Protein 6EYU (pdb70)

Sequence (693 aa):
MVYEAITAGGFGSQPFILAYIITAMISGLLFLYLPRKLDVPQKFGIIHFFIVVWSGLMYTNFLNQSFLSDYAWYMDWMVSTPLILLALGLTAFHGADTKRYDLLGALLGAEFTLVITGLLAQAQGSITPYYVGVLLLLGVVYLLAKPFREIAEESSDGLARAYKILAGYIGIFFLSYPTVWYISGIDALPGSLNILDPTQTSIALVVLPFFCKQVYGFLDMYLIHKAELEHHMVYEAITAGGFGSQPFILAYIITAMISGLLFLYLPRKLDVPQKFGIIHFFIVVWSGLMYTNFLNQSFLSDYAWYMDWMVSTPLILLALGLTAFHGADTKRYDLLGALLGAEFTLVITGLLAQAQGSITPYYVGVLLLLGVVYLLAKPFREIAEESSDGLARAYKILAGYIGIFFLSYPTVWYISGIDALPGSLNILDPTQTSIALVVLPFFCKQVYGFLDMYLIHKAELEHHMVYEAITAGGFGSQPFILAYIITAMISGLLFLYLPRKLDVPQKFGIIHFFIVVWSGLMYTNFLNQSFLSDYAWYMDWMVSTPLILLALGLTAFHGADTKRYDLLGALLGAEFTLVITGLLAQAQGSITPYYVGVLLLLGVVYLLAKPFREIAEESSDGLARAYKILAGYIGIFFLSYPTVWYISGIDALPGSLNILDPTQTSIALVVLPFFCKQVYGFLDMYLIHKAEL

Radius of gyration: 24.95 Å; Cα contacts (8 Å, |Δi|>4): 1061; chains: 3; bounding box: 57×55×58 Å

Secondary structure (DSSP, 8-state):
-HHHHHHSTT-TTHHHHHHHHHHHHHHHHHHHHHHHHHT--HHHHHHHHHHHHHHHHHHHHHHS--TTGGGHHHHHHHHHHHHHHHHHHHHHHTT-S---HHHHHHHHHHHHHHHHHHHHHHHHT-SHHHHHHHHHHHHHHHHHHTHHHHHHTTS-HHHHHHHHHHHHHHHHHHHHHHHHHHHB--TTS--S---B-HHHHHHHHHHHHIIIIIHHHHHHHHHHHHHHHHT-/-HHHHHTSTT-TTHHHHHHHHHHHHHHHHHHHHHHHHHT--HHHHHHHHHHHHHHHHHHTTTTS--TTGGGHHHHHHHHHHHHHHHHHHHHHHHT-S---HHHHHHHHHHHHHHHHHHHHHHHTT-SHHHHHHHHHHHHHHHHHHTHHHHHHTTS-HHHHHHHHHHHHHHHHHHHHHHHHHHHB--SSS-SS---B-HHHHHHHHHHHHHIIIIIHHHHHHHHHHHHHHHT-/-HHHHHHSTT-TTHHHHHHHHHHHHHHHHHHHHHHHHHTS-HHHHHHHHHHHHHHHHHHHHHHS--TTGGGHHHHHHHHHHHHHHHHHHHHHHTT-S---HHHHHHHHHHHHHHHHHHHHHHHHT-SHHHHHHHHHHHHHHHHHHTHHHHHHHHS-HHHHHHHHHHHHHHHHHHHHHHHHHHHB--SSS--S---B-HHHHHHHHHHHHHIIIIIHHHHHHHHHHHH--

InterPro domains:
  IPR001425 Archaeal/bacterial/fungal rhodopsins [PF01036] (13-226)
  IPR001425 Archaeal/bacterial/fungal rhodopsins [SM01021] (17-227)

Nearest PDB structures (foldseek):
  6eyu-assembly1_C  TM=1.001E+00  e=2.435E-29  Candidatus Nanosalina sp. J07AB43
  4tl3-assembly1_A  TM=8.949E-01  e=7.041E-10  Nostoc sp. PCC 7120 = FACHB-418
  1s8j-assembly1_A  TM=8.665E-01  e=1.559E-06  Halobacterium sp.
  1s8l-assembly1_A  TM=8.571E-01  e=4.839E-06  Halobacterium sp.
  8xhw-assembly1_A  TM=8.742E-01  e=1.436E-05  Haloquadratum walsbyi DSM 16790

Organism: Nanosalina sp. (strain J07AB43) (NCBI:txid889948)

Foldseek 3Di:
DLLCQCCPDPNLQVVLLVVLLVLLQVLLVVLQVVCVVLVNDNVLSVLLSCLSNLLSVLSVCSVPPDPCNNPSLLSNQLRNVLSLVVLLLCLLQVFFDDRDVVLNVLLSVLSNQLSVLQVCQLVVLHCVSPVVSVVSLVVNLVSLVPPSLVRSVRGDPLSSVLSVVLSVQQSVLVVVLSVLLQQDQPVSHNHPHHNHGSNRSSNCSSVSVCCSRSVSSVSNSVSSSVSVVVVD/DLLCQCCPDVNLLVVVLVCLLVLLQVLLVVLCVVCVVQVFDNVLSVLLNCLSNLLSVLSCCSVPPDPCNNLSLLSNQLRNVLSLVLLLLCLLQVFFDDRDVVLNCLLSVLSNQLSVLQVVCLVVVHCVSNVVSVVSLVVNLVSLVPPSLVRSVRGDPLSSVLSVVLSCQQNVLVNVLSVLLLQDLDSSRDHDHHNHRSNRSSNSSSVSSCCSRSVSSCSSSNSSSVSVVVVD/DLLCQCCPDPVPQVVLLVVLLVLLQVLLVCLQVPCVVQVDDNLLSNLLSCLSNLLSVLSVCSVPPDPCNNVSLLSNQLRNVLSLVVLLLCLLQPFFDDRDVVLNCLLSVLSNQLSVLQVVQLVVVHCVSNVVSVVSLVVNLVSLVPPSLVRSVRGAPLSSVLSVVLSVQLSVLVNCLSVLLLQDQPVSRNNPHHHHGSSRSSNCVSVSSCCSRSVSSVSSRNSSSVSVD

B-factor: mean 74.76, std 17.32, range [47.33, 164.18]

Structure (mmCIF, N/CA/C/O backbone):
data_6EYU
#
_entry.id   6EYU
#
_cell.length_a   64.010
_cell.length_b   93.870
_cell.length_c   196.210
_cell.angle_alpha   90.000
_cell.angle_beta   90.000
_cell.angle_gamma   90.000
#
_symmetry.space_group_name_H-M   'P 21 21 21'
#
loop_
_entity.id
_entity.type
_entity.pdbx_description
1 polymer Bacteriorhodopsin
2 non-polymer RETINAL
3 non-polymer EICOSANE
4 non-polymer '[(2~{S})-2,3-bis(oxidanyl)propyl] (~{E})-undec-2-enoate'
5 water water
#
loop_
_atom_site.group_PDB
_atom_site.id
_atom_site.type_symbol
_atom_site.label_atom_id
_atom_site.label_alt_id
_atom_site.label_comp_id
_atom_site.label_asym_id
_atom_site.label_entity_id
_atom_site.label_seq_id
_atom_site.pdbx_PDB_ins_code
_atom_site.Cartn_x
_atom_site.Cartn_y
_atom_site.Cartn_z
_atom_site.occupancy
_atom_site.B_iso_or_equiv
_atom_site.auth_seq_id
_atom_site.auth_comp_id
_atom_site.auth_asym_id
_atom_site.auth_atom_id
_atom_site.pdbx_PDB_model_num
ATOM 1 N N . MET A 1 1 ? -7.007 -18.737 50.138 1.00 80.65 1 MET A N 1
ATOM 2 C CA . MET A 1 1 ? -5.782 -18.811 50.984 1.00 86.08 1 MET A CA 1
ATOM 3 C C . MET A 1 1 ? -4.628 -19.448 50.215 1.00 80.68 1 MET A C 1
ATOM 4 O O . MET A 1 1 ? -3.627 -19.853 50.806 1.00 77.07 1 MET A O 1
ATOM 9 N N . VAL A 1 2 ? -4.746 -19.479 48.891 1.00 74.09 2 VAL A N 1
ATOM 10 C CA . VAL A 1 2 ? -3.801 -20.215 48.059 1.00 71.74 2 VAL A CA 1
ATOM 11 C C . VAL A 1 2 ? -2.395 -19.638 48.192 1.00 69.98 2 VAL A C 1
ATOM 12 O O . VAL A 1 2 ? -1.437 -20.370 48.445 1.00 70.00 2 VAL A O 1
ATOM 16 N N . TYR A 1 3 ? -2.275 -18.325 48.024 1.00 72.89 3 TYR A N 1
ATOM 17 C CA . TYR A 1 3 ? -0.988 -17.653 48.169 1.00 71.01 3 TYR A CA 1
ATOM 18 C C . TYR A 1 3 ? -0.363 -17.982 49.520 1.00 72.88 3 TYR A C 1
ATOM 19 O O . TYR A 1 3 ? 0.807 -18.355 49.599 1.00 77.01 3 TYR A O 1
ATOM 28 N N . GLU A 1 4 ? -1.154 -17.849 50.580 1.00 75.39 4 GLU A N 1
ATOM 29 C CA . GLU A 1 4 ? -0.641 -17.974 51.939 1.00 79.84 4 GLU A CA 1
ATOM 30 C C . GLU A 1 4 ? -0.097 -19.378 52.181 1.00 84.13 4 GLU A C 1
ATOM 31 O O . GLU A 1 4 ? 0.917 -19.552 52.856 1.00 89.51 4 GLU A O 1
ATOM 34 N N . ALA A 1 5 ? -0.830 -20.379 51.706 1.00 86.48 5 ALA A N 1
ATOM 35 C CA . ALA A 1 5 ? -0.433 -21.771 51.883 1.00 78.54 5 ALA A CA 1
ATOM 36 C C . ALA A 1 5 ? 0.866 -22.052 51.136 1.00 76.19 5 ALA A C 1
ATOM 37 O O . ALA A 1 5 ? 1.745 -22.750 51.641 1.00 81.30 5 ALA A O 1
ATOM 39 N N . ILE A 1 6 ? 0.950 -21.560 49.905 1.00 74.85 6 ILE A N 1
ATOM 40 C CA . ILE A 1 6 ? 2.090 -21.845 49.043 1.00 74.40 6 ILE A CA 1
ATOM 41 C C . ILE A 1 6 ? 3.357 -21.196 49.590 1.00 71.29 6 ILE A C 1
ATOM 42 O O . ILE A 1 6 ? 4.430 -21.798 49.574 1.00 67.24 6 ILE A O 1
ATOM 47 N N . THR A 1 7 ? 3.235 -19.945 50.023 1.00 74.76 7 THR A N 1
ATOM 48 C CA . THR A 1 7 ? 4.398 -19.144 50.380 1.00 79.71 7 THR A CA 1
ATOM 49 C C . THR A 1 7 ? 4.710 -19.281 51.865 1.00 86.62 7 THR A C 1
ATOM 50 O O . THR A 1 7 ? 5.725 -18.774 52.345 1.00 87.01 7 THR A O 1
ATOM 54 N N . ALA A 1 8 ? 3.799 -19.908 52.601 1.00 95.59 8 ALA A N 1
ATOM 55 C CA . ALA A 1 8 ? 3.956 -20.061 54.042 1.00 97.88 8 ALA A CA 1
ATOM 56 C C . ALA A 1 8 ? 5.106 -21.011 54.355 1.00 98.68 8 ALA A C 1
ATOM 57 O O . ALA A 1 8 ? 5.391 -21.932 53.589 1.00 86.53 8 ALA A O 1
ATOM 59 N N . GLY A 1 9 ? 5.777 -20.768 55.476 1.00 102.57 9 GLY A N 1
ATOM 60 C CA . GLY A 1 9 ? 7.000 -21.488 55.810 1.00 100.73 9 GLY A CA 1
ATOM 61 C C . GLY A 1 9 ? 8.107 -21.235 54.805 1.00 100.00 9 GLY A C 1
ATOM 62 O O . GLY A 1 9 ? 8.453 -20.087 54.523 1.00 100.87 9 GLY A O 1
ATOM 63 N N . GLY A 1 10 ? 8.686 -22.313 54.288 1.00 97.88 10 GLY A N 1
ATOM 64 C CA . GLY A 1 10 ? 9.921 -22.226 53.517 1.00 90.31 10 GLY A CA 1
ATOM 65 C C . GLY A 1 10 ? 9.699 -21.637 52.137 1.00 85.39 10 GLY A C 1
ATOM 66 O O . GLY A 1 10 ? 10.644 -21.201 51.480 1.00 96.50 10 GLY A O 1
ATOM 67 N N . PHE A 1 11 ? 8.456 -21.688 51.669 1.00 81.65 11 PHE A N 1
ATOM 68 C CA . PHE A 1 11 ? 8.140 -21.327 50.292 1.00 71.38 11 PHE A CA 1
ATOM 69 C C . PHE A 1 11 ? 9.028 -22.097 49.320 1.00 71.75 11 PHE A C 1
ATOM 70 O O . PHE A 1 11 ? 9.790 -21.504 48.556 1.00 76.97 11 PHE A O 1
ATOM 78 N N . GLY A 1 12 ? 8.911 -23.421 49.345 1.00 69.12 12 GLY A N 1
ATOM 79 C CA . GLY A 1 12 ? 9.891 -24.288 48.702 1.00 65.38 12 GLY A CA 1
ATOM 80 C C . GLY A 1 12 ? 9.785 -24.273 47.189 1.00 64.99 12 GLY A C 1
ATOM 81 O O . GLY A 1 12 ? 10.630 -24.839 46.496 1.00 70.26 12 GLY A O 1
ATOM 82 N N . SER A 1 13 ? 8.723 -23.661 46.674 1.00 66.49 13 SER A N 1
ATOM 83 C CA . SER A 1 13 ? 8.465 -23.668 45.239 1.00 66.76 13 SER A CA 1
ATOM 84 C C . SER A 1 13 ? 9.048 -22.428 44.568 1.00 64.68 13 SER A C 1
ATOM 85 O O . SER A 1 13 ? 9.085 -22.337 43.341 1.00 60.87 13 SER A O 1
ATOM 88 N N . GLN A 1 14 ? 9.562 -21.505 45.375 1.00 63.51 14 GLN A N 1
ATOM 89 C CA . GLN A 1 14 ? 9.891 -20.168 44.894 1.00 72.38 14 GLN A CA 1
ATOM 90 C C . GLN A 1 14 ? 10.974 -20.224 43.820 1.00 75.43 14 GLN A C 1
ATOM 91 O O . GLN A 1 14 ? 10.942 -19.452 42.861 1.00 72.82 14 GLN A O 1
ATOM 97 N N . PRO A 1 15 ? 11.950 -21.128 43.990 1.00 72.49 15 PRO A N 1
ATOM 98 C CA . PRO A 1 15 ? 12.984 -21.283 42.972 1.00 69.94 15 PRO A CA 1
ATOM 99 C C . PRO A 1 15 ? 12.414 -21.733 41.631 1.00 71.98 15 PRO A C 1
ATOM 100 O O . PRO A 1 15 ? 12.787 -21.197 40.588 1.00 73.66 15 PRO A O 1
ATOM 104 N N . PHE A 1 16 ? 11.519 -22.715 41.665 1.00 71.58 16 PHE A N 1
ATOM 105 C CA . PHE A 1 16 ? 10.866 -23.198 40.455 1.00 69.10 16 PHE A CA 1
ATOM 106 C C . PHE A 1 16 ? 10.063 -22.081 39.800 1.00 65.17 16 PHE A C 1
ATOM 107 O O . PHE A 1 16 ? 10.156 -21.862 38.592 1.00 63.01 16 PHE A O 1
ATOM 115 N N . ILE A 1 17 ? 9.313 -21.345 40.613 1.00 60.86 17 ILE A N 1
ATOM 116 C CA . ILE A 1 17 ? 8.533 -20.217 40.121 1.00 64.69 17 ILE A CA 1
ATOM 117 C C . ILE A 1 17 ? 9.440 -19.157 39.504 1.00 60.58 17 ILE A C 1
ATOM 118 O O . ILE A 1 17 ? 9.143 -18.622 38.436 1.00 55.08 17 ILE A O 1
ATOM 123 N N . LEU A 1 18 ? 10.607 -18.955 40.110 1.00 60.28 18 LEU A N 1
ATOM 124 C CA . LEU A 1 18 ? 11.612 -18.064 39.543 1.00 66.40 18 LEU A CA 1
ATOM 125 C C . LEU A 1 18 ? 12.162 -18.629 38.238 1.00 67.79 18 LEU A C 1
ATOM 126 O O . LEU A 1 18 ? 12.182 -17.943 37.216 1.00 67.02 18 LEU A O 1
ATOM 131 N N . ALA A 1 19 ? 12.676 -19.852 38.299 1.00 65.83 19 ALA A N 1
ATOM 132 C CA . ALA A 1 19 ? 13.264 -20.492 37.129 1.00 60.18 19 ALA A CA 1
ATOM 133 C C . ALA A 1 19 ? 12.264 -20.523 35.979 1.00 58.95 19 ALA A C 1
ATOM 134 O O . ALA A 1 19 ? 12.645 -20.442 34.811 1.00 60.16 19 ALA A O 1
ATOM 136 N N . TYR A 1 20 ? 10.982 -20.630 36.316 1.00 56.82 20 TYR A N 1
ATOM 137 C CA . TYR A 1 20 ? 9.929 -20.670 35.309 1.00 60.89 20 TYR A CA 1
ATOM 138 C C . TYR A 1 20 ? 9.776 -19.310 34.635 1.00 61.03 20 TYR A C 1
ATOM 139 O O . TYR A 1 20 ? 9.697 -19.222 33.410 1.00 64.56 20 TYR A O 1
ATOM 148 N N . ILE A 1 21 ? 9.729 -18.252 35.439 1.00 60.39 21 ILE A N 1
ATOM 149 C CA . ILE A 1 21 ? 9.506 -16.910 34.913 1.00 65.74 21 ILE A CA 1
ATOM 150 C C . ILE A 1 21 ? 10.676 -16.471 34.038 1.00 68.59 21 ILE A C 1
ATOM 151 O O . ILE A 1 21 ? 10.479 -15.869 32.982 1.00 70.95 21 ILE A O 1
ATOM 156 N N . ILE A 1 22 ? 11.890 -16.801 34.464 1.00 66.80 22 ILE A N 1
ATOM 157 C CA . ILE A 1 22 ? 13.090 -16.378 33.751 1.00 68.84 22 ILE A CA 1
ATOM 158 C C . ILE A 1 22 ? 13.193 -17.081 32.401 1.00 66.83 22 ILE A C 1
ATOM 159 O O . ILE A 1 22 ? 13.503 -16.454 31.388 1.00 65.62 22 ILE A O 1
ATOM 164 N N . THR A 1 23 ? 12.882 -18.373 32.384 1.00 62.23 23 THR A N 1
ATOM 165 C CA . THR A 1 23 ? 12.928 -19.155 31.153 1.00 63.28 23 THR A CA 1
ATOM 166 C C . THR A 1 23 ? 11.795 -18.753 30.215 1.00 63.08 23 THR A C 1
ATOM 167 O O . THR A 1 23 ? 11.921 -18.856 28.995 1.00 61.90 23 THR A O 1
ATOM 171 N N . ALA A 1 24 ? 10.683 -18.309 30.792 1.00 63.53 24 ALA A N 1
ATOM 172 C CA . ALA A 1 24 ? 9.534 -17.875 30.006 1.00 66.12 24 ALA A CA 1
ATOM 173 C C . ALA A 1 24 ? 9.868 -16.606 29.228 1.00 65.33 24 ALA A C 1
ATOM 174 O O . ALA A 1 24 ? 9.662 -16.538 28.016 1.00 69.74 24 ALA A O 1
ATOM 176 N N . MET A 1 25 ? 10.410 -15.614 29.926 1.00 61.85 25 MET A N 1
ATOM 177 C CA . MET A 1 25 ? 10.824 -14.370 29.290 1.00 68.87 25 MET A CA 1
ATOM 178 C C . MET A 1 25 ? 11.843 -14.649 28.190 1.00 70.73 25 MET A C 1
ATOM 179 O O . MET A 1 25 ? 11.743 -14.110 27.088 1.00 77.20 25 MET A O 1
ATOM 184 N N . ILE A 1 26 ? 12.779 -15.550 28.471 1.00 66.88 26 ILE A N 1
ATOM 185 C CA . ILE A 1 26 ? 13.859 -15.846 27.537 1.00 67.41 26 ILE A CA 1
ATOM 186 C C . ILE A 1 26 ? 13.338 -16.627 26.334 1.00 64.46 26 ILE A C 1
ATOM 187 O O . ILE A 1 26 ? 13.547 -16.227 25.189 1.00 63.92 26 ILE A O 1
ATOM 192 N N . SER A 1 27 ? 12.557 -17.668 26.603 1.00 64.21 27 SER A N 1
ATOM 193 C CA . SER A 1 27 ? 11.862 -18.397 25.548 1.00 63.86 27 SER A CA 1
ATOM 194 C C . SER A 1 27 ? 11.069 -17.439 24.663 1.00 63.38 27 SER A C 1
ATOM 195 O O . SER A 1 27 ? 11.033 -17.592 23.443 1.00 57.51 27 SER A O 1
ATOM 198 N N . GLY A 1 28 ? 10.436 -16.452 25.288 1.00 65.83 28 GLY A N 1
ATOM 199 C CA . GLY A 1 28 ? 9.600 -15.498 24.567 1.00 64.85 28 GLY A CA 1
ATOM 200 C C . GLY A 1 28 ? 10.382 -14.722 23.525 1.00 65.90 28 GLY A C 1
ATOM 201 O O . GLY A 1 28 ? 9.949 -14.594 22.380 1.00 66.76 28 GLY A O 1
ATOM 202 N N . LEU A 1 29 ? 11.495 -14.130 23.947 1.00 65.36 29 LEU A N 1
ATOM 203 C CA . LEU A 1 29 ? 12.389 -13.436 23.028 1.00 66.72 29 LEU A CA 1
ATOM 204 C C . LEU A 1 29 ? 12.769 -14.351 21.867 1.00 67.70 29 LEU A C 1
ATOM 205 O O . LEU A 1 29 ? 12.748 -13.939 20.707 1.00 70.60 29 LEU A O 1
ATOM 210 N N . LEU A 1 30 ? 13.074 -15.605 22.185 1.00 62.28 30 LEU A N 1
ATOM 211 C CA . LEU A 1 30 ? 13.521 -16.562 21.179 1.00 61.87 30 LEU A CA 1
ATOM 212 C C . LEU A 1 30 ? 12.400 -16.874 20.191 1.00 59.27 30 LEU A C 1
ATOM 213 O O . LEU A 1 30 ? 12.629 -16.945 18.984 1.00 59.57 30 LEU A O 1
ATOM 218 N N . PHE A 1 31 ? 11.186 -17.045 20.705 1.00 57.26 31 PHE A N 1
ATOM 219 C CA . PHE A 1 31 ? 10.042 -17.381 19.863 1.00 58.10 31 PHE A CA 1
ATOM 220 C C . PHE A 1 31 ? 9.851 -16.331 18.772 1.00 58.48 31 PHE A C 1
ATOM 221 O O . PHE A 1 31 ? 9.500 -16.658 17.639 1.00 58.02 31 PHE A O 1
ATOM 229 N N . LEU A 1 32 ? 10.067 -15.068 19.126 1.00 61.01 32 LEU A N 1
ATOM 230 C CA . LEU A 1 32 ? 9.891 -13.968 18.184 1.00 59.63 32 LEU A CA 1
ATOM 231 C C . LEU A 1 32 ? 10.929 -14.043 17.070 1.00 60.58 32 LEU A C 1
ATOM 232 O O . LEU A 1 32 ? 10.665 -13.650 15.934 1.00 57.21 32 LEU A O 1
ATOM 237 N N . TYR A 1 33 ? 12.116 -14.536 17.408 1.00 66.48 33 TYR A N 1
ATOM 238 C CA . TYR A 1 33 ? 13.231 -14.568 16.470 1.00 72.37 33 TYR A CA 1
ATOM 239 C C . TYR A 1 33 ? 13.155 -15.812 15.590 1.00 72.52 33 TYR A C 1
ATOM 240 O O . TYR A 1 33 ? 13.557 -15.785 14.427 1.00 76.35 33 TYR A O 1
ATOM 249 N N . LEU A 1 34 ? 12.555 -16.872 16.123 1.00 71.62 34 LEU A N 1
ATOM 250 C CA . LEU A 1 34 ? 12.681 -18.197 15.527 1.00 72.19 34 LEU A CA 1
ATOM 251 C C . LEU A 1 34 ? 12.017 -18.251 14.155 1.00 68.44 34 LEU A C 1
ATOM 252 O O . LEU A 1 34 ? 12.485 -18.962 13.265 1.00 76.62 34 LEU A O 1
ATOM 257 N N . PRO A 1 35 ? 10.894 -17.536 13.993 1.00 61.14 35 PRO A N 1
ATOM 258 C CA . PRO A 1 35 ? 10.142 -17.687 12.755 1.00 62.19 35 PRO A CA 1
ATOM 259 C C . PRO A 1 35 ? 10.926 -17.259 11.518 1.00 66.94 35 PRO A C 1
ATOM 260 O O . PRO A 1 35 ? 10.811 -17.889 10.467 1.00 71.89 35 PRO A O 1
ATOM 264 N N . ARG A 1 36 ? 11.752 -16.227 11.657 1.00 74.50 36 ARG A N 1
ATOM 265 C CA . ARG A 1 36 ? 12.530 -15.719 10.532 1.00 77.12 36 ARG A CA 1
ATOM 266 C C . ARG A 1 36 ? 13.662 -16.680 10.184 1.00 73.88 36 ARG A C 1
ATOM 267 O O . ARG A 1 36 ? 14.089 -16.757 9.032 1.00 71.34 36 ARG A O 1
ATOM 269 N N . LYS A 1 37 ? 14.048 -17.504 11.153 1.00 72.53 37 LYS A N 1
ATOM 270 C CA . LYS A 1 37 ? 15.182 -18.405 10.986 1.00 73.54 37 LYS A CA 1
ATOM 271 C C . LYS A 1 37 ? 14.738 -19.744 10.403 1.00 75.83 37 LYS A C 1
ATOM 272 O O . LYS A 1 37 ? 15.562 -20.529 9.933 1.00 76.44 37 LYS A O 1
ATOM 274 N N . LEU A 1 38 ? 13.442 -20.028 10.495 1.00 79.48 38 LEU A N 1
ATOM 275 C CA . LEU A 1 38 ? 12.937 -21.376 10.255 1.00 78.36 38 LEU A CA 1
ATOM 276 C C . LEU A 1 38 ? 11.998 -21.403 9.052 1.00 80.53 38 LEU A C 1
ATOM 277 O O . LEU A 1 38 ? 11.435 -22.445 8.718 1.00 81.36 38 LEU A O 1
ATOM 282 N N . ASP A 1 39 ? 11.757 -20.233 8.468 1.00 84.30 39 ASP A N 1
ATOM 283 C CA . ASP A 1 39 ? 10.686 -20.072 7.491 1.00 92.57 39 ASP A CA 1
ATOM 284 C C . ASP A 1 39 ? 9.387 -20.667 8.027 1.00 95.98 39 ASP A C 1
ATOM 285 O O . ASP A 1 39 ? 8.812 -21.574 7.425 1.00 109.48 39 ASP A O 1
ATOM 290 N N . VAL A 1 40 ? 9.090 -20.322 9.275 1.00 89.93 40 VAL A N 1
ATOM 291 C CA . VAL A 1 40 ? 7.794 -20.600 9.880 1.00 79.05 40 VAL A CA 1
ATOM 292 C C . VAL A 1 40 ? 7.031 -19.290 10.040 1.00 75.94 40 VAL A C 1
ATOM 293 O O . VAL A 1 40 ? 7.624 -18.263 10.369 1.00 80.09 40 VAL A O 1
ATOM 297 N N . PRO A 1 41 ? 5.710 -19.317 9.805 1.00 74.24 41 PRO A N 1
ATOM 298 C CA . PRO A 1 41 ? 4.994 -18.049 9.768 1.00 66.07 41 PRO A CA 1
ATOM 299 C C . PRO A 1 41 ? 5.116 -17.267 11.071 1.00 64.87 41 PRO A C 1
ATOM 300 O O . PRO A 1 41 ? 4.888 -17.816 12.149 1.00 64.72 41 PRO A O 1
ATOM 304 N N . GLN A 1 42 ? 5.356 -15.965 10.953 1.00 62.12 42 GLN A N 1
ATOM 305 C CA . GLN A 1 42 ? 5.675 -15.131 12.105 1.00 62.19 42 GLN A CA 1
ATOM 306 C C . GLN A 1 42 ? 4.618 -15.287 13.193 1.00 58.45 42 GLN A C 1
ATOM 307 O O . GLN A 1 42 ? 4.909 -15.138 14.379 1.00 55.24 42 GLN A O 1
ATOM 313 N N . LYS A 1 43 ? 3.396 -15.612 12.783 1.00 61.13 43 LYS A N 1
ATOM 314 C CA . LYS A 1 43 ? 2.267 -15.648 13.706 1.00 61.51 43 LYS A CA 1
ATOM 315 C C . LYS A 1 43 ? 2.508 -16.668 14.813 1.00 59.69 43 LYS A C 1
ATOM 316 O O . LYS A 1 43 ? 2.161 -16.434 15.970 1.00 67.22 43 LYS A O 1
ATOM 322 N N . PHE A 1 44 ? 3.176 -17.764 14.466 1.00 57.03 44 PHE A N 1
ATOM 323 C CA . PHE A 1 44 ? 3.458 -18.821 15.429 1.00 56.53 44 PHE A CA 1
ATOM 324 C C . PHE A 1 44 ? 4.405 -18.321 16.516 1.00 53.77 44 PHE A C 1
ATOM 325 O O . PHE A 1 44 ? 4.160 -18.527 17.705 1.00 54.14 44 PHE A O 1
ATOM 333 N N . GLY A 1 45 ? 5.393 -17.531 16.109 1.00 55.37 45 GLY A N 1
ATOM 334 C CA . GLY A 1 45 ? 6.250 -16.825 17.054 1.00 53.31 45 GLY A CA 1
ATOM 335 C C . GLY A 1 45 ? 5.468 -15.891 17.957 1.00 54.09 45 GLY A C 1
ATOM 336 O O . GLY A 1 45 ? 5.672 -15.874 19.171 1.00 50.77 45 GLY A O 1
ATOM 337 N N . ILE A 1 46 ? 4.622 -15.059 17.356 1.00 55.85 46 ILE A N 1
ATOM 338 C CA . ILE A 1 46 ? 3.792 -14.136 18.123 1.00 56.33 46 ILE A CA 1
ATOM 339 C C . ILE A 1 46 ? 3.053 -14.888 19.223 1.00 55.76 46 ILE A C 1
ATOM 340 O O . ILE A 1 46 ? 3.135 -14.531 20.398 1.00 56.01 46 ILE A O 1
ATOM 345 N N . ILE A 1 47 ? 2.348 -15.944 18.832 1.00 60.64 47 ILE A N 1
ATOM 346 C CA . ILE A 1 47 ? 1.407 -16.611 19.721 1.00 58.66 47 ILE A CA 1
ATOM 347 C C . ILE A 1 47 ? 2.142 -17.279 20.878 1.00 55.96 47 ILE A C 1
ATOM 348 O O . ILE A 1 47 ? 1.731 -17.166 22.033 1.00 58.53 47 ILE A O 1
ATOM 353 N N . HIS A 1 48 ? 3.283 -17.889 20.575 1.00 53.62 48 HIS A N 1
ATOM 354 C CA . HIS A 1 48 ? 4.078 -18.566 21.592 1.00 58.89 48 HIS A CA 1
ATOM 355 C C . HIS A 1 48 ? 4.780 -17.556 22.495 1.00 65.53 48 HIS A C 1
ATOM 356 O O . HIS A 1 48 ? 4.913 -17.775 23.699 1.00 72.83 48 HIS A O 1
ATOM 363 N N . PHE A 1 49 ? 5.172 -16.423 21.920 1.00 66.30 49 PHE A N 1
ATOM 364 C CA . PHE A 1 49 ? 5.678 -15.306 22.710 1.00 68.49 49 PHE A CA 1
ATOM 365 C C . PHE A 1 49 ? 4.699 -14.956 23.824 1.00 62.11 49 PHE A C 1
ATOM 366 O O . PHE A 1 49 ? 5.073 -14.893 24.996 1.00 63.41 49 PHE A O 1
ATOM 374 N N . PHE A 1 50 ? 3.433 -14.778 23.459 1.00 60.22 50 PHE A N 1
ATOM 375 C CA . PHE A 1 50 ? 2.432 -14.288 24.398 1.00 58.16 50 PHE A CA 1
ATOM 376 C C . PHE A 1 50 ? 2.091 -15.354 25.433 1.00 57.01 50 PHE A C 1
ATOM 377 O O . PHE A 1 50 ? 1.796 -15.039 26.586 1.00 57.23 50 PHE A O 1
ATOM 385 N N . ILE A 1 51 ? 2.143 -16.616 25.021 1.00 54.57 51 ILE A N 1
ATOM 386 C CA . ILE A 1 51 ? 1.855 -17.723 25.926 1.00 52.32 51 ILE A CA 1
ATOM 387 C C . ILE A 1 51 ? 2.774 -17.674 27.143 1.00 54.32 51 ILE A C 1
ATOM 388 O O . ILE A 1 51 ? 2.307 -17.689 28.282 1.00 54.28 51 ILE A O 1
ATOM 393 N N . VAL A 1 52 ? 4.078 -17.593 26.898 1.00 56.59 52 VAL A N 1
ATOM 394 C CA . VAL A 1 52 ? 5.060 -17.707 27.971 1.00 57.61 52 VAL A CA 1
ATOM 395 C C . VAL A 1 52 ? 5.174 -16.402 28.751 1.00 56.20 52 VAL A C 1
ATOM 396 O O . VAL A 1 52 ? 5.370 -16.411 29.966 1.00 63.62 52 VAL A O 1
ATOM 400 N N . VAL A 1 53 ? 5.080 -15.281 28.044 1.00 54.52 53 VAL A N 1
ATOM 401 C CA . VAL A 1 53 ? 5.216 -13.972 28.671 1.00 56.80 53 VAL A CA 1
ATOM 402 C C . VAL A 1 53 ? 4.033 -13.691 29.591 1.00 58.81 53 VAL A C 1
ATOM 403 O O . VAL A 1 53 ? 4.212 -13.289 30.741 1.00 55.37 53 VAL A O 1
ATOM 407 N N . TRP A 1 54 ? 2.827 -13.935 29.090 1.00 57.83 54 TRP A N 1
ATOM 408 C CA . TRP A 1 54 ? 1.623 -13.786 29.897 1.00 54.79 54 TRP A CA 1
ATOM 409 C C . TRP A 1 54 ? 1.664 -14.723 31.099 1.00 55.70 54 TRP A C 1
ATOM 410 O O . TRP A 1 54 ? 1.385 -14.313 32.226 1.00 54.31 54 TRP A O 1
ATOM 421 N N . SER A 1 55 ? 2.019 -15.979 30.854 1.00 56.13 55 SER A N 1
ATOM 422 C CA . SER A 1 55 ? 2.143 -16.962 31.925 1.00 54.01 55 SER A CA 1
ATOM 423 C C . SER A 1 55 ? 3.178 -16.509 32.949 1.00 56.74 55 SER A C 1
ATOM 424 O O . SER A 1 55 ? 2.903 -16.472 34.148 1.00 59.68 55 SER A O 1
ATOM 427 N N . GLY A 1 56 ? 4.351 -16.117 32.462 1.00 55.88 56 GLY A N 1
ATOM 428 C CA . GLY A 1 56 ? 5.393 -15.568 33.321 1.00 55.96 56 GLY A CA 1
ATOM 429 C C . GLY A 1 56 ? 4.875 -14.447 34.201 1.00 54.48 56 GLY A C 1
ATOM 430 O O . GLY A 1 56 ? 5.075 -14.457 35.415 1.00 58.46 56 GLY A O 1
ATOM 431 N N . LEU A 1 57 ? 4.225 -13.467 33.582 1.00 51.59 57 LEU A N 1
ATOM 432 C CA . LEU A 1 57 ? 3.709 -12.316 34.311 1.00 58.02 57 LEU A CA 1
ATOM 433 C C . LEU A 1 57 ? 2.799 -12.761 35.450 1.00 59.19 57 LEU A C 1
ATOM 434 O O . LEU A 1 57 ? 3.003 -12.381 36.603 1.00 65.45 57 LEU A O 1
ATOM 439 N N . MET A 1 58 ? 1.832 -13.616 35.133 1.00 57.38 58 MET A N 1
ATOM 440 C CA . MET A 1 58 ? 0.809 -13.997 36.098 1.00 62.50 58 MET A CA 1
ATOM 441 C C . MET A 1 58 ? 1.441 -14.685 37.304 1.00 60.42 58 MET A C 1
ATOM 442 O O . MET A 1 58 ? 0.932 -14.584 38.421 1.00 59.30 58 MET A O 1
ATOM 447 N N . TYR A 1 59 ? 2.606 -15.291 37.096 1.00 63.22 59 TYR A N 1
ATOM 448 C CA . TYR A 1 59 ? 3.245 -16.089 38.138 1.00 62.01 59 TYR A CA 1
ATOM 449 C C . TYR A 1 59 ? 4.039 -15.213 39.104 1.00 60.50 59 TYR A C 1
ATOM 450 O O . TYR A 1 59 ? 4.421 -15.661 40.185 1.00 54.50 59 TYR A O 1
ATOM 459 N N . THR A 1 60 ? 4.262 -13.959 38.724 1.00 63.84 60 THR A N 1
ATOM 460 C CA . THR A 1 60 ? 4.886 -12.994 39.624 1.00 63.27 60 THR A CA 1
ATOM 461 C C . THR A 1 60 ? 3.988 -12.723 40.826 1.00 63.60 60 THR A C 1
ATOM 462 O O . THR A 1 60 ? 4.410 -12.098 41.799 1.00 62.35 60 THR A O 1
ATOM 466 N N . ASN A 1 61 ? 2.759 -13.228 40.770 1.00 63.35 61 ASN A N 1
ATOM 467 C CA . ASN A 1 61 ? 1.803 -13.025 41.852 1.00 61.75 61 ASN A CA 1
ATOM 468 C C . ASN A 1 61 ? 1.984 -14.068 42.951 1.00 59.65 61 ASN A C 1
ATOM 469 O O . ASN A 1 61 ? 1.383 -13.962 44.020 1.00 62.99 61 ASN A O 1
ATOM 474 N N . PHE A 1 62 ? 2.876 -15.026 42.718 1.00 58.22 62 PHE A N 1
ATOM 475 C CA . PHE A 1 62 ? 3.313 -15.928 43.778 1.00 61.08 62 PHE A CA 1
ATOM 476 C C . PHE A 1 62 ? 4.565 -15.397 44.471 1.00 62.09 62 PHE A C 1
ATOM 477 O O . PHE A 1 62 ? 4.824 -15.721 45.630 1.00 65.47 62 PHE A O 1
ATOM 485 N N . LEU A 1 63 ? 5.304 -14.535 43.780 1.00 63.37 63 LEU A N 1
ATOM 486 C CA . LEU A 1 63 ? 6.503 -13.928 44.350 1.00 67.86 63 LEU A CA 1
ATOM 487 C C . LEU A 1 63 ? 6.149 -12.693 45.171 1.00 72.34 63 LEU A C 1
ATOM 488 O O . LEU A 1 63 ? 6.974 -12.187 45.933 1.00 70.85 63 LEU A O 1
ATOM 493 N N . ASN A 1 64 ? 4.978 -12.128 44.897 1.00 74.56 64 ASN A N 1
ATOM 494 C CA . ASN A 1 64 ? 4.542 -10.904 45.560 1.00 74.08 64 ASN A CA 1
ATOM 495 C C . ASN A 1 64 ? 3.030 -10.911 45.729 1.00 75.45 64 ASN A C 1
ATOM 496 O O . ASN A 1 64 ? 2.288 -10.789 44.754 1.00 76.02 64 ASN A O 1
ATOM 501 N N . GLN A 1 65 ? 2.573 -11.054 46.969 1.00 78.93 65 GLN A N 1
ATOM 502 C CA . GLN A 1 65 ? 1.147 -11.180 47.232 1.00 78.07 65 GLN A CA 1
ATOM 503 C C . GLN A 1 65 ? 0.382 -10.034 46.584 1.00 71.16 65 GLN A C 1
ATOM 504 O O . GLN A 1 65 ? 0.733 -8.866 46.750 1.00 62.48 65 GLN A O 1
ATOM 510 N N . SER A 1 66 ? -0.754 -10.371 45.985 1.00 69.08 66 SER A N 1
ATOM 511 C CA . SER A 1 66 ? -1.673 -9.375 45.457 1.00 67.78 66 SER A CA 1
ATOM 512 C C . SER A 1 66 ? -3.091 -9.928 45.531 1.00 69.58 66 SER A C 1
ATOM 513 O O . SER A 1 66 ? -3.300 -11.056 45.977 1.00 74.45 66 SER A O 1
ATOM 516 N N . PHE A 1 67 ? -4.068 -9.119 45.136 1.00 68.84 67 PHE A N 1
ATOM 517 C CA . PHE A 1 67 ? -5.458 -9.554 45.153 1.00 69.88 67 PHE A CA 1
ATOM 518 C C . PHE A 1 67 ? -5.688 -10.642 44.107 1.00 69.10 67 PHE A C 1
ATOM 519 O O . PHE A 1 67 ? -6.524 -11.527 44.298 1.00 69.04 67 PHE A O 1
ATOM 527 N N . LEU A 1 68 ? -4.790 -10.698 43.129 1.00 66.73 68 LEU A N 1
ATOM 528 C CA . LEU A 1 68 ? -4.882 -11.683 42.055 1.00 66.44 68 LEU A CA 1
ATOM 529 C C . LEU A 1 68 ? -4.273 -13.022 42.466 1.00 69.29 68 LEU A C 1
ATOM 530 O O . LEU A 1 68 ? -4.436 -14.024 41.768 1.00 72.52 68 LEU A O 1
ATOM 535 N N . SER A 1 69 ? -3.449 -12.998 43.508 1.00 66.09 69 SER A N 1
ATOM 536 C CA . SER A 1 69 ? -2.522 -14.093 43.779 1.00 63.94 69 SER A CA 1
ATOM 537 C C . SER A 1 69 ? -3.266 -15.417 43.930 1.00 66.73 69 SER A C 1
ATOM 538 O O . SER A 1 69 ? -2.804 -16.454 43.454 1.00 64.35 69 SER A O 1
ATOM 541 N N . ASP A 1 70 ? -4.341 -15.398 44.711 1.00 65.46 70 ASP A N 1
ATOM 542 C CA . ASP A 1 70 ? -5.059 -16.620 45.054 1.00 63.83 70 ASP A CA 1
ATOM 543 C C . ASP A 1 70 ? -5.605 -17.293 43.799 1.00 62.73 70 ASP A C 1
ATOM 544 O O . ASP A 1 70 ? -5.937 -18.478 43.814 1.00 60.56 70 ASP A O 1
ATOM 549 N N . TYR A 1 71 ? -5.642 -16.545 42.700 1.00 59.32 71 TYR A N 1
ATOM 550 C CA . TYR A 1 71 ? -6.328 -16.994 41.494 1.00 58.10 71 TYR A CA 1
ATOM 551 C C . TYR A 1 71 ? -5.420 -16.889 40.273 1.00 56.58 71 TYR A C 1
ATOM 552 O O . TYR A 1 71 ? -5.896 -16.771 39.144 1.00 54.53 71 TYR A O 1
ATOM 561 N N . ALA A 1 72 ? -4.112 -16.942 40.503 1.00 56.34 72 ALA A N 1
ATOM 562 C CA . ALA A 1 72 ? -3.143 -16.589 39.472 1.00 56.45 72 ALA A CA 1
ATOM 563 C C . ALA A 1 72 ? -3.114 -17.642 38.369 1.00 57.11 72 ALA A C 1
ATOM 564 O O . ALA A 1 72 ? -3.018 -17.310 37.187 1.00 57.95 72 ALA A O 1
ATOM 566 N N . TRP A 1 73 ? -3.193 -18.910 38.758 1.00 59.36 73 TRP A N 1
ATOM 567 C CA . TRP A 1 73 ? -3.220 -20.002 37.791 1.00 57.88 73 TRP A CA 1
ATOM 568 C C . TRP A 1 73 ? -4.350 -19.800 36.787 1.00 59.60 73 TRP A C 1
ATOM 569 O O . TRP A 1 73 ? -4.178 -20.029 35.590 1.00 58.47 73 TRP A O 1
ATOM 580 N N . TYR A 1 74 ? -5.505 -19.366 37.282 1.00 54.59 74 TYR A N 1
ATOM 581 C CA . TYR A 1 74 ? -6.668 -19.148 36.430 1.00 56.61 74 TYR A CA 1
ATOM 582 C C . TYR A 1 74 ? -6.457 -17.935 35.531 1.00 53.56 74 TYR A C 1
ATOM 583 O O . TYR A 1 74 ? -6.756 -17.976 34.337 1.00 49.59 74 TYR A O 1
ATOM 592 N N . MET A 1 75 ? -5.939 -16.857 36.110 1.00 56.46 75 MET A N 1
ATOM 593 C CA . MET A 1 75 ? -5.610 -15.661 35.343 1.00 59.90 75 MET A CA 1
ATOM 594 C C . MET A 1 75 ? -4.614 -15.999 34.238 1.00 57.85 75 MET A C 1
ATOM 595 O O . MET A 1 75 ? -4.641 -15.402 33.162 1.00 65.68 75 MET A O 1
ATOM 600 N N . ASP A 1 76 ? -3.760 -16.983 34.499 1.00 54.59 76 ASP A N 1
ATOM 601 C CA . ASP A 1 76 ? -2.765 -17.414 33.524 1.00 53.25 76 ASP A CA 1
ATOM 602 C C . ASP A 1 76 ? -3.412 -18.258 32.431 1.00 53.53 76 ASP A C 1
ATOM 603 O O . ASP A 1 76 ? -3.407 -17.882 31.258 1.00 51.13 76 ASP A O 1
ATOM 608 N N . TRP A 1 77 ? -3.893 -19.437 32.811 1.00 55.62 77 TRP A N 1
ATOM 609 C CA . TRP A 1 77 ? -4.433 -20.392 31.849 1.00 55.04 77 TRP A CA 1
ATOM 610 C C . TRP A 1 77 ? -5.614 -19.782 31.109 1.00 56.13 77 TRP A C 1
ATOM 611 O O . TRP A 1 77 ? -5.909 -20.156 29.973 1.00 55.13 77 TRP A O 1
ATOM 622 N N . MET A 1 78 ? -6.166 -18.722 31.687 1.00 60.55 78 MET A N 1
ATOM 623 C CA . MET A 1 78 ? -7.366 -18.094 31.158 1.00 56.91 78 MET A CA 1
ATOM 624 C C . MET A 1 78 ? -7.120 -17.545 29.757 1.00 56.85 78 MET A C 1
ATOM 625 O O . MET A 1 78 ? -8.026 -17.526 28.924 1.00 53.67 78 MET A O 1
ATOM 630 N N . VAL A 1 79 ? -5.882 -17.144 29.482 1.00 55.60 79 VAL A N 1
ATOM 631 C CA . VAL A 1 79 ? -5.528 -16.672 28.147 1.00 53.57 79 VAL A CA 1
ATOM 632 C C . VAL A 1 79 ? -4.360 -17.445 27.537 1.00 49.25 79 VAL A C 1
ATOM 633 O O . VAL A 1 79 ? -4.270 -17.573 26.315 1.00 47.33 79 VAL A O 1
ATOM 637 N N . SER A 1 80 ? -3.516 -18.030 28.382 1.00 52.45 80 SER A N 1
ATOM 638 C CA . SER A 1 80 ? -2.369 -18.792 27.895 1.00 59.70 80 SER A CA 1
ATOM 639 C C . SER A 1 80 ? -2.818 -20.023 27.112 1.00 62.63 80 SER A C 1
ATOM 640 O O . SER A 1 80 ? -2.250 -20.344 26.068 1.00 65.79 80 SER A O 1
ATOM 643 N N . THR A 1 81 ? -3.833 -20.715 27.621 1.00 58.47 81 THR A N 1
ATOM 644 C CA . THR A 1 81 ? -4.137 -22.067 27.163 1.00 61.36 81 THR A CA 1
ATOM 645 C C . THR A 1 81 ? -5.046 -22.055 25.936 1.00 62.82 81 THR A C 1
ATOM 646 O O . THR A 1 81 ? -4.972 -22.956 25.099 1.00 75.45 81 THR A O 1
ATOM 650 N N . PRO A 1 82 ? -5.850 -20.992 25.782 1.00 56.26 82 PRO A N 1
ATOM 651 C CA . PRO A 1 82 ? -6.491 -20.805 24.486 1.00 52.88 82 PRO A CA 1
ATOM 652 C C . PRO A 1 82 ? -5.493 -20.504 23.373 1.00 51.71 82 PRO A C 1
ATOM 653 O O . PRO A 1 82 ? -5.707 -20.902 22.228 1.00 48.32 82 PRO A O 1
ATOM 657 N N . LEU A 1 83 ? -4.377 -19.875 23.727 1.00 57.39 83 LEU A N 1
ATOM 658 C CA . LEU A 1 83 ? -3.350 -19.537 22.749 1.00 59.65 83 LEU A CA 1
ATOM 659 C C . LEU A 1 83 ? -2.571 -20.781 22.339 1.00 56.90 83 LEU A C 1
ATOM 660 O O . LEU A 1 83 ? -2.381 -21.043 21.151 1.00 58.94 83 LEU A O 1
ATOM 665 N N . ILE A 1 84 ? -2.178 -21.576 23.327 1.00 54.83 84 ILE A N 1
ATOM 666 C CA . ILE A 1 84 ? -1.619 -22.897 23.072 1.00 59.28 84 ILE A CA 1
ATOM 667 C C . ILE A 1 84 ? -2.452 -23.645 22.035 1.00 56.08 84 ILE A C 1
ATOM 668 O O . ILE A 1 84 ? -1.908 -24.251 21.111 1.00 56.18 84 ILE A O 1
ATOM 673 N N . LEU A 1 85 ? -3.770 -23.497 22.124 1.00 54.85 85 LEU A N 1
ATOM 674 C CA . LEU A 1 85 ? -4.680 -24.227 21.249 1.00 53.58 85 LEU A CA 1
ATOM 675 C C . LEU A 1 85 ? -4.824 -23.527 19.902 1.00 55.38 85 LEU A C 1
ATOM 676 O O . LEU A 1 85 ? -4.911 -24.179 18.862 1.00 55.31 85 LEU A O 1
ATOM 681 N N . LEU A 1 86 ? -4.849 -22.198 19.924 1.00 55.84 86 LEU A N 1
ATOM 682 C CA . LEU A 1 86 ? -4.749 -21.416 18.697 1.00 53.25 86 LEU A CA 1
ATOM 683 C C . LEU A 1 86 ? -3.587 -21.916 17.847 1.00 53.23 86 LEU A C 1
ATOM 684 O O . LEU A 1 86 ? -3.731 -22.131 16.644 1.00 53.51 86 LEU A O 1
ATOM 689 N N . ALA A 1 87 ? -2.439 -22.109 18.487 1.00 53.60 87 ALA A N 1
ATOM 690 C CA . ALA A 1 87 ? -1.249 -22.598 17.802 1.00 55.45 87 ALA A CA 1
ATOM 691 C C . ALA A 1 87 ? -1.508 -23.973 17.194 1.00 58.16 87 ALA A C 1
ATOM 692 O O . ALA A 1 87 ? -1.195 -24.216 16.029 1.00 59.74 87 ALA A O 1
ATOM 694 N N . LEU A 1 88 ? -1.987 -24.895 18.022 1.00 55.24 88 LEU A N 1
ATOM 695 C CA . LEU A 1 88 ? -2.380 -26.220 17.555 1.00 58.16 88 LEU A CA 1
ATOM 696 C C . LEU A 1 88 ? -3.312 -26.105 16.353 1.00 60.54 88 LEU A C 1
ATOM 697 O O . LEU A 1 88 ? -3.055 -26.685 15.298 1.00 68.10 88 LEU A O 1
ATOM 702 N N . GLY A 1 89 ? -4.383 -25.335 16.515 1.00 55.65 89 GLY A N 1
ATOM 703 C CA . GLY A 1 89 ? -5.369 -25.159 15.455 1.00 57.38 89 GLY A CA 1
ATOM 704 C C . GLY A 1 89 ? -4.743 -24.641 14.176 1.00 57.35 89 GLY A C 1
ATOM 705 O O . GLY A 1 89 ? -5.012 -25.154 13.089 1.00 58.93 89 GLY A O 1
ATOM 706 N N . LEU A 1 90 ? -3.896 -23.626 14.307 1.00 60.09 90 LEU A N 1
ATOM 707 C CA . LEU A 1 90 ? -3.295 -22.975 13.151 1.00 66.69 90 LEU A CA 1
ATOM 708 C C . LEU A 1 90 ? -2.281 -23.892 12.482 1.00 64.61 90 LEU A C 1
ATOM 709 O O . LEU A 1 90 ? -2.199 -23.956 11.255 1.00 65.45 90 LEU A O 1
ATOM 714 N N . THR A 1 91 ? -1.548 -24.643 13.297 1.00 59.29 91 THR A N 1
ATOM 715 C CA . THR A 1 91 ? -0.699 -25.713 12.793 1.00 60.29 91 THR A CA 1
ATOM 716 C C . THR A 1 91 ? -1.486 -26.623 11.857 1.00 57.86 91 THR A C 1
ATOM 717 O O . THR A 1 91 ? -1.064 -26.886 10.731 1.00 57.20 91 THR A O 1
ATOM 721 N N . ALA A 1 92 ? -2.607 -27.140 12.349 1.00 59.78 92 ALA A N 1
ATOM 722 C CA . ALA A 1 92 ? -3.467 -28.002 11.549 1.00 60.52 92 ALA A CA 1
ATOM 723 C C . ALA A 1 92 ? -3.915 -27.283 10.280 1.00 61.42 92 ALA A C 1
ATOM 724 O O . ALA A 1 92 ? -3.972 -27.880 9.205 1.00 66.13 92 ALA A O 1
ATOM 726 N N . PHE A 1 93 ? -4.263 -26.008 10.419 1.00 62.15 93 PHE A N 1
ATOM 727 C CA . PHE A 1 93 ? -4.774 -25.229 9.297 1.00 61.78 93 PHE A CA 1
ATOM 728 C C . PHE A 1 93 ? -3.671 -24.972 8.278 1.00 60.29 93 PHE A C 1
ATOM 729 O O . PHE A 1 93 ? -3.943 -24.633 7.126 1.00 63.60 93 PHE A O 1
ATOM 737 N N . HIS A 1 94 ? -2.426 -25.145 8.707 1.00 61.08 94 HIS A N 1
ATOM 738 C CA . HIS A 1 94 ? -1.294 -24.536 8.023 1.00 61.08 94 HIS A CA 1
ATOM 739 C C . HIS A 1 94 ? -1.185 -25.044 6.589 1.00 65.32 94 HIS A C 1
ATOM 740 O O . HIS A 1 94 ? -0.863 -24.284 5.676 1.00 70.43 94 HIS A O 1
ATOM 747 N N . GLY A 1 95 ? -1.446 -26.333 6.397 1.00 68.51 95 GLY A N 1
ATOM 748 C CA . GLY A 1 95 ? -1.261 -26.959 5.093 1.00 66.52 95 GLY A CA 1
ATOM 749 C C . GLY A 1 95 ? -2.576 -27.216 4.383 1.00 64.97 95 GLY A C 1
ATOM 750 O O . GLY A 1 95 ? -2.595 -27.707 3.254 1.00 65.67 95 GLY A O 1
ATOM 751 N N . ALA A 1 96 ? -3.682 -26.916 5.057 1.00 66.39 96 ALA A N 1
ATOM 752 C CA . ALA A 1 96 ? -4.966 -27.520 4.714 1.00 72.81 96 ALA A CA 1
ATOM 753 C C . ALA A 1 96 ? -5.793 -26.622 3.798 1.00 76.40 96 ALA A C 1
ATOM 754 O O . ALA A 1 96 ? -5.644 -25.399 3.807 1.00 85.14 96 ALA A O 1
ATOM 756 N N . ASP A 1 97 ? -6.755 -27.232 3.113 1.00 81.48 97 ASP A N 1
ATOM 757 C CA . ASP A 1 97 ? -7.610 -26.522 2.167 1.00 83.67 97 ASP A CA 1
ATOM 758 C C . ASP A 1 97 ? -8.705 -25.751 2.897 1.00 79.95 97 ASP A C 1
ATOM 759 O O . ASP A 1 97 ? -8.986 -24.598 2.570 1.00 90.58 97 ASP A O 1
ATOM 764 N N . THR A 1 98 ? -9.413 -26.441 3.786 1.00 79.70 98 THR A N 1
ATOM 765 C CA . THR A 1 98 ? -10.532 -25.842 4.503 1.00 86.83 98 THR A CA 1
ATOM 766 C C . THR A 1 98 ? -10.095 -25.366 5.884 1.00 86.97 98 THR A C 1
ATOM 767 O O . THR A 1 98 ? -9.569 -26.143 6.681 1.00 74.93 98 THR A O 1
ATOM 771 N N . LYS A 1 99 ? -10.220 -24.064 6.117 1.00 92.08 99 LYS A N 1
ATOM 772 C CA . LYS A 1 99 ? -10.049 -23.503 7.451 1.00 88.87 99 LYS A CA 1
ATOM 773 C C . LYS A 1 99 ? -11.403 -23.318 8.127 1.00 85.67 99 LYS A C 1
ATOM 774 O O . LYS A 1 99 ? -12.250 -22.567 7.644 1.00 92.64 99 LYS A O 1
ATOM 780 N N . ARG A 1 100 ? -11.618 -24.041 9.221 1.00 83.80 100 ARG A N 1
ATOM 781 C CA . ARG A 1 100 ? -12.887 -23.982 9.937 1.00 81.09 100 ARG A CA 1
ATOM 782 C C . ARG A 1 100 ? -12.745 -23.183 11.226 1.00 77.74 100 ARG A C 1
ATOM 783 O O . ARG A 1 100 ? -12.523 -23.747 12.298 1.00 78.06 100 ARG A O 1
ATOM 791 N N . TYR A 1 101 ? -12.954 -21.874 11.126 1.00 81.60 101 TYR A N 1
ATOM 792 C CA . TYR A 1 101 ? -12.622 -20.960 12.211 1.00 85.85 101 TYR A CA 1
ATOM 793 C C . TYR A 1 101 ? -13.674 -21.025 13.314 1.00 85.04 101 TYR A C 1
ATOM 794 O O . TYR A 1 101 ? -13.490 -20.458 14.391 1.00 79.05 101 TYR A O 1
ATOM 803 N N . ASP A 1 102 ? -14.762 -21.743 13.052 1.00 79.52 102 ASP A N 1
ATOM 804 C CA . ASP A 1 102 ? -15.782 -21.976 14.068 1.00 77.38 102 ASP A CA 1
ATOM 805 C C . ASP A 1 102 ? -15.341 -23.066 15.038 1.00 72.43 102 ASP A C 1
ATOM 806 O O . ASP A 1 102 ? -15.558 -22.958 16.246 1.00 73.89 102 ASP A O 1
ATOM 811 N N . LEU A 1 103 ? -14.620 -24.055 14.521 1.00 66.50 103 LEU A N 1
ATOM 812 C CA . LEU A 1 103 ? -13.968 -25.050 15.366 1.00 66.53 103 LEU A CA 1
ATOM 813 C C . LEU A 1 103 ? -12.848 -24.415 16.183 1.00 62.81 103 LEU A C 1
ATOM 814 O O . LEU A 1 103 ? -12.651 -24.752 17.350 1.00 67.12 103 LEU A O 1
ATOM 819 N N . LEU A 1 104 ? -12.137 -23.472 15.573 1.00 58.96 104 LEU A N 1
ATOM 820 C CA . LEU A 1 104 ? -11.126 -22.696 16.282 1.00 60.42 104 LEU A CA 1
ATOM 821 C C . LEU A 1 104 ? -11.765 -21.906 17.419 1.00 60.13 104 LEU A C 1
ATOM 822 O O . LEU A 1 104 ? -11.237 -21.860 18.530 1.00 59.97 104 LEU A O 1
ATOM 827 N N . GLY A 1 105 ? -12.900 -21.278 17.130 1.00 59.34 105 GLY A N 1
ATOM 828 C CA . GLY A 1 105 ? -13.674 -20.582 18.151 1.00 56.74 105 GLY A CA 1
ATOM 829 C C . GLY A 1 105 ? -14.173 -21.523 19.230 1.00 55.52 105 GLY A C 1
ATOM 830 O O . GLY A 1 105 ? -14.082 -21.220 20.420 1.00 54.91 105 GLY A O 1
ATOM 831 N N . ALA A 1 106 ? -14.718 -22.661 18.812 1.00 57.03 106 ALA A N 1
ATOM 832 C CA . ALA A 1 106 ? -15.187 -23.674 19.750 1.00 56.37 106 ALA A CA 1
ATOM 833 C C . ALA A 1 106 ? -14.034 -24.190 20.604 1.00 54.51 106 ALA A C 1
ATOM 834 O O . ALA A 1 106 ? -14.159 -24.317 21.822 1.00 51.47 106 ALA A O 1
ATOM 836 N N . LEU A 1 107 ? -12.910 -24.483 19.957 1.00 55.74 107 LEU A N 1
ATOM 837 C CA . LEU A 1 107 ? -11.719 -24.945 20.661 1.00 57.48 107 LEU A CA 1
ATOM 838 C C . LEU A 1 107 ? -11.297 -23.937 21.725 1.00 55.16 107 LEU A C 1
ATOM 839 O O . LEU A 1 107 ? -11.083 -24.296 22.882 1.00 56.82 107 LEU A O 1
ATOM 844 N N . LEU A 1 108 ? -11.183 -22.674 21.327 1.00 52.12 108 LEU A N 1
ATOM 845 C CA . LEU A 1 108 ? -10.695 -21.633 22.224 1.00 50.80 108 LEU A CA 1
ATOM 846 C C . LEU A 1 108 ? -11.704 -21.357 23.333 1.00 50.18 108 LEU A C 1
ATOM 847 O O . LEU A 1 108 ? -11.330 -21.133 24.484 1.00 51.81 108 LEU A O 1
ATOM 852 N N . GLY A 1 109 ? -12.985 -21.393 22.982 1.00 52.09 109 GLY A N 1
ATOM 853 C CA . GLY A 1 109 ? -14.045 -21.038 23.917 1.00 50.31 109 GLY A CA 1
ATOM 854 C C . GLY A 1 109 ? -14.236 -22.093 24.988 1.00 50.07 109 GLY A C 1
ATOM 855 O O . GLY A 1 109 ? -14.423 -21.773 26.162 1.00 50.21 109 GLY A O 1
ATOM 856 N N . ALA A 1 110 ? -14.167 -23.357 24.585 1.00 51.63 110 ALA A N 1
ATOM 857 C CA . ALA A 1 110 ? -14.231 -24.466 25.529 1.00 53.82 110 ALA A CA 1
ATOM 858 C C . ALA A 1 110 ? -13.100 -24.368 26.547 1.00 54.40 110 ALA A C 1
ATOM 859 O O . ALA A 1 110 ? -13.315 -24.547 27.746 1.00 57.43 110 ALA A O 1
ATOM 861 N N . GLU A 1 111 ? -11.899 -24.069 26.064 1.00 53.30 111 GLU A N 1
ATOM 862 C CA . GLU A 1 111 ? -10.730 -23.961 26.929 1.00 58.19 111 GLU A CA 1
ATOM 863 C C . GLU A 1 111 ? -10.921 -22.851 27.956 1.00 59.50 111 GLU A C 1
ATOM 864 O O . GLU A 1 111 ? -10.625 -23.027 29.138 1.00 59.65 111 GLU A O 1
ATOM 870 N N . PHE A 1 112 ? -11.310 -21.675 27.475 1.00 62.73 112 PHE A N 1
ATOM 871 C CA . PHE A 1 112 ? -11.453 -20.503 28.329 1.00 60.45 112 PHE A CA 1
ATOM 872 C C . PHE A 1 112 ? -12.541 -20.731 29.374 1.00 61.94 112 PHE A C 1
ATOM 873 O O . PHE A 1 112 ? -12.331 -20.505 30.566 1.00 65.05 112 PHE A O 1
ATOM 881 N N . THR A 1 113 ? -13.679 -21.249 28.923 1.00 58.22 113 THR A N 1
ATOM 882 C CA . THR A 1 113 ? -14.783 -21.599 29.811 1.00 57.07 113 THR A CA 1
ATOM 883 C C . THR A 1 113 ? -14.332 -22.651 30.818 1.00 59.45 113 THR A C 1
ATOM 884 O O . THR A 1 113 ? -14.672 -22.593 31.999 1.00 60.63 113 THR A O 1
ATOM 888 N N . LEU A 1 114 ? -13.463 -23.539 30.350 1.00 59.16 114 LEU A N 1
ATOM 889 C CA . LEU A 1 114 ? -13.037 -24.704 31.110 1.00 61.88 114 LEU A CA 1
ATOM 890 C C . LEU A 1 114 ? -12.071 -24.299 32.221 1.00 59.36 114 LEU A C 1
ATOM 891 O O . LEU A 1 114 ? -12.173 -24.790 33.347 1.00 65.86 114 LEU A O 1
ATOM 896 N N . VAL A 1 115 ? -11.328 -23.224 31.973 1.00 61.32 115 VAL A N 1
ATOM 897 C CA . VAL A 1 115 ? -10.505 -22.614 33.011 1.00 63.66 115 VAL A CA 1
ATOM 898 C C . VAL A 1 115 ? -11.363 -21.849 34.014 1.00 66.89 115 VAL A C 1
ATOM 899 O O . VAL A 1 115 ? -11.078 -21.854 35.212 1.00 69.74 115 VAL A O 1
ATOM 903 N N . ILE A 1 116 ? -12.442 -21.238 33.534 1.00 66.12 116 ILE A N 1
ATOM 904 C CA . ILE A 1 116 ? -13.294 -20.428 34.400 1.00 65.23 116 ILE A CA 1
ATOM 905 C C . ILE A 1 116 ? -14.055 -21.293 35.399 1.00 66.29 116 ILE A C 1
ATOM 906 O O . ILE A 1 116 ? -14.357 -20.851 36.507 1.00 66.50 116 ILE A O 1
ATOM 911 N N . THR A 1 117 ? -14.351 -22.531 35.014 1.00 64.46 117 THR A N 1
ATOM 912 C CA . THR A 1 117 ? -14.947 -23.487 35.941 1.00 62.62 117 THR A CA 1
ATOM 913 C C . THR A 1 117 ? -14.021 -23.726 37.129 1.00 60.22 117 THR A C 1
ATOM 914 O O . THR A 1 117 ? -14.456 -23.710 38.280 1.00 58.06 117 THR A O 1
ATOM 918 N N . GLY A 1 118 ? -12.738 -23.925 36.843 1.00 56.94 118 GLY A N 1
ATOM 919 C CA . GLY A 1 118 ? -11.733 -24.065 37.890 1.00 55.86 118 GLY A CA 1
ATOM 920 C C . GLY A 1 118 ? -11.775 -22.914 38.876 1.00 55.77 118 GLY A C 1
ATOM 921 O O . GLY A 1 118 ? -11.636 -23.110 40.084 1.00 56.96 118 GLY A O 1
ATOM 922 N N . LEU A 1 119 ? -11.956 -21.706 38.354 1.00 60.50 119 LEU A N 1
ATOM 923 C CA . LEU A 1 119 ? -11.969 -20.501 39.174 1.00 58.72 119 LEU A CA 1
ATOM 924 C C . LEU A 1 119 ? -13.265 -20.416 39.974 1.00 57.89 119 LEU A C 1
ATOM 925 O O . LEU A 1 119 ? -13.255 -20.079 41.158 1.00 54.55 119 LEU A O 1
ATOM 930 N N . LEU A 1 120 ? -14.364 -20.818 39.345 1.00 56.92 120 LEU A N 1
ATOM 931 C CA . LEU A 1 120 ? -15.654 -20.884 40.020 1.00 58.59 120 LEU A CA 1
ATOM 932 C C . LEU A 1 120 ? -15.616 -21.910 41.147 1.00 60.58 120 LEU A C 1
ATOM 933 O O . LEU A 1 120 ? -16.070 -21.640 42.260 1.00 58.88 120 LEU A O 1
ATOM 938 N N . ALA A 1 121 ? -15.065 -23.083 40.856 1.00 60.08 121 ALA A N 1
ATOM 939 C CA . ALA A 1 121 ? -14.966 -24.148 41.847 1.00 59.07 121 ALA A CA 1
ATOM 940 C C . ALA A 1 121 ? -14.273 -23.643 43.108 1.00 58.33 121 ALA A C 1
ATOM 941 O O . ALA A 1 121 ? -14.827 -23.725 44.205 1.00 59.56 121 ALA A O 1
ATOM 943 N N . GLN A 1 122 ? -13.089 -23.063 42.940 1.00 59.78 122 GLN A N 1
ATOM 944 C CA . GLN A 1 122 ? -12.338 -22.525 44.069 1.00 64.23 122 GLN A CA 1
ATOM 945 C C . GLN A 1 122 ? -13.142 -21.443 44.781 1.00 62.22 122 GLN A C 1
ATOM 946 O O . GLN A 1 122 ? -13.206 -21.412 46.010 1.00 62.59 122 GLN A O 1
ATOM 952 N N . ALA A 1 123 ? -13.716 -20.531 44.004 1.00 61.06 123 ALA A N 1
ATOM 953 C CA . ALA A 1 123 ? -14.404 -19.373 44.563 1.00 62.03 123 ALA A CA 1
ATOM 954 C C . ALA A 1 123 ? -15.681 -19.801 45.279 1.00 62.76 123 ALA A C 1
ATOM 955 O O . ALA A 1 123 ? -16.090 -19.180 46.259 1.00 66.87 123 ALA A O 1
ATOM 957 N N . GLN A 1 124 ? -16.270 -20.903 44.824 1.00 62.47 124 GLN A N 1
ATOM 958 C CA . GLN A 1 124 ? -17.537 -21.375 45.373 1.00 66.10 124 GLN A CA 1
ATOM 959 C C . GLN A 1 124 ? -17.305 -22.368 46.508 1.00 65.81 124 GLN A C 1
ATOM 960 O O . GLN A 1 124 ? -18.232 -22.707 47.244 1.00 64.13 124 GLN A O 1
ATOM 966 N N . GLY A 1 125 ? -16.095 -22.914 46.575 1.00 62.71 125 GLY A N 1
ATOM 967 C CA . GLY A 1 125 ? -15.826 -24.078 47.411 1.00 61.42 125 GLY A CA 1
ATOM 968 C C . GLY A 1 125 ? -16.686 -25.265 47.025 1.00 60.56 125 GLY A C 1
ATOM 969 O O . GLY A 1 125 ? -17.072 -26.068 47.875 1.00 60.85 125 GLY A O 1
ATOM 970 N N . SER A 1 126 ? -16.975 -25.382 45.734 1.00 59.62 126 SER A N 1
ATOM 971 C CA . SER A 1 126 ? -17.856 -26.432 45.234 1.00 64.70 126 SER A CA 1
ATOM 972 C C . SER A 1 126 ? -17.220 -27.137 44.042 1.00 66.05 126 SER A C 1
ATOM 973 O O . SER A 1 126 ? -16.601 -26.499 43.191 1.00 62.56 126 SER A O 1
ATOM 976 N N . ILE A 1 127 ? -17.414 -28.450 43.961 1.00 67.31 127 ILE A N 1
ATOM 977 C CA . ILE A 1 127 ? -16.745 -29.257 42.948 1.00 63.44 127 ILE A CA 1
ATOM 978 C C . ILE A 1 127 ? -17.572 -29.328 41.668 1.00 64.78 127 ILE A C 1
ATOM 979 O O . ILE A 1 127 ? -17.136 -29.901 40.670 1.00 67.07 127 ILE A O 1
ATOM 984 N N . THR A 1 128 ? -18.781 -28.778 41.712 1.00 65.34 128 THR A N 1
ATOM 985 C CA . THR A 1 128 ? -19.722 -28.930 40.609 1.00 66.91 128 THR A CA 1
ATOM 986 C C . THR A 1 128 ? -19.120 -28.410 39.307 1.00 68.17 128 THR A C 1
ATOM 987 O O . THR A 1 128 ? -19.049 -29.141 38.319 1.00 71.95 128 THR A O 1
ATOM 991 N N . PRO A 1 129 ? -18.662 -27.148 39.307 1.00 68.06 129 PRO A N 1
ATOM 992 C CA . PRO A 1 129 ? -18.147 -26.540 38.082 1.00 65.58 129 PRO A CA 1
ATOM 993 C C . PRO A 1 129 ? -16.943 -27.293 37.527 1.00 62.66 129 PRO A C 1
ATOM 994 O O . PRO A 1 129 ? -16.833 -27.476 36.315 1.00 63.14 129 PRO A O 1
ATOM 998 N N . TYR A 1 130 ? -16.102 -27.808 38.419 1.00 64.25 130 TYR A N 1
ATOM 999 C CA . TYR A 1 130 ? -14.981 -28.650 38.017 1.00 66.00 130 TYR A CA 1
ATOM 1000 C C . TYR A 1 130 ? -15.447 -29.736 37.052 1.00 69.56 130 TYR A C 1
ATOM 1001 O O . TYR A 1 130 ? -14.761 -30.048 36.079 1.00 67.02 130 TYR A O 1
ATOM 1010 N N . TYR A 1 131 ? -16.656 -30.241 37.276 1.00 69.40 131 TYR A N 1
ATOM 1011 C CA . TYR A 1 131 ? -17.157 -31.384 36.521 1.00 61.31 131 TYR A CA 1
ATOM 1012 C C . TYR A 1 131 ? -17.549 -30.968 35.108 1.00 57.81 131 TYR A C 1
ATOM 1013 O O . TYR A 1 131 ? -17.257 -31.673 34.141 1.00 55.58 131 TYR A O 1
ATOM 1022 N N . VAL A 1 132 ? -18.140 -29.784 34.987 1.00 58.12 132 VAL A N 1
ATOM 1023 C CA . VAL A 1 132 ? -18.375 -29.176 33.684 1.00 61.40 132 VAL A CA 1
ATOM 1024 C C . VAL A 1 132 ? -17.063 -29.008 32.924 1.00 55.27 132 VAL A C 1
ATOM 1025 O O . VAL A 1 132 ? -16.957 -29.388 31.758 1.00 53.01 132 VAL A O 1
ATOM 1029 N N . GLY A 1 133 ? -16.049 -28.492 33.611 1.00 55.24 133 GLY A N 1
ATOM 1030 C CA . GLY A 1 133 ? -14.722 -28.346 33.024 1.00 59.47 133 GLY A CA 1
ATOM 1031 C C . GLY A 1 133 ? -14.235 -29.635 32.392 1.00 61.01 133 GLY A C 1
ATOM 1032 O O . GLY A 1 133 ? -13.839 -29.654 31.227 1.00 68.70 133 GLY A O 1
ATOM 1033 N N . VAL A 1 134 ? -14.273 -30.718 33.161 1.00 60.01 134 VAL A N 1
ATOM 1034 C CA . VAL A 1 134 ? -13.764 -32.003 32.697 1.00 58.08 134 VAL A CA 1
ATOM 1035 C C . VAL A 1 134 ? -14.484 -32.440 31.426 1.00 57.67 134 VAL A C 1
ATOM 1036 O O . VAL A 1 134 ? -13.850 -32.829 30.445 1.00 53.74 134 VAL A O 1
ATOM 1040 N N . LEU A 1 135 ? -15.812 -32.383 31.452 1.00 64.40 135 LEU A N 1
ATOM 1041 C CA . LEU A 1 135 ? -16.610 -32.574 30.247 1.00 64.44 135 LEU A CA 1
ATOM 1042 C C . LEU A 1 135 ? -16.077 -31.706 29.113 1.00 60.73 135 LEU A C 1
ATOM 1043 O O . LEU A 1 135 ? -15.690 -32.212 28.059 1.00 59.02 135 LEU A O 1
ATOM 1048 N N . LEU A 1 136 ? -15.988 -30.404 29.365 1.00 55.72 136 LEU A N 1
ATOM 1049 C CA . LEU A 1 136 ? -15.542 -29.457 28.353 1.00 56.75 136 LEU A CA 1
ATOM 1050 C C . LEU A 1 136 ? -14.188 -29.868 27.789 1.00 60.97 136 LEU A C 1
ATOM 1051 O O . LEU A 1 136 ? -13.970 -29.822 26.578 1.00 62.62 136 LEU A O 1
ATOM 1056 N N . LEU A 1 137 ? -13.299 -30.322 28.667 1.00 58.43 137 LEU A N 1
ATOM 1057 C CA . LEU A 1 137 ? -11.945 -30.678 28.263 1.00 59.12 137 LEU A CA 1
ATOM 1058 C C . LEU A 1 137 ? -11.956 -31.918 27.374 1.00 64.23 137 LEU A C 1
ATOM 1059 O O . LEU A 1 137 ? -11.179 -32.017 26.425 1.00 66.89 137 LEU A O 1
ATOM 1064 N N . LEU A 1 138 ? -12.897 -32.820 27.634 1.00 61.24 138 LEU A N 1
ATOM 1065 C CA . LEU A 1 138 ? -13.097 -33.981 26.774 1.00 59.75 138 LEU A CA 1
ATOM 1066 C C . LEU A 1 138 ? -13.733 -33.569 25.450 1.00 58.11 138 LEU A C 1
ATOM 1067 O O . LEU A 1 138 ? -13.450 -34.159 24.407 1.00 56.40 138 LEU A O 1
ATOM 1072 N N . GLY A 1 139 ? -14.494 -32.480 25.479 1.00 57.25 139 GLY A N 1
ATOM 1073 C CA . GLY A 1 139 ? -14.849 -31.762 24.260 1.00 59.27 139 GLY A CA 1
ATOM 1074 C C . GLY A 1 139 ? -13.623 -31.319 23.485 1.00 61.18 139 GLY A C 1
ATOM 1075 O O . GLY A 1 139 ? -13.537 -31.517 22.274 1.00 59.90 139 GLY A O 1
ATOM 1076 N N . VAL A 1 140 ? -12.666 -30.726 24.192 1.00 56.98 140 VAL A N 1
ATOM 1077 C CA . VAL A 1 140 ? -11.453 -30.216 23.565 1.00 58.46 140 VAL A CA 1
ATOM 1078 C C . VAL A 1 140 ? -10.643 -31.353 22.952 1.00 57.74 140 VAL A C 1
ATOM 1079 O O . VAL A 1 140 ? -10.337 -31.336 21.760 1.00 56.72 140 VAL A O 1
ATOM 1083 N N . VAL A 1 141 ? -10.320 -32.353 23.766 1.00 58.38 141 VAL A N 1
ATOM 1084 C CA . VAL A 1 141 ? -9.602 -33.524 23.280 1.00 62.42 141 VAL A CA 1
ATOM 1085 C C . VAL A 1 141 ? -10.307 -34.103 22.060 1.00 61.87 141 VAL A C 1
ATOM 1086 O O . VAL A 1 141 ? -9.663 -34.518 21.097 1.00 59.97 141 VAL A O 1
ATOM 1090 N N . TYR A 1 142 ? -11.630 -34.192 22.138 1.00 62.08 142 TYR A N 1
ATOM 1091 C CA . TYR A 1 142 ? -12.427 -34.685 21.024 1.00 64.74 142 TYR A CA 1
ATOM 1092 C C . TYR A 1 142 ? -12.150 -33.870 19.766 1.00 61.87 142 TYR A C 1
ATOM 1093 O O . TYR A 1 142 ? -11.772 -34.419 18.731 1.00 68.31 142 TYR A O 1
ATOM 1102 N N . LEU A 1 143 ? -12.368 -32.562 19.854 1.00 56.19 143 LEU A N 1
ATOM 1103 C CA . LEU A 1 143 ? -12.086 -31.663 18.739 1.00 55.20 143 LEU A CA 1
ATOM 1104 C C . LEU A 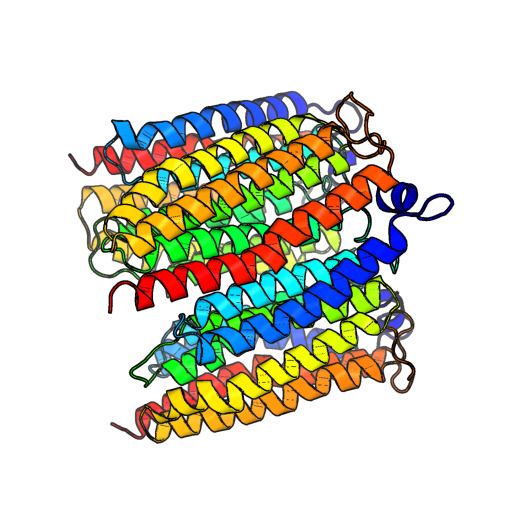1 143 ? -10.714 -31.968 18.148 1.00 52.96 143 LEU A C 1
ATOM 1105 O O . LEU A 1 143 ? -10.588 -32.231 16.952 1.00 50.92 143 LEU A O 1
ATOM 1110 N N . LEU A 1 144 ? -9.680 -31.824 18.970 1.00 52.07 144 LEU A N 1
ATOM 1111 C CA . LEU A 1 144 ? -8.314 -32.093 18.539 1.00 58.12 144 LEU A CA 1
ATOM 1112 C C . LEU A 1 144 ? -8.234 -33.435 17.823 1.00 60.35 144 LEU A C 1
ATOM 1113 O O . LEU A 1 144 ? -7.512 -33.577 16.836 1.00 66.45 144 LEU A O 1
ATOM 1118 N N . ALA A 1 145 ? -8.828 -34.454 18.434 1.00 60.08 145 ALA A N 1
ATOM 1119 C CA . ALA A 1 145 ? -8.580 -35.832 18.030 1.00 64.14 145 ALA A CA 1
ATOM 1120 C C . ALA A 1 145 ? -9.209 -36.124 16.671 1.00 67.14 145 ALA A C 1
ATOM 1121 O O . ALA A 1 145 ? -8.721 -36.971 15.923 1.00 67.25 145 ALA A O 1
ATOM 1123 N N . LYS A 1 146 ? -10.294 -35.424 16.355 1.00 62.98 146 LYS A N 1
ATOM 1124 C CA . LYS A 1 146 ? -11.080 -35.740 15.167 1.00 63.48 146 LYS A CA 1
ATOM 1125 C C . LYS A 1 146 ? -11.031 -34.606 14.147 1.00 63.56 146 LYS A C 1
ATOM 1126 O O . LYS A 1 146 ? -10.208 -34.630 13.230 1.00 67.89 146 LYS A O 1
ATOM 1131 N N . PRO A 1 147 ? -11.993 -33.674 14.227 1.00 61.11 147 PRO A N 1
ATOM 1132 C CA . PRO A 1 147 ? -12.186 -32.696 13.159 1.00 60.83 147 PRO A CA 1
ATOM 1133 C C . PRO A 1 147 ? -10.909 -31.934 12.817 1.00 59.18 147 PRO A C 1
ATOM 1134 O O . PRO A 1 147 ? -10.599 -31.750 11.641 1.00 58.93 147 PRO A O 1
ATOM 1138 N N . PHE A 1 148 ? -10.133 -31.573 13.834 1.00 56.65 148 PHE A N 1
ATOM 1139 C CA . PHE A 1 148 ? -8.858 -30.901 13.610 1.00 64.66 148 PHE A CA 1
ATOM 1140 C C . PHE A 1 148 ? -7.853 -31.854 12.977 1.00 65.35 148 PHE A C 1
ATOM 1141 O O . PHE A 1 148 ? -7.104 -31.472 12.078 1.00 62.05 148 PHE A O 1
ATOM 1149 N N . ARG A 1 149 ? -7.944 -33.127 13.348 1.00 73.13 149 ARG A N 1
ATOM 1150 C CA . ARG A 1 149 ? -7.080 -34.152 12.779 1.00 73.18 149 ARG A CA 1
ATOM 1151 C C . ARG A 1 149 ? -7.396 -34.361 11.303 1.00 67.33 149 ARG A C 1
ATOM 1152 O O . ARG A 1 149 ? -6.492 -34.478 10.475 1.00 65.33 149 ARG A O 1
ATOM 1160 N N . GLU A 1 150 ? -8.684 -34.405 10.978 1.00 65.54 150 GLU A N 1
ATOM 1161 C CA . GLU A 1 150 ? -9.119 -34.537 9.594 1.00 69.76 150 GLU A CA 1
ATOM 1162 C C . GLU A 1 150 ? -8.574 -33.392 8.749 1.00 66.14 150 GLU A C 1
ATOM 1163 O O . GLU A 1 150 ? -8.173 -33.590 7.602 1.00 64.20 150 GLU A O 1
ATOM 1169 N N . ILE A 1 151 ? -8.576 -32.190 9.317 1.00 65.32 151 ILE A N 1
ATOM 1170 C CA . ILE A 1 151 ? -8.148 -31.002 8.590 1.00 62.70 151 ILE A CA 1
ATOM 1171 C C . ILE A 1 151 ? -6.635 -31.009 8.393 1.00 62.05 151 ILE A C 1
ATOM 1172 O O . ILE A 1 151 ? -6.137 -30.602 7.343 1.00 62.88 151 ILE A O 1
ATOM 1177 N N . ALA A 1 152 ? -5.918 -31.561 9.367 1.00 61.76 152 ALA A N 1
ATOM 1178 C CA . ALA A 1 152 ? -4.475 -31.734 9.249 1.00 61.27 152 ALA A CA 1
ATOM 1179 C C . ALA A 1 152 ? -4.142 -32.738 8.150 1.00 64.21 152 ALA A C 1
ATOM 1180 O O . ALA A 1 152 ? -3.223 -32.523 7.360 1.00 63.18 152 ALA A O 1
ATOM 1182 N N . GLU A 1 153 ? -4.942 -33.795 8.057 1.00 69.00 153 GLU A N 1
ATOM 1183 C CA . GLU A 1 153 ? -4.707 -34.849 7.077 1.00 74.53 153 GLU A CA 1
ATOM 1184 C C . GLU A 1 153 ? -5.046 -34.362 5.672 1.00 76.76 153 GLU A C 1
ATOM 1185 O O . GLU A 1 153 ? -4.683 -34.996 4.681 1.00 84.09 153 GLU A O 1
ATOM 1191 N N . GLU A 1 154 ? -5.642 -33.177 5.593 1.00 76.10 154 GLU A N 1
ATOM 1192 C CA . GLU A 1 154 ? -5.869 -32.515 4.314 1.00 74.35 154 GLU A CA 1
ATOM 1193 C C . GLU A 1 154 ? -4.548 -32.075 3.695 1.00 69.27 154 GLU A C 1
ATOM 1194 O O . GLU A 1 154 ? -4.470 -31.824 2.492 1.00 65.19 154 GLU A O 1
ATOM 1200 N N . SER A 1 155 ? -3.541 -31.880 4.539 1.00 68.18 155 SER A N 1
ATOM 1201 C CA . SER A 1 155 ? -2.290 -31.268 4.108 1.00 70.46 155 SER A CA 1
ATOM 1202 C C . SER A 1 155 ? -1.282 -32.331 3.689 1.00 71.84 155 SER A C 1
ATOM 1203 O O . SER A 1 155 ? -1.612 -33.514 3.598 1.00 78.07 155 SER A O 1
ATOM 1206 N N . SER A 1 156 ? -0.026 -31.917 3.568 1.00 68.04 156 SER A N 1
ATOM 1207 C CA . SER A 1 156 ? 1.066 -32.839 3.288 1.00 65.98 156 SER A CA 1
ATOM 1208 C C . SER A 1 156 ? 1.283 -33.789 4.459 1.00 63.89 156 SER A C 1
ATOM 1209 O O . SER A 1 156 ? 0.937 -33.473 5.598 1.00 59.67 156 SER A O 1
ATOM 1212 N N . ASP A 1 157 ? 1.977 -34.890 4.194 1.00 65.16 157 ASP A N 1
ATOM 1213 C CA . ASP A 1 157 ? 2.188 -35.923 5.200 1.00 65.34 157 ASP A CA 1
ATOM 1214 C C . ASP A 1 157 ? 3.042 -35.395 6.348 1.00 64.39 157 ASP A C 1
ATOM 1215 O O . ASP A 1 157 ? 2.785 -35.697 7.513 1.00 67.28 157 ASP A O 1
ATOM 1220 N N . GLY A 1 158 ? 4.028 -34.568 6.017 1.00 64.06 158 GLY A N 1
ATOM 1221 C CA . GLY A 1 158 ? 4.881 -33.951 7.026 1.00 63.29 158 GLY A CA 1
ATOM 1222 C C . GLY A 1 158 ? 4.094 -33.065 7.971 1.00 62.43 158 GLY A C 1
ATOM 1223 O O . GLY A 1 158 ? 4.253 -33.144 9.189 1.00 62.25 158 GLY A O 1
ATOM 1224 N N . LEU A 1 159 ? 3.223 -32.233 7.407 1.00 64.46 159 LEU A N 1
ATOM 1225 C CA . LEU A 1 159 ? 2.403 -31.325 8.200 1.00 65.75 159 LEU A CA 1
ATOM 1226 C C . LEU A 1 159 ? 1.392 -32.106 9.035 1.00 62.74 159 LEU A C 1
ATOM 1227 O O . LEU A 1 159 ? 1.134 -31.767 10.190 1.00 58.14 159 LEU A O 1
ATOM 1232 N N . ALA A 1 160 ? 0.775 -33.111 8.422 1.00 63.88 160 ALA A N 1
ATOM 1233 C CA . ALA A 1 160 ? -0.218 -33.932 9.106 1.00 65.16 160 ALA A CA 1
ATOM 1234 C C . ALA A 1 160 ? 0.412 -34.660 10.289 1.00 62.67 160 ALA A C 1
ATOM 1235 O O . ALA A 1 160 ? -0.179 -34.739 11.367 1.00 61.12 160 ALA A O 1
ATOM 1237 N N . ARG A 1 161 ? 1.619 -35.178 10.086 1.00 65.06 161 ARG A N 1
ATOM 1238 C CA . ARG A 1 161 ? 2.349 -35.856 11.150 1.00 68.09 161 ARG A CA 1
ATOM 1239 C C . ARG A 1 161 ? 2.704 -34.878 12.265 1.00 65.45 161 ARG A C 1
ATOM 1240 O O . ARG A 1 161 ? 2.532 -35.179 13.446 1.00 62.43 161 ARG A O 1
ATOM 1248 N N . ALA A 1 162 ? 3.171 -33.695 11.880 1.00 66.41 162 ALA A N 1
ATOM 1249 C CA . ALA A 1 162 ? 3.478 -32.643 12.842 1.00 63.60 162 ALA A CA 1
ATOM 1250 C C . ALA A 1 162 ? 2.300 -32.418 13.783 1.00 65.51 162 ALA A C 1
ATOM 1251 O O . ALA A 1 162 ? 2.453 -32.454 15.004 1.00 68.32 162 ALA A O 1
ATOM 1253 N N . TYR A 1 163 ? 1.123 -32.191 13.208 1.00 63.04 163 TYR A N 1
ATOM 1254 C CA . TYR A 1 163 ? -0.063 -31.876 13.996 1.00 63.40 163 TYR A CA 1
ATOM 1255 C C . TYR A 1 163 ? -0.365 -32.999 14.983 1.00 61.02 163 TYR A C 1
ATOM 1256 O O . TYR A 1 163 ? -0.573 -32.754 16.172 1.00 58.30 163 TYR A O 1
ATOM 1265 N N . LYS A 1 164 ? -0.369 -34.233 14.488 1.00 62.13 164 LYS A N 1
ATOM 1266 C CA . LYS A 1 164 ? -0.808 -35.374 15.283 1.00 62.69 164 LYS A CA 1
ATOM 1267 C C . LYS A 1 164 ? 0.127 -35.602 16.467 1.00 58.42 164 LYS A C 1
ATOM 1268 O O . LYS A 1 164 ? -0.320 -35.928 17.567 1.00 56.08 164 LYS A O 1
ATOM 1274 N N . ILE A 1 165 ? 1.421 -35.394 16.247 1.00 55.34 165 ILE A N 1
ATOM 1275 C CA . ILE A 1 165 ? 2.396 -35.438 17.330 1.00 56.14 165 ILE A CA 1
ATOM 1276 C C . ILE A 1 165 ? 2.069 -34.391 18.388 1.00 54.77 165 ILE A C 1
ATOM 1277 O O . ILE A 1 165 ? 1.881 -34.717 19.560 1.00 54.26 165 ILE A O 1
ATOM 1282 N N . LEU A 1 166 ? 1.957 -33.138 17.959 1.00 56.85 166 LEU A N 1
ATOM 1283 C CA . LEU A 1 166 ? 1.665 -32.039 18.872 1.00 61.56 166 LEU A CA 1
ATOM 1284 C C . LEU A 1 166 ? 0.342 -32.276 19.591 1.00 59.02 166 LEU A C 1
ATOM 1285 O O . LEU A 1 166 ? 0.248 -32.114 20.808 1.00 61.61 166 LEU A O 1
ATOM 1290 N N . ALA A 1 167 ? -0.685 -32.639 18.829 1.00 55.81 167 ALA A N 1
ATOM 1291 C CA . ALA A 1 167 ? -2.014 -32.852 19.387 1.00 55.38 167 ALA A CA 1
ATOM 1292 C C . ALA A 1 167 ? -1.967 -33.898 20.496 1.00 57.12 167 ALA A C 1
ATOM 1293 O O . ALA A 1 167 ? -2.566 -33.719 21.556 1.00 62.07 167 ALA A O 1
ATOM 1295 N N . GLY A 1 168 ? -1.188 -34.952 20.276 1.00 55.28 168 GLY A N 1
ATOM 1296 C CA . GLY A 1 168 ? -0.941 -35.951 21.309 1.00 56.29 168 GLY A CA 1
ATOM 1297 C C . GLY A 1 168 ? -0.237 -35.359 22.515 1.00 56.72 168 GLY A C 1
ATOM 1298 O O . GLY A 1 168 ? -0.719 -35.466 23.642 1.00 57.05 168 GLY A O 1
ATOM 1299 N N . TYR A 1 169 ? 0.962 -34.835 22.287 1.00 59.91 169 TYR A N 1
ATOM 1300 C CA . TYR A 1 169 ? 1.704 -34.120 23.318 1.00 63.74 169 TYR A CA 1
ATOM 1301 C C . TYR A 1 169 ? 0.774 -33.295 24.205 1.00 66.64 169 TYR A C 1
ATOM 1302 O O . TYR A 1 169 ? 0.767 -33.455 25.426 1.00 69.48 169 TYR A O 1
ATOM 1311 N N . ILE A 1 170 ? 0.025 -32.381 23.595 1.00 70.70 170 ILE A N 1
ATOM 1312 C CA . ILE A 1 170 ? -0.694 -31.357 24.348 1.00 69.83 170 ILE A CA 1
ATOM 1313 C C . ILE A 1 170 ? -1.957 -31.931 24.984 1.00 65.62 170 ILE A C 1
ATOM 1314 O O . ILE A 1 170 ? -2.288 -31.607 26.125 1.00 72.15 170 ILE A O 1
ATOM 1319 N N . GLY A 1 171 ? -2.594 -32.866 24.287 1.00 58.71 171 GLY A N 1
ATOM 1320 C CA . GLY A 1 171 ? -3.730 -33.594 24.841 1.00 61.22 171 GLY A CA 1
ATOM 1321 C C . GLY A 1 171 ? -3.393 -34.258 26.162 1.00 64.95 171 GLY A C 1
ATOM 1322 O O . GLY A 1 171 ? -4.034 -33.997 27.180 1.00 65.35 171 GLY A O 1
ATOM 1323 N N . ILE A 1 172 ? -2.400 -35.140 26.137 1.00 67.32 172 ILE A N 1
ATOM 1324 C CA . ILE A 1 172 ? -1.984 -35.861 27.334 1.00 68.48 172 ILE A CA 1
ATOM 1325 C C . ILE A 1 172 ? -1.702 -34.896 28.482 1.00 65.66 172 ILE A C 1
ATOM 1326 O O . ILE A 1 172 ? -2.146 -35.113 29.609 1.00 73.08 172 ILE A O 1
ATOM 1331 N N . PHE A 1 173 ? -0.962 -33.832 28.190 1.00 64.07 173 PHE A N 1
ATOM 1332 C CA . PHE A 1 173 ? -0.504 -32.913 29.227 1.00 64.05 173 PHE A CA 1
ATOM 1333 C C . PHE A 1 173 ? -1.676 -32.136 29.819 1.00 63.89 173 PHE A C 1
ATOM 1334 O O . PHE A 1 173 ? -1.692 -31.836 31.012 1.00 67.45 173 PHE A O 1
ATOM 1342 N N . PHE A 1 174 ? -2.672 -31.846 28.988 1.00 62.27 174 PHE A N 1
ATOM 1343 C CA . PHE A 1 174 ? -3.820 -31.056 29.422 1.00 62.33 174 PHE A CA 1
ATOM 1344 C C . PHE A 1 174 ? -4.645 -31.823 30.450 1.00 63.60 174 PHE A C 1
ATOM 1345 O O . PHE A 1 174 ? -5.257 -31.226 31.336 1.00 68.91 174 PHE A O 1
ATOM 1353 N N . LEU A 1 175 ? -4.572 -33.149 30.390 1.00 62.36 175 LEU A N 1
ATOM 1354 C CA . LEU A 1 175 ? -5.371 -33.997 31.267 1.00 66.65 175 LEU A CA 1
ATOM 1355 C C . LEU A 1 175 ? -4.754 -34.077 32.659 1.00 65.65 175 LEU A C 1
ATOM 1356 O O . LEU A 1 175 ? -5.440 -34.383 33.634 1.00 65.21 175 LEU A O 1
ATOM 1361 N N . SER A 1 176 ? -3.457 -33.804 32.746 1.00 62.82 176 SER A N 1
ATOM 1362 C CA . SER A 1 176 ? -2.738 -33.923 34.009 1.00 68.13 176 SER A CA 1
ATOM 1363 C C . SER A 1 176 ? -3.195 -32.852 34.994 1.00 66.69 176 SER A C 1
ATOM 1364 O O . SER A 1 176 ? -3.138 -33.051 36.208 1.00 69.83 176 SER A O 1
ATOM 1367 N N . TYR A 1 177 ? -3.735 -31.757 34.466 1.00 65.75 177 TYR A N 1
ATOM 1368 C CA . TYR A 1 177 ? -3.946 -30.552 35.261 1.00 63.06 177 TYR A CA 1
ATOM 1369 C C . TYR A 1 177 ? -5.153 -30.702 36.182 1.00 59.08 177 TYR A C 1
ATOM 1370 O O . TYR A 1 177 ? -5.060 -30.429 37.379 1.00 57.85 177 TYR A O 1
ATOM 1379 N N . PRO A 1 178 ? -6.293 -31.141 35.627 1.00 58.02 178 PRO A N 1
ATOM 1380 C CA . PRO A 1 178 ? -7.455 -31.434 36.463 1.00 58.51 178 PRO A CA 1
ATOM 1381 C C . PRO A 1 178 ? -7.181 -32.548 37.467 1.00 58.46 178 PRO A C 1
ATOM 1382 O O . PRO A 1 178 ? -7.830 -32.613 38.511 1.00 57.38 178 PRO A O 1
ATOM 1386 N N . THR A 1 179 ? -6.140 -33.334 37.210 1.00 60.62 179 THR A N 1
ATOM 1387 C CA . THR A 1 179 ? -5.735 -34.389 38.131 1.00 64.05 179 THR A CA 1
ATOM 1388 C C . THR A 1 179 ? -4.974 -33.813 39.320 1.00 64.13 179 THR A C 1
ATOM 1389 O O . THR A 1 179 ? -5.343 -34.042 40.472 1.00 66.53 179 THR A O 1
ATOM 1393 N N . VAL A 1 180 ? -3.926 -33.044 39.038 1.00 60.69 180 VAL A N 1
ATOM 1394 C CA . VAL A 1 180 ? -3.145 -32.407 40.094 1.00 64.56 180 VAL A CA 1
ATOM 1395 C C . VAL A 1 180 ? -4.012 -31.443 40.898 1.00 62.06 180 VAL A C 1
ATOM 1396 O O . VAL A 1 180 ? -3.946 -31.413 42.127 1.00 63.92 180 VAL A O 1
ATOM 1400 N N . TRP A 1 181 ? -4.878 -30.713 40.204 1.00 60.98 181 TRP A N 1
ATOM 1401 C CA . TRP A 1 181 ? -5.793 -29.781 40.855 1.00 60.38 181 TRP A CA 1
ATOM 1402 C C . TRP A 1 181 ? -6.662 -30.512 41.872 1.00 59.74 181 TRP A C 1
ATOM 1403 O O . TRP A 1 181 ? -6.822 -30.057 43.005 1.00 58.17 181 TRP A O 1
ATOM 1414 N N . TYR A 1 182 ? -7.117 -31.705 41.502 1.00 63.39 182 TYR A N 1
ATOM 1415 C CA . TYR A 1 182 ? -8.095 -32.432 42.301 1.00 68.10 182 TYR A CA 1
ATOM 1416 C C . TYR A 1 182 ? -7.442 -33.032 43.541 1.00 64.80 182 TYR A C 1
ATOM 1417 O O . TYR A 1 182 ? -8.013 -33.000 44.631 1.00 68.90 182 TYR A O 1
ATOM 1426 N N . ILE A 1 183 ? -6.239 -33.573 43.372 1.00 59.85 183 ILE A N 1
ATOM 1427 C CA . ILE A 1 183 ? -5.576 -34.303 44.447 1.00 62.63 183 ILE A CA 1
ATOM 1428 C C . ILE A 1 183 ? -4.791 -33.359 45.352 1.00 62.74 183 ILE A C 1
ATOM 1429 O O . ILE A 1 183 ? -4.373 -33.741 46.445 1.00 66.39 183 ILE A O 1
ATOM 1434 N N . SER A 1 184 ? -4.666 -32.104 44.932 1.00 61.16 184 SER A N 1
ATOM 1435 C CA . SER A 1 184 ? -3.973 -31.100 45.731 1.00 59.77 184 SER A CA 1
ATOM 1436 C C . SER A 1 184 ? -4.727 -30.833 47.029 1.00 61.48 184 SER A C 1
ATOM 1437 O O . SER A 1 184 ? -5.957 -30.820 47.053 1.00 63.83 184 SER A O 1
ATOM 1440 N N . GLY A 1 185 ? -3.979 -30.646 48.111 1.00 66.04 185 GLY A N 1
ATOM 1441 C CA . GLY A 1 185 ? -4.571 -30.484 49.433 1.00 69.61 185 GLY A CA 1
ATOM 1442 C C . GLY A 1 185 ? -4.559 -29.038 49.889 1.00 73.17 185 GLY A C 1
ATOM 1443 O O . GLY A 1 185 ? -4.592 -28.755 51.086 1.00 75.40 185 GLY A O 1
ATOM 1444 N N . ILE A 1 186 ? -4.516 -28.120 48.929 1.00 68.24 186 ILE A N 1
ATOM 1445 C CA . ILE A 1 186 ? -4.790 -26.715 49.203 1.00 72.13 186 ILE A CA 1
ATOM 1446 C C . ILE A 1 186 ? -6.261 -26.513 49.547 1.00 73.47 186 ILE A C 1
ATOM 1447 O O . ILE A 1 186 ? -7.145 -26.874 48.770 1.00 72.30 186 ILE A O 1
ATOM 1452 N N . ASP A 1 187 ? -6.517 -26.026 50.757 1.00 77.82 187 ASP A N 1
ATOM 1453 C CA . ASP A 1 187 ? -7.853 -26.078 51.339 1.00 80.50 187 ASP A CA 1
ATOM 1454 C C . ASP A 1 187 ? -8.859 -25.372 50.436 1.00 75.72 187 ASP A C 1
ATOM 1455 O O . ASP A 1 187 ? -10.022 -25.767 50.359 1.00 77.67 187 ASP A O 1
ATOM 1460 N N . ALA A 1 188 ? -8.381 -24.380 49.691 1.00 72.93 188 ALA A N 1
ATOM 1461 C CA . ALA A 1 188 ? -9.261 -23.488 48.946 1.00 71.30 188 ALA A CA 1
ATOM 1462 C C . ALA A 1 188 ? -10.000 -24.244 47.846 1.00 77.44 188 ALA A C 1
ATOM 1463 O O . ALA A 1 188 ? -11.153 -23.936 47.542 1.00 81.00 188 ALA A O 1
ATOM 1465 N N . LEU A 1 189 ? -9.304 -25.166 47.188 1.00 81.38 189 LEU A N 1
ATOM 1466 C CA . LEU A 1 189 ? -9.880 -25.879 46.051 1.00 83.19 189 LEU A CA 1
ATOM 1467 C C . LEU A 1 189 ? -10.414 -27.249 46.460 1.00 77.90 189 LEU A C 1
ATOM 1468 O O . LEU A 1 189 ? -9.769 -27.974 47.217 1.00 77.22 189 LEU A O 1
ATOM 1473 N N . PRO A 1 190 ? -11.631 -27.577 45.998 1.00 78.24 190 PRO A N 1
ATOM 1474 C CA . PRO A 1 190 ? -12.572 -28.389 46.767 1.00 82.84 190 PRO A CA 1
ATOM 1475 C C . PRO A 1 190 ? -12.550 -29.864 46.375 1.00 87.23 190 PRO A C 1
ATOM 1476 O O . PRO A 1 190 ? -13.581 -30.534 46.432 1.00 91.30 190 PRO A O 1
ATOM 1480 N N . GLY A 1 191 ? -11.380 -30.365 45.993 1.00 89.93 191 GLY A N 1
ATOM 1481 C CA . GLY A 1 191 ? -11.172 -31.802 45.863 1.00 94.20 191 GLY A CA 1
ATOM 1482 C C . GLY A 1 191 ? -11.514 -32.542 47.142 1.00 92.77 191 GLY A C 1
ATOM 1483 O O . GLY A 1 191 ? -11.358 -32.006 48.239 1.00 88.68 191 GLY A O 1
ATOM 1484 N N . SER A 1 192 ? -12.000 -33.770 46.999 1.00 91.85 192 SER A N 1
ATOM 1485 C CA . SER A 1 192 ? -12.168 -34.663 48.140 1.00 97.36 192 SER A CA 1
ATOM 1486 C C . SER A 1 192 ? -10.813 -35.131 48.663 1.00 101.21 192 SER A C 1
ATOM 1487 O O . SER A 1 192 ? -10.709 -35.627 49.785 1.00 112.54 192 SER A O 1
ATOM 1490 N N . LEU A 1 193 ? -9.773 -34.942 47.857 1.00 91.29 193 LEU A N 1
ATOM 1491 C CA . LEU A 1 193 ? -8.472 -35.541 48.135 1.00 80.96 193 LEU A CA 1
ATOM 1492 C C . LEU A 1 193 ? -7.474 -34.486 48.607 1.00 77.33 193 LEU A C 1
ATOM 1493 O O . LEU A 1 193 ? -7.572 -33.315 48.241 1.00 82.28 193 LEU A O 1
ATOM 1498 N N . ASN A 1 194 ? -6.491 -34.920 49.391 1.00 75.32 194 ASN A N 1
ATOM 1499 C CA . ASN A 1 194 ? -5.514 -34.008 49.978 1.00 75.00 194 ASN A CA 1
ATOM 1500 C C . ASN A 1 194 ? -4.112 -34.608 49.917 1.00 70.96 194 ASN A C 1
ATOM 1501 O O . ASN A 1 194 ? -3.439 -34.739 50.939 1.00 71.15 194 ASN A O 1
ATOM 1506 N N . ILE A 1 195 ? -3.686 -34.995 48.718 1.00 67.64 195 ILE A N 1
ATOM 1507 C CA . ILE A 1 195 ? -2.508 -35.841 48.563 1.00 66.49 195 ILE A CA 1
ATOM 1508 C C . ILE A 1 195 ? -1.237 -35.002 48.473 1.00 65.30 195 ILE A C 1
ATOM 1509 O O . ILE A 1 195 ? -0.227 -35.322 49.099 1.00 65.96 195 ILE A O 1
ATOM 1514 N N . LEU A 1 196 ? -1.273 -33.963 47.644 1.00 63.62 196 LEU A N 1
ATOM 1515 C CA . LEU A 1 196 ? -0.181 -32.996 47.585 1.00 63.28 196 LEU A CA 1
ATOM 1516 C C . LEU A 1 196 ? -0.366 -31.913 48.643 1.00 66.12 196 LEU A C 1
ATOM 1517 O O . LEU A 1 196 ? -1.473 -31.416 48.849 1.00 73.56 196 LEU A O 1
ATOM 1522 N N . ASP A 1 197 ? 0.739 -31.495 49.252 1.00 66.64 197 ASP A N 1
ATOM 1523 C CA . ASP A 1 197 ? 0.794 -30.213 49.945 1.00 69.72 197 ASP A CA 1
ATOM 1524 C C . ASP A 1 197 ? 1.009 -29.074 48.953 1.00 66.29 197 ASP A C 1
ATOM 1525 O O . ASP A 1 197 ? 1.300 -29.313 47.781 1.00 67.53 197 ASP A O 1
ATOM 1530 N N . PRO A 1 198 ? 0.855 -27.827 49.422 1.00 62.94 198 PRO A N 1
ATOM 1531 C CA . PRO A 1 198 ? 0.825 -26.679 48.524 1.00 66.94 198 PRO A CA 1
ATOM 1532 C C . PRO A 1 198 ? 2.090 -26.545 47.682 1.00 69.74 198 PRO A C 1
ATOM 1533 O O . PRO A 1 198 ? 2.016 -26.163 46.514 1.00 70.07 198 PRO A O 1
ATOM 1537 N N . THR A 1 199 ? 3.238 -26.871 48.267 1.00 67.45 199 THR A N 1
ATOM 1538 C CA . THR A 1 199 ? 4.514 -26.727 47.574 1.00 66.18 199 THR A CA 1
ATOM 1539 C C . THR A 1 199 ? 4.615 -27.723 46.424 1.00 67.37 199 THR A C 1
ATOM 1540 O O . THR A 1 199 ? 5.033 -27.372 45.321 1.00 63.25 199 THR A O 1
ATOM 1544 N N . GLN A 1 200 ? 4.253 -28.972 46.697 1.00 67.25 200 GLN A N 1
ATOM 1545 C CA . GLN A 1 200 ? 4.218 -30.003 45.667 1.00 66.04 200 GLN A CA 1
ATOM 1546 C C . GLN A 1 200 ? 3.260 -29.609 44.548 1.00 63.30 200 GLN A C 1
ATOM 1547 O O . GLN A 1 200 ? 3.599 -29.696 43.368 1.00 61.61 200 GLN A O 1
ATOM 1553 N N . THR A 1 201 ? 2.061 -29.179 44.928 1.00 64.22 201 THR A N 1
ATOM 1554 C CA . THR A 1 201 ? 1.102 -28.643 43.971 1.00 61.97 201 THR A CA 1
ATOM 1555 C C . THR A 1 201 ? 1.746 -27.549 43.127 1.00 58.98 201 THR A C 1
ATOM 1556 O O . THR A 1 201 ? 1.704 -27.596 41.897 1.00 58.18 201 THR A O 1
ATOM 1560 N N . SER A 1 202 ? 2.422 -26.619 43.793 1.00 57.94 202 SER A N 1
ATOM 1561 C CA . SER A 1 202 ? 3.037 -25.487 43.113 1.00 62.04 202 SER A CA 1
ATOM 1562 C C . SER A 1 202 ? 4.123 -25.957 42.151 1.00 57.46 202 SER A C 1
ATOM 1563 O O . SER A 1 202 ? 4.127 -25.579 40.979 1.00 58.11 202 SER A O 1
ATOM 1566 N N . ILE A 1 203 ? 5.008 -26.826 42.630 1.00 56.82 203 ILE A N 1
ATOM 1567 C CA . ILE A 1 203 ? 6.047 -27.393 41.777 1.00 65.01 203 ILE A CA 1
ATOM 1568 C C . ILE A 1 203 ? 5.426 -28.006 40.526 1.00 66.83 203 ILE A C 1
ATOM 1569 O O . ILE A 1 203 ? 5.815 -27.679 39.405 1.00 67.11 203 ILE A O 1
ATOM 1574 N N . ALA A 1 204 ? 4.423 -28.856 40.725 1.00 63.41 204 ALA A N 1
ATOM 1575 C CA . ALA A 1 204 ? 3.778 -29.553 39.618 1.00 61.31 204 ALA A CA 1
ATOM 1576 C C . ALA A 1 204 ? 3.228 -28.553 38.606 1.00 60.02 204 ALA A C 1
ATOM 1577 O O . ALA A 1 204 ? 3.311 -28.769 37.397 1.00 61.98 204 ALA A O 1
ATOM 1579 N N . LEU A 1 205 ? 2.639 -27.475 39.111 1.00 58.41 205 LEU A N 1
ATOM 1580 C CA . LEU A 1 205 ? 2.048 -26.451 38.257 1.00 58.67 205 LEU A CA 1
ATOM 1581 C C . LEU A 1 205 ? 3.097 -25.426 37.836 1.00 66.33 205 LEU A C 1
ATOM 1582 O O . LEU A 1 205 ? 2.761 -24.355 37.331 1.00 73.63 205 LEU A O 1
ATOM 1587 N N . VAL A 1 206 ? 4.363 -25.738 38.092 1.00 62.70 206 VAL A N 1
ATOM 1588 C CA . VAL A 1 206 ? 5.465 -25.071 37.408 1.00 62.69 206 VAL A CA 1
ATOM 1589 C C . VAL A 1 206 ? 6.037 -25.965 36.314 1.00 60.72 206 VAL A C 1
ATOM 1590 O O . VAL A 1 206 ? 6.240 -25.523 35.183 1.00 59.24 206 VAL A O 1
ATOM 1594 N N . VAL A 1 207 ? 6.269 -27.231 36.648 1.00 62.52 207 VAL A N 1
ATOM 1595 C CA . VAL A 1 207 ? 6.985 -28.133 35.755 1.00 62.85 207 VAL A CA 1
ATOM 1596 C C . VAL A 1 207 ? 6.107 -28.551 34.579 1.00 60.54 207 VAL A C 1
ATOM 1597 O O . VAL A 1 207 ? 6.592 -28.703 33.458 1.00 60.39 207 VAL A O 1
ATOM 1601 N N . LEU A 1 208 ? 4.812 -28.710 34.832 1.00 61.77 208 LEU A N 1
ATOM 1602 C CA . LEU A 1 208 ? 3.884 -29.142 33.793 1.00 63.06 208 LEU A CA 1
ATOM 1603 C C . LEU A 1 208 ? 3.658 -28.031 32.772 1.00 59.20 208 LEU A C 1
ATOM 1604 O O . LEU A 1 208 ? 3.584 -28.292 31.571 1.00 57.08 208 LEU A O 1
ATOM 1609 N N . PRO A 1 209 ? 3.554 -26.781 33.249 1.00 62.55 209 PRO A N 1
ATOM 1610 C CA . PRO A 1 209 ? 3.441 -25.665 32.316 1.00 60.77 209 PRO A CA 1
ATOM 1611 C C . PRO A 1 209 ? 4.724 -25.399 31.534 1.00 60.48 209 PRO A C 1
ATOM 1612 O O . PRO A 1 209 ? 4.665 -24.937 30.395 1.00 57.01 209 PRO A O 1
ATOM 1616 N N . PHE A 1 210 ? 5.870 -25.703 32.134 1.00 65.50 210 PHE A N 1
ATOM 1617 C CA . PHE A 1 210 ? 7.141 -25.616 31.424 1.00 63.25 210 PHE A CA 1
ATOM 1618 C C . PHE A 1 210 ? 7.084 -26.431 30.137 1.00 62.95 210 PHE A C 1
ATOM 1619 O O . PHE A 1 210 ? 7.532 -25.975 29.084 1.00 58.74 210 PHE A O 1
ATOM 1627 N N . PHE A 1 211 ? 6.446 -27.595 30.207 1.00 67.47 211 PHE A N 1
ATOM 1628 C CA . PHE A 1 211 ? 6.406 -28.508 29.072 1.00 63.33 211 PHE A CA 1
ATOM 1629 C C . PHE A 1 211 ? 5.313 -28.113 28.082 1.00 61.95 211 PHE A C 1
ATOM 1630 O O . PHE A 1 211 ? 5.398 -28.434 26.895 1.00 65.86 211 PHE A O 1
ATOM 1638 N N . CYS A 1 212 ? 4.343 -27.331 28.547 1.00 61.52 212 CYS A N 1
ATOM 1639 C CA . CYS A 1 212 ? 3.178 -26.995 27.730 1.00 65.18 212 CYS A CA 1
ATOM 1640 C C . CYS A 1 212 ? 3.323 -25.620 27.079 1.00 68.67 212 CYS A C 1
ATOM 1641 O O . CYS A 1 212 ? 2.522 -25.241 26.225 1.00 64.77 212 CYS A O 1
ATOM 1644 N N . LYS A 1 213 ? 4.316 -24.859 27.526 1.00 67.75 213 LYS A N 1
ATOM 1645 C CA . LYS A 1 213 ? 4.550 -23.510 27.020 1.00 63.64 213 LYS A CA 1
ATOM 1646 C C . LYS A 1 213 ? 5.975 -23.387 26.466 1.00 60.02 213 LYS A C 1
ATOM 1647 O O . LYS A 1 213 ? 6.173 -23.321 25.253 1.00 53.89 213 LYS A O 1
ATOM 1653 N N . GLN A 1 214 ? 6.960 -23.364 27.359 1.00 61.41 214 GLN A N 1
ATOM 1654 C CA . GLN A 1 214 ? 8.348 -23.152 26.959 1.00 65.69 214 GLN A CA 1
ATOM 1655 C C . GLN A 1 214 ? 8.782 -24.203 25.942 1.00 63.07 214 GLN A C 1
ATOM 1656 O O . GLN A 1 214 ? 9.178 -23.873 24.824 1.00 63.20 214 GLN A O 1
ATOM 1662 N N . VAL A 1 215 ? 8.648 -25.471 26.317 1.00 64.81 215 VAL A N 1
ATOM 1663 C CA . VAL A 1 215 ? 9.046 -26.575 25.450 1.00 66.73 215 VAL A CA 1
ATOM 1664 C C . VAL A 1 215 ? 8.172 -26.623 24.201 1.00 65.64 215 VAL A C 1
ATOM 1665 O O . VAL A 1 215 ? 8.658 -26.884 23.101 1.00 67.13 215 VAL A O 1
ATOM 1669 N N . TYR A 1 216 ? 6.883 -26.349 24.377 1.00 58.30 216 TYR A N 1
ATOM 1670 C CA . TYR A 1 216 ? 5.896 -26.591 23.331 1.00 56.42 216 TYR A CA 1
ATOM 1671 C C . TYR A 1 216 ? 6.090 -25.617 22.174 1.00 54.42 216 TYR A C 1
ATOM 1672 O O . TYR A 1 216 ? 5.965 -25.991 21.008 1.00 59.94 216 TYR A O 1
ATOM 1681 N N . GLY A 1 217 ? 6.452 -24.381 22.503 1.00 53.97 217 GLY A N 1
ATOM 1682 C CA . GLY A 1 217 ? 6.673 -23.353 21.494 1.00 57.28 217 GLY A CA 1
ATOM 1683 C C . GLY A 1 217 ? 7.767 -23.738 20.517 1.00 57.88 217 GLY A C 1
ATOM 1684 O O . GLY A 1 217 ? 7.614 -23.578 19.306 1.00 63.62 217 GLY A O 1
ATOM 1685 N N . PHE A 1 218 ? 8.882 -24.230 21.047 1.00 57.65 218 PHE A N 1
ATOM 1686 C CA . PHE A 1 218 ? 9.959 -24.753 20.214 1.00 62.47 218 PHE A CA 1
ATOM 1687 C C . PHE A 1 218 ? 9.479 -25.964 19.422 1.00 61.53 218 PHE A C 1
ATOM 1688 O O . PHE A 1 218 ? 9.518 -25.969 18.191 1.00 60.67 218 PHE A O 1
ATOM 1696 N N . LEU A 1 219 ? 8.895 -26.924 20.131 1.00 60.00 219 LEU A N 1
ATOM 1697 C CA . LEU A 1 219 ? 8.441 -28.169 19.523 1.00 61.94 219 LEU A CA 1
ATOM 1698 C C . LEU A 1 219 ? 7.552 -27.882 18.316 1.00 61.23 219 LEU A C 1
ATOM 1699 O O . LEU A 1 219 ? 7.700 -28.501 17.263 1.00 63.39 219 LEU A O 1
ATOM 1704 N N . ASP A 1 220 ? 6.669 -26.900 18.461 1.00 58.30 220 ASP A N 1
ATOM 1705 C CA . ASP A 1 220 ? 5.668 -26.609 17.441 1.00 60.48 220 ASP A CA 1
ATOM 1706 C C . ASP A 1 220 ? 6.329 -26.047 16.188 1.00 58.72 220 ASP A C 1
ATOM 1707 O O . ASP A 1 220 ? 6.019 -26.461 15.071 1.00 58.37 220 ASP A O 1
ATOM 1712 N N . MET A 1 221 ? 7.270 -25.129 16.384 1.00 66.19 221 MET A N 1
ATOM 1713 C CA . MET A 1 221 ? 7.825 -24.356 15.280 1.00 71.39 221 MET A CA 1
ATOM 1714 C C . MET A 1 221 ? 8.864 -25.176 14.524 1.00 67.61 221 MET A C 1
ATOM 1715 O O . MET A 1 221 ? 8.966 -25.084 13.299 1.00 68.48 221 MET A O 1
ATOM 1720 N N . TYR A 1 222 ? 9.524 -26.084 15.235 1.00 70.74 222 TYR A N 1
ATOM 1721 C CA . TYR A 1 222 ? 10.513 -26.963 14.621 1.00 83.14 222 TYR A CA 1
ATOM 1722 C C . TYR A 1 222 ? 9.840 -28.094 13.846 1.00 76.26 222 TYR A C 1
ATOM 1723 O O . TYR A 1 222 ? 10.303 -28.481 12.773 1.00 77.18 222 TYR A O 1
ATOM 1732 N N . LEU A 1 223 ? 8.708 -28.572 14.356 1.00 69.77 223 LEU A N 1
ATOM 1733 C CA . LEU A 1 223 ? 7.966 -29.644 13.699 1.00 65.77 223 LEU A CA 1
ATOM 1734 C C . LEU A 1 223 ? 7.405 -29.170 12.361 1.00 64.87 223 LEU A C 1
ATOM 1735 O O . LEU A 1 223 ? 7.476 -29.885 11.361 1.00 68.42 223 LEU A O 1
ATOM 1740 N N . ILE A 1 224 ? 6.767 -28.004 12.373 1.00 65.85 224 ILE A N 1
ATOM 1741 C CA . ILE A 1 224 ? 6.337 -27.348 11.143 1.00 63.93 224 ILE A CA 1
ATOM 1742 C C . ILE A 1 224 ? 7.518 -27.165 10.196 1.00 59.99 224 ILE A C 1
ATOM 1743 O O . ILE A 1 224 ? 7.481 -27.602 9.046 1.00 57.07 224 ILE A O 1
ATOM 1748 N N . HIS A 1 225 ? 8.542 -26.469 10.676 1.00 58.44 225 HIS A N 1
ATOM 1749 C CA . HIS A 1 225 ? 9.771 -26.278 9.919 1.00 59.94 225 HIS A CA 1
ATOM 1750 C C . HIS A 1 225 ? 10.209 -27.579 9.252 1.00 59.20 225 HIS A C 1
ATOM 1751 O O . HIS A 1 225 ? 10.299 -27.659 8.027 1.00 57.33 225 HIS A O 1
ATOM 1758 N N . LYS A 1 226 ? 10.571 -28.562 10.071 1.00 60.12 226 LYS A N 1
ATOM 1759 C CA . LYS A 1 226 ? 10.970 -29.872 9.569 1.00 62.34 226 LYS A CA 1
ATOM 1760 C C . LYS A 1 226 ? 10.003 -30.352 8.493 1.00 64.59 226 LYS A C 1
ATOM 1761 O O . LYS A 1 226 ? 10.421 -30.839 7.443 1.00 65.00 226 LYS A O 1
ATOM 1764 N N . ALA A 1 227 ? 8.712 -30.297 8.801 1.00 68.60 227 ALA A N 1
ATOM 1765 C CA . ALA A 1 227 ? 7.685 -30.790 7.892 1.00 65.62 227 ALA A CA 1
ATOM 1766 C C . ALA A 1 227 ? 7.768 -30.069 6.551 1.00 69.05 227 ALA A C 1
ATOM 1767 O O . ALA A 1 227 ? 7.625 -30.685 5.495 1.00 71.47 227 ALA A O 1
ATOM 1769 N N . GLU A 1 228 ? 7.983 -28.759 6.600 1.00 71.06 228 GLU A N 1
ATOM 1770 C CA . GLU A 1 228 ? 8.037 -27.947 5.390 1.00 73.08 228 GLU A CA 1
ATOM 1771 C C . GLU A 1 228 ? 9.322 -28.220 4.617 1.00 73.93 228 GLU A C 1
ATOM 1772 O O . GLU A 1 228 ? 9.350 -28.133 3.390 1.00 76.78 228 GLU A O 1
ATOM 1778 N N . LEU A 1 229 ? 10.372 -28.596 5.340 1.00 74.53 229 LEU A N 1
ATOM 1779 C CA . LEU A 1 229 ? 11.626 -28.998 4.717 1.00 77.14 229 LEU A CA 1
ATOM 1780 C C . LEU A 1 229 ? 11.446 -30.295 3.936 1.00 80.12 229 LEU A C 1
ATOM 1781 O O . LEU A 1 229 ? 12.041 -30.480 2.875 1.00 82.38 229 LEU A O 1
ATOM 1786 N N . GLU A 1 230 ? 10.635 -31.197 4.478 1.00 84.24 230 GLU A N 1
ATOM 1787 C CA . GLU A 1 230 ? 10.553 -32.558 3.962 1.00 85.47 230 GLU A CA 1
ATOM 1788 C C . GLU A 1 230 ? 9.836 -32.591 2.617 1.00 85.81 230 GLU A C 1
ATOM 1789 O O . GLU A 1 230 ? 9.953 -33.560 1.866 1.00 87.62 230 GLU A O 1
ATOM 1795 N N . HIS A 1 231 ? 9.057 -31.552 2.339 1.00 84.81 231 HIS A N 1
ATOM 1796 C CA . HIS A 1 231 ? 8.311 -31.471 1.090 1.00 88.10 231 HIS A CA 1
ATOM 1797 C C . HIS A 1 231 ? 8.797 -30.294 0.252 1.00 96.36 231 HIS A C 1
ATOM 1798 O O . HIS A 1 231 ? 8.062 -29.332 0.026 1.00 97.52 231 HIS A O 1
ATOM 1805 N N . HIS A 1 232 ? 10.042 -30.378 -0.204 1.00 111.76 232 HIS A N 1
ATOM 1806 C CA . HIS A 1 232 ? 10.681 -29.273 -0.907 1.00 104.68 232 HIS A CA 1
ATOM 1807 C C . HIS A 1 232 ? 10.365 -27.946 -0.226 1.00 102.99 232 HIS A C 1
ATOM 1808 O O . HIS A 1 232 ? 9.792 -27.044 -0.838 1.00 110.17 232 HIS A O 1
ATOM 1810 N N . MET B 1 1 ? -24.918 -6.086 47.463 1.00 82.14 1 MET B N 1
ATOM 1811 C CA . MET B 1 1 ? -25.576 -7.107 48.327 1.00 86.39 1 MET B CA 1
ATOM 1812 C C . MET B 1 1 ? -26.732 -7.762 47.582 1.00 84.80 1 MET B C 1
ATOM 1813 O O . MET B 1 1 ? -27.748 -8.117 48.179 1.00 99.77 1 MET B O 1
ATOM 1815 N N . VAL B 1 2 ? -26.592 -7.871 46.265 1.00 79.30 2 VAL B N 1
ATOM 1816 C CA . VAL B 1 2 ? -27.615 -8.494 45.437 1.00 75.68 2 VAL B CA 1
ATOM 1817 C C . VAL B 1 2 ? -27.822 -9.949 45.841 1.00 76.96 2 VAL B C 1
ATOM 1818 O O . VAL B 1 2 ? -28.955 -10.394 46.028 1.00 75.75 2 VAL B O 1
ATOM 1822 N N . TYR B 1 3 ? -26.725 -10.687 45.976 1.00 71.83 3 TYR B N 1
ATOM 1823 C CA . TYR B 1 3 ? -26.797 -12.084 46.392 1.00 80.01 3 TYR B CA 1
ATOM 1824 C C . TYR B 1 3 ? -27.482 -12.199 47.748 1.00 81.09 3 TYR B C 1
ATOM 1825 O O . TYR B 1 3 ? -28.300 -13.093 47.967 1.00 71.66 3 TYR B O 1
ATOM 1834 N N . GLU B 1 4 ? -27.103 -11.323 48.672 1.00 85.52 4 GLU B N 1
ATOM 1835 C CA . GLU B 1 4 ? -27.642 -11.358 50.026 1.00 86.22 4 GLU B CA 1
ATOM 1836 C C . GLU B 1 4 ? -29.154 -11.167 50.005 1.00 82.19 4 GLU B C 1
ATOM 1837 O O . GLU B 1 4 ? -29.886 -11.853 50.718 1.00 76.84 4 GLU B O 1
ATOM 1840 N N . ALA B 1 5 ? -29.616 -10.222 49.192 1.00 83.30 5 ALA B N 1
ATOM 1841 C CA . ALA B 1 5 ? -31.043 -9.948 49.071 1.00 84.62 5 ALA B CA 1
ATOM 1842 C C . ALA B 1 5 ? -31.760 -11.142 48.451 1.00 86.67 5 ALA B C 1
ATOM 1843 O O . ALA B 1 5 ? -32.776 -11.606 48.969 1.00 95.75 5 ALA B O 1
ATOM 1845 N N . ILE B 1 6 ? -31.171 -11.691 47.394 1.00 84.56 6 ILE B N 1
ATOM 1846 C CA . ILE B 1 6 ? -31.839 -12.702 46.586 1.00 81.24 6 ILE B CA 1
ATOM 1847 C C . ILE B 1 6 ? -32.068 -13.984 47.381 1.00 78.21 6 ILE B C 1
ATOM 1848 O O . ILE B 1 6 ? -33.069 -14.674 47.184 1.00 76.81 6 ILE B O 1
ATOM 1853 N N . THR B 1 7 ? -31.142 -14.299 48.281 1.00 79.49 7 THR B N 1
ATOM 1854 C CA . THR B 1 7 ? -31.228 -15.529 49.061 1.00 75.60 7 THR B CA 1
ATOM 1855 C C . THR B 1 7 ? -31.773 -15.257 50.459 1.00 80.33 7 THR B C 1
ATOM 1856 O O . THR B 1 7 ? -31.747 -16.133 51.324 1.00 73.44 7 THR B O 1
ATOM 1860 N N . ALA B 1 8 ? -32.355 -14.077 50.645 1.00 93.51 8 ALA B N 1
ATOM 1861 C CA . ALA B 1 8 ? -32.942 -13.709 51.928 1.00 95.16 8 ALA B CA 1
ATOM 1862 C C . ALA B 1 8 ? -34.212 -14.511 52.188 1.00 91.25 8 ALA B C 1
ATOM 1863 O O . ALA B 1 8 ? -34.924 -14.887 51.257 1.00 86.49 8 ALA B O 1
ATOM 1865 N N . GLY B 1 9 ? -34.492 -14.766 53.462 1.00 91.04 9 GLY B N 1
ATOM 1866 C CA . GLY B 1 9 ? -35.694 -15.492 53.854 1.00 95.04 9 GLY B CA 1
ATOM 1867 C C . GLY B 1 9 ? -35.759 -16.869 53.223 1.00 106.71 9 GLY B C 1
ATOM 1868 O O . GLY B 1 9 ? -34.861 -17.690 53.407 1.00 96.79 9 GLY B O 1
ATOM 1869 N N . GLY B 1 10 ? -36.805 -17.103 52.437 1.00 111.23 10 GLY B N 1
ATOM 1870 C CA . GLY B 1 10 ? -37.042 -18.416 51.850 1.00 108.21 10 GLY B CA 1
ATOM 1871 C C . GLY B 1 10 ? -36.023 -18.752 50.780 1.00 103.51 10 GLY B C 1
ATOM 1872 O O . GLY B 1 10 ? -35.761 -19.924 50.505 1.00 111.43 10 GLY B O 1
ATOM 1873 N N . PHE B 1 11 ? -35.401 -17.721 50.218 1.00 96.59 11 PHE B N 1
ATOM 1874 C CA . PHE B 1 11 ? -34.751 -17.836 48.918 1.00 90.35 11 PHE B CA 1
ATOM 1875 C C . PHE B 1 11 ? -35.715 -18.430 47.896 1.00 85.07 11 PHE B C 1
ATOM 1876 O O . PHE B 1 11 ? -35.644 -19.619 47.581 1.00 87.16 11 PHE B O 1
ATOM 1884 N N . GLY B 1 12 ? -36.703 -17.635 47.499 1.00 90.17 12 GLY B N 1
ATOM 1885 C CA . GLY B 1 12 ? -37.824 -18.138 46.713 1.00 82.94 12 GLY B CA 1
ATOM 1886 C C . GLY B 1 12 ? -37.407 -18.502 45.303 1.00 79.45 12 GLY B C 1
ATOM 1887 O O . GLY B 1 12 ? -37.993 -19.389 44.682 1.00 76.12 12 GLY B O 1
ATOM 1888 N N . SER B 1 13 ? -36.343 -17.866 44.825 1.00 79.29 13 SER B N 1
ATOM 1889 C CA . SER B 1 13 ? -35.928 -18.003 43.434 1.00 83.03 13 SER B CA 1
ATOM 1890 C C . SER B 1 13 ? -35.060 -19.243 43.254 1.00 80.29 13 SER B C 1
ATOM 1891 O O . SER B 1 13 ? -34.720 -19.616 42.131 1.00 77.96 13 SER B O 1
ATOM 1894 N N . GLN B 1 14 ? -34.803 -19.941 44.356 1.00 82.93 14 GLN B N 1
ATOM 1895 C CA . GLN B 1 14 ? -33.787 -20.986 44.380 1.00 85.27 14 GLN B CA 1
ATOM 1896 C C . GLN B 1 14 ? -34.017 -22.004 43.266 1.00 85.69 14 GLN B C 1
ATOM 1897 O O . GLN B 1 14 ? -33.124 -22.251 42.456 1.00 85.64 14 GLN B O 1
ATOM 1903 N N . PRO B 1 15 ? -35.230 -22.575 43.200 1.00 85.22 15 PRO B N 1
ATOM 1904 C CA . PRO B 1 15 ? -35.416 -23.741 42.340 1.00 86.09 15 PRO B CA 1
ATOM 1905 C C . PRO B 1 15 ? -35.590 -23.355 40.875 1.00 85.95 15 PRO B C 1
ATOM 1906 O O . PRO B 1 15 ? -35.180 -24.099 39.985 1.00 88.18 15 PRO B O 1
ATOM 1910 N N . PHE B 1 16 ? -36.136 -22.167 40.636 1.00 81.46 16 PHE B N 1
ATOM 1911 C CA . PHE B 1 16 ? -36.153 -21.589 39.297 1.00 80.06 16 PHE B CA 1
ATOM 1912 C C . PHE B 1 16 ? -34.735 -21.484 38.747 1.00 76.85 16 PHE B C 1
ATOM 1913 O O . PHE B 1 16 ? -34.464 -21.889 37.617 1.00 74.20 16 PHE B O 1
ATOM 1921 N N . ILE B 1 17 ? -33.823 -20.997 39.581 1.00 75.26 17 ILE B N 1
ATOM 1922 C CA . ILE B 1 17 ? -32.430 -20.840 39.188 1.00 75.83 17 ILE B CA 1
ATOM 1923 C C . ILE B 1 17 ? -31.801 -22.196 38.882 1.00 75.03 17 ILE B C 1
ATOM 1924 O O . ILE B 1 17 ? -31.134 -22.361 37.859 1.00 76.41 17 ILE B O 1
ATOM 1929 N N . LEU B 1 18 ? -32.162 -23.200 39.675 1.00 73.76 18 LEU B N 1
ATOM 1930 C CA . LEU B 1 18 ? -31.669 -24.556 39.465 1.00 77.87 18 LEU B CA 1
ATOM 1931 C C . LEU B 1 18 ? -32.222 -25.141 38.169 1.00 73.35 18 LEU B C 1
ATOM 1932 O O . LEU B 1 18 ? -31.509 -25.823 37.433 1.00 69.76 18 LEU B O 1
ATOM 1937 N N . ALA B 1 19 ? -33.496 -24.879 37.901 1.00 71.54 19 ALA B N 1
ATOM 1938 C CA . ALA B 1 19 ? -34.143 -25.381 36.694 1.00 70.96 19 ALA B CA 1
ATOM 1939 C C . ALA B 1 19 ? -33.593 -24.675 35.459 1.00 69.19 19 ALA B C 1
ATOM 1940 O O . ALA B 1 19 ? -33.535 -25.255 34.375 1.00 68.50 19 ALA B O 1
ATOM 1942 N N . TYR B 1 20 ? -33.230 -23.408 35.623 1.00 70.17 20 TYR B N 1
ATOM 1943 C CA . TYR B 1 20 ? -32.592 -22.650 34.554 1.00 70.46 20 TYR B CA 1
ATOM 1944 C C . TYR B 1 20 ? -31.258 -23.284 34.174 1.00 73.51 20 TYR B C 1
ATOM 1945 O O . TYR B 1 20 ? -30.913 -23.369 32.995 1.00 79.37 20 TYR B O 1
ATOM 1954 N N . ILE B 1 21 ? -30.531 -23.762 35.178 1.00 76.84 21 ILE B N 1
ATOM 1955 C CA . ILE B 1 21 ? -29.168 -24.239 34.981 1.00 71.93 21 ILE B CA 1
ATOM 1956 C C . ILE B 1 21 ? -29.169 -25.631 34.358 1.00 74.56 21 ILE B C 1
ATOM 1957 O O . ILE B 1 21 ? -28.660 -25.826 33.255 1.00 77.13 21 ILE B O 1
ATOM 1962 N N . ILE B 1 22 ? -29.768 -26.590 35.058 1.00 75.82 22 ILE B N 1
ATOM 1963 C CA . ILE B 1 22 ? -30.058 -27.893 34.470 1.00 76.30 22 ILE B CA 1
ATOM 1964 C C . ILE B 1 22 ? -30.500 -27.723 33.021 1.00 77.53 22 ILE B C 1
ATOM 1965 O O . ILE B 1 22 ? -29.860 -28.235 32.102 1.00 72.05 22 ILE B O 1
ATOM 1970 N N . THR B 1 23 ? -31.513 -26.887 32.822 1.00 80.17 23 THR B N 1
ATOM 1971 C CA . THR B 1 23 ? -32.146 -26.739 31.518 1.00 74.61 23 THR B CA 1
ATOM 1972 C C . THR B 1 23 ? -31.154 -26.193 30.497 1.00 69.61 23 THR B C 1
ATOM 1973 O O . THR B 1 23 ? -31.086 -26.672 29.365 1.00 71.80 23 THR B O 1
ATOM 1977 N N . ALA B 1 24 ? -30.380 -25.194 30.908 1.00 65.70 24 ALA B N 1
ATOM 1978 C CA . ALA B 1 24 ? -29.300 -24.670 30.082 1.00 66.19 24 ALA B CA 1
ATOM 1979 C C . ALA B 1 24 ? -28.398 -25.797 29.590 1.00 72.54 24 ALA B C 1
ATOM 1980 O O . ALA B 1 24 ? -28.086 -25.880 28.402 1.00 76.25 24 ALA B O 1
ATOM 1982 N N . MET B 1 25 ? -27.960 -26.648 30.512 1.00 75.16 25 MET B N 1
ATOM 1983 C CA . MET B 1 25 ? -26.955 -27.659 30.202 1.00 77.81 25 MET B CA 1
ATOM 1984 C C . MET B 1 25 ? -27.485 -28.637 29.158 1.00 73.11 25 MET B C 1
ATOM 1985 O O . MET B 1 25 ? -26.757 -29.043 28.251 1.00 73.15 25 MET B O 1
ATOM 1990 N N . ILE B 1 26 ? -28.770 -28.965 29.253 1.00 71.61 26 ILE B N 1
ATOM 1991 C CA . ILE B 1 26 ? -29.390 -29.893 28.313 1.00 72.97 26 ILE B CA 1
ATOM 1992 C C . ILE B 1 26 ? -29.605 -29.233 26.954 1.00 71.97 26 ILE B C 1
ATOM 1993 O O . ILE B 1 26 ? -29.298 -29.819 25.917 1.00 74.61 26 ILE B O 1
ATOM 1998 N N . SER B 1 27 ? -30.090 -27.995 26.967 1.00 63.85 27 SER B N 1
ATOM 1999 C CA . SER B 1 27 ? -30.133 -27.182 25.756 1.00 62.67 27 SER B CA 1
ATOM 2000 C C . SER B 1 27 ? -28.783 -27.219 25.049 1.00 62.37 27 SER B C 1
ATOM 2001 O O . SER B 1 27 ? -28.709 -27.439 23.840 1.00 68.67 27 SER B O 1
ATOM 2004 N N . GLY B 1 28 ? -27.725 -26.930 25.799 1.00 60.81 28 GLY B N 1
ATOM 2005 C CA . GLY B 1 28 ? -26.372 -26.947 25.257 1.00 61.18 28 GLY B CA 1
ATOM 2006 C C . GLY B 1 28 ? -26.101 -28.194 24.439 1.00 59.33 28 GLY B C 1
ATOM 2007 O O . GLY B 1 28 ? -25.686 -28.112 23.284 1.00 61.39 28 GLY B O 1
ATOM 2008 N N . LEU B 1 29 ? -26.329 -29.355 25.045 1.00 57.68 29 LEU B N 1
ATOM 2009 C CA . LEU B 1 29 ? -26.006 -30.626 24.408 1.00 58.18 29 LEU B CA 1
ATOM 2010 C C . LEU B 1 29 ? -26.774 -30.784 23.099 1.00 60.53 29 LEU B C 1
ATOM 2011 O O . LEU B 1 29 ? -26.215 -31.220 22.092 1.00 58.62 29 LEU B O 1
ATOM 2016 N N . LEU B 1 30 ? -28.043 -30.388 23.106 1.00 60.30 30 LEU B N 1
ATOM 2017 C CA . LEU B 1 30 ? -28.855 -30.405 21.894 1.00 63.39 30 LEU B CA 1
ATOM 2018 C C . LEU B 1 30 ? -28.265 -29.472 20.840 1.00 62.66 30 LEU B C 1
ATOM 2019 O O . LEU B 1 30 ? -28.182 -29.825 19.663 1.00 62.33 30 LEU B O 1
ATOM 2024 N N . PHE B 1 31 ? -27.872 -28.275 21.265 1.00 63.50 31 PHE B N 1
ATOM 2025 C CA . PHE B 1 31 ? -27.400 -27.251 20.338 1.00 67.61 31 PHE B CA 1
ATOM 2026 C C . PHE B 1 31 ? -26.213 -27.763 19.529 1.00 67.74 31 PHE B C 1
ATOM 2027 O O . PHE B 1 31 ? -26.072 -27.444 18.349 1.00 71.16 31 PHE B O 1
ATOM 2035 N N . LEU B 1 32 ? -25.327 -28.504 20.187 1.00 68.15 32 LEU B N 1
ATOM 2036 C CA . LEU B 1 32 ? -24.208 -29.140 19.503 1.00 66.58 32 LEU B CA 1
ATOM 2037 C C . LEU B 1 32 ? -24.709 -30.197 18.523 1.00 67.49 32 LEU B C 1
ATOM 2038 O O . LEU B 1 32 ? -24.245 -30.265 17.384 1.00 69.36 32 LEU B O 1
ATOM 2043 N N . TYR B 1 33 ? -25.764 -30.905 18.914 1.00 66.73 33 TYR B N 1
ATOM 2044 C CA . TYR B 1 33 ? -26.287 -32.008 18.112 1.00 74.17 33 TYR B CA 1
ATOM 2045 C C . TYR B 1 33 ? -27.036 -31.491 16.885 1.00 76.55 33 TYR B C 1
ATOM 2046 O O . TYR B 1 33 ? -26.834 -31.984 15.774 1.00 75.91 33 TYR B O 1
ATOM 2055 N N . LEU B 1 34 ? -27.841 -30.451 17.076 1.00 77.46 34 LEU B N 1
ATOM 2056 C CA . LEU B 1 34 ? -28.925 -30.142 16.146 1.00 75.95 34 LEU B CA 1
ATOM 2057 C C . LEU B 1 34 ? -28.406 -29.931 14.725 1.00 72.62 34 LEU B C 1
ATOM 2058 O O . LEU B 1 34 ? -28.982 -30.450 13.768 1.00 77.84 34 LEU B O 1
ATOM 2063 N N . PRO B 1 35 ? -27.356 -29.108 14.577 1.00 73.91 35 PRO B N 1
ATOM 2064 C CA . PRO B 1 35 ? -26.915 -28.672 13.259 1.00 73.77 35 PRO B CA 1
ATOM 2065 C C . PRO B 1 35 ? -26.740 -29.820 12.268 1.00 70.83 35 PRO B C 1
ATOM 2066 O O . PRO B 1 35 ? -27.041 -29.662 11.085 1.00 71.11 35 PRO B O 1
ATOM 2070 N N . ARG B 1 36 ? -26.152 -30.921 12.724 1.00 70.98 36 ARG B N 1
ATOM 2071 C CA . ARG B 1 36 ? -25.907 -32.067 11.856 1.00 72.53 36 ARG B CA 1
ATOM 2072 C C . ARG B 1 36 ? -27.226 -32.649 11.362 1.00 67.79 36 ARG B C 1
ATOM 2073 O O . ARG B 1 36 ? -27.374 -32.959 10.179 1.00 68.97 36 ARG B O 1
ATOM 2075 N N . LYS B 1 37 ? -28.219 -32.670 12.245 1.00 64.62 37 LYS B N 1
ATOM 2076 C CA . LYS B 1 37 ? -29.542 -33.176 11.897 1.00 69.55 37 LYS B CA 1
ATOM 2077 C C . LYS B 1 37 ? -30.283 -32.193 10.994 1.00 70.99 37 LYS B C 1
ATOM 2078 O O . LYS B 1 37 ? -31.207 -32.575 10.277 1.00 70.36 37 LYS B O 1
ATOM 2080 N N . LEU B 1 38 ? -29.914 -30.918 11.075 1.00 80.23 38 LEU B N 1
ATOM 2081 C CA . LEU B 1 38 ? -30.835 -29.834 10.747 1.00 79.53 38 LEU B CA 1
ATOM 2082 C C . LEU B 1 38 ? -30.433 -29.127 9.455 1.00 77.95 38 LEU B C 1
ATOM 2083 O O . LEU B 1 38 ? -31.135 -28.232 8.985 1.00 72.63 38 LEU B O 1
ATOM 2088 N N . ASP B 1 39 ? -29.298 -29.525 8.888 1.00 88.98 39 ASP B N 1
ATOM 2089 C CA . ASP B 1 39 ? -28.695 -28.783 7.785 1.00 103.43 39 ASP B CA 1
ATOM 2090 C C . ASP B 1 39 ? -28.639 -27.294 8.116 1.00 101.01 39 ASP B C 1
ATOM 2091 O O . ASP B 1 39 ? -29.283 -26.478 7.455 1.00 93.08 39 ASP B O 1
ATOM 2096 N N . VAL B 1 40 ? -28.076 -26.996 9.282 1.00 87.17 40 VAL B N 1
ATOM 2097 C CA . VAL B 1 40 ? -27.730 -25.631 9.658 1.00 72.87 40 VAL B CA 1
ATOM 2098 C C . VAL B 1 40 ? -26.248 -25.577 10.014 1.00 72.54 40 VAL B C 1
ATOM 2099 O O . VAL B 1 40 ? -25.702 -26.545 10.543 1.00 80.76 40 VAL B O 1
ATOM 2103 N N . PRO B 1 41 ? -25.580 -24.459 9.692 1.00 72.50 41 PRO B N 1
ATOM 2104 C CA . PRO B 1 41 ? -24.133 -24.436 9.870 1.00 67.71 41 PRO B CA 1
ATOM 2105 C C . PRO B 1 41 ? -23.723 -24.680 11.318 1.00 68.45 41 PRO B C 1
ATOM 2106 O O . PRO B 1 41 ? -24.369 -24.179 12.239 1.00 67.87 41 PRO B O 1
ATOM 2110 N N . GLN B 1 42 ? -22.674 -25.472 11.509 1.00 70.52 42 GLN B N 1
ATOM 2111 C CA . GLN B 1 42 ? -22.271 -25.905 12.841 1.00 70.63 42 GLN B CA 1
ATOM 2112 C C . GLN B 1 42 ? -21.981 -24.705 13.737 1.00 63.48 42 GLN B C 1
ATOM 2113 O O . GLN B 1 42 ? -22.177 -24.764 14.950 1.00 60.95 42 GLN B O 1
ATOM 2119 N N . LYS B 1 43 ? -21.543 -23.608 13.128 1.00 58.66 43 LYS B N 1
ATOM 2120 C CA . LYS B 1 43 ? -21.138 -22.427 13.883 1.00 63.99 43 LYS B CA 1
ATOM 2121 C C . LYS B 1 43 ? -22.268 -21.955 14.793 1.00 62.45 43 LYS B C 1
ATOM 2122 O O . LYS B 1 43 ? -22.024 -21.472 15.899 1.00 65.35 43 LYS B O 1
ATOM 2128 N N . PHE B 1 44 ? -23.504 -22.185 14.361 1.00 59.32 44 PHE B N 1
ATOM 2129 C CA . PHE B 1 44 ? -24.669 -21.692 15.085 1.00 59.06 44 PHE B CA 1
ATOM 2130 C C . PHE B 1 44 ? -24.935 -22.534 16.329 1.00 58.49 44 PHE B C 1
ATOM 2131 O O . PHE B 1 44 ? -25.248 -22.003 17.394 1.00 54.69 44 PHE B O 1
ATOM 2139 N N . GLY B 1 45 ? -24.795 -23.849 16.191 1.00 61.07 45 GLY B N 1
ATOM 2140 C CA . GLY B 1 45 ? -24.849 -24.748 17.338 1.00 62.40 45 GLY B CA 1
ATOM 2141 C C . GLY B 1 45 ? -23.798 -24.405 18.375 1.00 62.00 45 GLY B C 1
ATOM 2142 O O . GLY B 1 45 ? -24.068 -24.427 19.577 1.00 65.58 45 GLY B O 1
ATOM 2143 N N . ILE B 1 46 ? -22.632 -23.978 17.903 1.00 62.18 46 ILE B N 1
ATOM 2144 C CA . ILE B 1 46 ? -21.490 -23.742 18.777 1.00 59.99 46 ILE B CA 1
ATOM 2145 C C . ILE B 1 46 ? -21.694 -22.473 19.597 1.00 60.43 46 ILE B C 1
ATOM 2146 O O . ILE B 1 46 ? -21.408 -22.445 20.794 1.00 65.09 46 ILE B O 1
ATOM 2151 N N . ILE B 1 47 ? -22.266 -21.452 18.967 1.00 60.48 47 ILE B N 1
ATOM 2152 C CA . ILE B 1 47 ? -22.497 -20.176 19.634 1.00 59.99 47 ILE B CA 1
ATOM 2153 C C . ILE B 1 47 ? -23.582 -20.311 20.697 1.00 60.17 47 ILE B C 1
ATOM 2154 O O . ILE B 1 47 ? -23.410 -19.861 21.830 1.00 65.38 47 ILE B O 1
ATOM 2159 N N . HIS B 1 48 ? -24.673 -20.984 20.345 1.00 59.14 48 HIS B N 1
ATOM 2160 C CA . HIS B 1 48 ? -25.770 -21.197 21.281 1.00 60.05 48 HIS B CA 1
ATOM 2161 C C . HIS B 1 48 ? -25.341 -22.114 22.423 1.00 57.38 48 HIS B C 1
ATOM 2162 O O . HIS B 1 48 ? -25.735 -21.909 23.572 1.00 55.11 48 HIS B O 1
ATOM 2169 N N . PHE B 1 49 ? -24.453 -23.057 22.123 1.00 53.47 49 PHE B N 1
ATOM 2170 C CA . PHE B 1 49 ? -23.900 -23.932 23.151 1.00 58.04 49 PHE B CA 1
ATOM 2171 C C . PHE B 1 49 ? -23.232 -23.113 24.250 1.00 55.97 49 PHE B C 1
ATOM 2172 O O . PHE B 1 49 ? -23.558 -23.258 25.428 1.00 60.76 49 PHE B O 1
ATOM 2180 N N . PHE B 1 50 ? -22.327 -22.223 23.856 1.00 56.23 50 PHE B N 1
ATOM 2181 C CA . PHE B 1 50 ? -21.552 -21.447 24.817 1.00 55.27 50 PHE B CA 1
ATOM 2182 C C . PHE B 1 50 ? -22.438 -20.443 25.546 1.00 53.09 50 PHE B C 1
ATOM 2183 O O . PHE B 1 50 ? -22.272 -20.212 26.744 1.00 55.77 50 PHE B O 1
ATOM 2191 N N . ILE B 1 51 ? -23.337 -19.802 24.806 1.00 54.33 51 ILE B N 1
ATOM 2192 C CA . ILE B 1 51 ? -24.295 -18.878 25.403 1.00 52.44 51 ILE B CA 1
ATOM 2193 C C . ILE B 1 51 ? -25.000 -19.540 26.580 1.00 49.89 51 ILE B C 1
ATOM 2194 O O . ILE B 1 51 ? -25.048 -18.989 27.680 1.00 49.08 51 ILE B O 1
ATOM 2199 N N . VAL B 1 52 ? -25.524 -20.738 26.345 1.00 52.51 52 VAL B N 1
ATOM 2200 C CA . VAL B 1 52 ? -26.432 -21.378 27.286 1.00 57.96 52 VAL B CA 1
ATOM 2201 C C . VAL B 1 52 ? -25.641 -22.042 28.407 1.00 56.93 52 VAL B C 1
ATOM 2202 O O . VAL B 1 52 ? -26.069 -22.046 29.562 1.00 55.40 52 VAL B O 1
ATOM 2206 N N . VAL B 1 53 ? -24.409 -22.428 28.092 1.00 59.76 53 VAL B N 1
ATOM 2207 C CA . VAL B 1 53 ? -23.541 -23.088 29.059 1.00 60.31 53 VAL B CA 1
ATOM 2208 C C . VAL B 1 53 ? -22.796 -22.063 29.908 1.00 60.72 53 VAL B C 1
ATOM 2209 O O . VAL B 1 53 ? -22.592 -22.268 31.104 1.00 63.04 53 VAL B O 1
ATOM 2213 N N . TRP B 1 54 ? -22.394 -20.960 29.285 1.00 59.53 54 TRP B N 1
ATOM 2214 C CA . TRP B 1 54 ? -21.810 -19.846 30.022 1.00 56.53 54 TRP B CA 1
ATOM 2215 C C . TRP B 1 54 ? -22.794 -19.317 31.059 1.00 55.14 54 TRP B C 1
ATOM 2216 O O . TRP B 1 54 ? -22.491 -19.279 32.252 1.00 52.58 54 TRP B O 1
ATOM 2227 N N . SER B 1 55 ? -23.979 -18.928 30.601 1.00 57.19 55 SER B N 1
ATOM 2228 C CA . SER B 1 55 ? -25.018 -18.431 31.495 1.00 59.16 55 SER B CA 1
ATOM 2229 C C . SER B 1 55 ? -25.204 -19.378 32.676 1.00 59.84 55 SER B C 1
ATOM 2230 O O . SER B 1 55 ? -25.145 -18.962 33.833 1.00 62.09 55 SER B O 1
ATOM 2233 N N . GLY B 1 56 ? -25.403 -20.657 32.375 1.00 60.94 56 GLY B N 1
ATOM 2234 C CA . GLY B 1 56 ? -25.686 -21.651 33.403 1.00 58.81 56 GLY B CA 1
ATOM 2235 C C . GLY B 1 56 ? -24.600 -21.703 34.459 1.00 58.61 56 GLY B C 1
ATOM 2236 O O . GLY B 1 56 ? -24.885 -21.844 35.648 1.00 66.41 56 GLY B O 1
ATOM 2237 N N . LEU B 1 57 ? -23.350 -21.592 34.023 1.00 58.25 57 LEU B N 1
ATOM 2238 C CA . LEU B 1 57 ? -22.215 -21.699 34.930 1.00 60.20 57 LEU B CA 1
ATOM 2239 C C . LEU B 1 57 ? -22.155 -20.495 35.864 1.00 59.75 57 LEU B C 1
ATOM 2240 O O . LEU B 1 57 ? -21.885 -20.637 37.056 1.00 60.87 57 LEU B O 1
ATOM 2245 N N . MET B 1 58 ? -22.448 -19.316 35.324 1.00 55.69 58 MET B N 1
ATOM 2246 C CA . MET B 1 58 ? -22.404 -18.089 36.111 1.00 59.02 58 MET B CA 1
ATOM 2247 C C . MET B 1 58 ? -23.510 -18.085 37.163 1.00 59.17 58 MET B C 1
ATOM 2248 O O . MET B 1 58 ? -23.368 -17.469 38.219 1.00 59.73 58 MET B O 1
ATOM 2253 N N . TYR B 1 59 ? -24.612 -18.768 36.869 1.00 59.35 59 TYR B N 1
ATOM 2254 C CA . TYR B 1 59 ? -25.781 -18.734 37.742 1.00 65.41 59 TYR B CA 1
ATOM 2255 C C . TYR B 1 59 ? -25.608 -19.673 38.932 1.00 67.65 59 TYR B C 1
ATOM 2256 O O . TYR B 1 59 ? -26.315 -19.553 39.932 1.00 71.17 59 TYR B O 1
ATOM 2265 N N . THR B 1 60 ? -24.592 -20.526 38.866 1.00 63.23 60 THR B N 1
ATOM 2266 C CA . THR B 1 60 ? -24.247 -21.387 39.992 1.00 62.73 60 THR B CA 1
ATOM 2267 C C . THR B 1 60 ? -23.703 -20.568 41.158 1.00 63.84 60 THR B C 1
ATOM 2268 O O . THR B 1 60 ? -23.488 -21.095 42.249 1.00 63.11 60 THR B O 1
ATOM 2272 N N . ASN B 1 61 ? -23.482 -19.278 40.923 1.00 63.64 61 ASN B N 1
ATOM 2273 C CA . ASN B 1 61 ? -22.966 -18.393 41.962 1.00 63.35 61 ASN B CA 1
ATOM 2274 C C . ASN B 1 61 ? -24.096 -17.863 42.840 1.00 65.34 61 ASN B C 1
ATOM 2275 O O . ASN B 1 61 ? -23.851 -17.187 43.839 1.00 64.51 61 ASN B O 1
ATOM 2280 N N . PHE B 1 62 ? -25.329 -18.223 42.497 1.00 72.63 62 PHE B N 1
ATOM 2281 C CA . PHE B 1 62 ? -26.473 -17.941 43.355 1.00 73.50 62 PHE B CA 1
ATOM 2282 C C . PHE B 1 62 ? -26.775 -19.130 44.262 1.00 66.71 62 PHE B C 1
ATOM 2283 O O . PHE B 1 62 ? -27.406 -18.980 45.308 1.00 68.46 62 PHE B O 1
ATOM 2291 N N . LEU B 1 63 ? -26.243 -20.293 43.899 1.00 65.67 63 LEU B N 1
ATOM 2292 C CA . LEU B 1 63 ? -26.466 -21.511 44.668 1.00 72.65 63 LEU B CA 1
ATOM 2293 C C . LEU B 1 63 ? -25.268 -21.808 45.564 1.00 75.50 63 LEU B C 1
ATOM 2294 O O . LEU B 1 63 ? -25.385 -22.534 46.551 1.00 72.25 63 LEU B O 1
ATOM 2299 N N . ASN B 1 64 ? -24.100 -21.327 45.153 1.00 74.07 64 ASN B N 1
ATOM 2300 C CA . ASN B 1 64 ? -22.934 -21.295 46.027 1.00 74.08 64 ASN B CA 1
ATOM 2301 C C . ASN B 1 64 ? -22.331 -19.897 46.054 1.00 72.35 64 ASN B C 1
ATOM 2302 O O . ASN B 1 64 ? -21.886 -19.385 45.027 1.00 73.03 64 ASN B O 1
ATOM 2307 N N . GLN B 1 65 ? -22.282 -19.300 47.239 1.00 71.40 65 GLN B N 1
ATOM 2308 C CA . GLN B 1 65 ? -21.777 -17.942 47.382 1.00 68.95 65 GLN B CA 1
ATOM 2309 C C . GLN B 1 65 ? -20.300 -17.875 47.015 1.00 71.69 65 GLN B C 1
ATOM 2310 O O . GLN B 1 65 ? -19.502 -18.709 47.445 1.00 77.44 65 GLN B O 1
ATOM 2316 N N . SER B 1 66 ? -19.936 -16.836 46.274 1.00 75.07 66 SER B N 1
ATOM 2317 C CA . SER B 1 66 ? -18.539 -16.548 45.980 1.00 74.26 66 SER B CA 1
ATOM 2318 C C . SER B 1 66 ? -18.364 -15.040 45.846 1.00 71.49 66 SER B C 1
ATOM 2319 O O . SER B 1 66 ? -19.334 -14.288 45.935 1.00 64.32 66 SER B O 1
ATOM 2322 N N . PHE B 1 67 ? -17.129 -14.598 45.637 1.00 73.96 67 PHE B N 1
ATOM 2323 C CA . PHE B 1 67 ? -16.855 -13.174 45.494 1.00 74.69 67 PHE B CA 1
ATOM 2324 C C . PHE B 1 67 ? -17.488 -12.633 44.216 1.00 75.85 67 PHE B C 1
ATOM 2325 O O . PHE B 1 67 ? -17.598 -11.419 44.038 1.00 83.34 67 PHE B O 1
ATOM 2333 N N . LEU B 1 68 ? -18.027 -13.533 43.400 1.00 73.41 68 LEU B N 1
ATOM 2334 C CA . LEU B 1 68 ? -18.584 -13.155 42.105 1.00 73.22 68 LEU B CA 1
ATOM 2335 C C . LEU B 1 68 ? -20.084 -12.889 42.208 1.00 69.41 68 LEU B C 1
ATOM 2336 O O . LEU B 1 68 ? -20.679 -12.291 41.312 1.00 69.31 68 LEU B O 1
ATOM 2341 N N . SER B 1 69 ? -20.699 -13.379 43.280 1.00 67.95 69 SER B N 1
ATOM 2342 C CA . SER B 1 69 ? -22.133 -13.650 43.283 1.00 67.14 69 SER B CA 1
ATOM 2343 C C . SER B 1 69 ? -22.936 -12.378 43.025 1.00 62.80 69 SER B C 1
ATOM 2344 O O . SER B 1 69 ? -23.948 -12.406 42.325 1.00 65.20 69 SER B O 1
ATOM 2347 N N . ASP B 1 70 ? -22.526 -11.283 43.657 1.00 61.35 70 ASP B N 1
ATOM 2348 C CA . ASP B 1 70 ? -23.279 -10.034 43.590 1.00 64.62 70 ASP B CA 1
ATOM 2349 C C . ASP B 1 70 ? -23.334 -9.516 42.157 1.00 62.29 70 ASP B C 1
ATOM 2350 O O . ASP B 1 70 ? -24.242 -8.770 41.790 1.00 71.76 70 ASP B O 1
ATOM 2355 N N . TYR B 1 71 ? -22.339 -9.892 41.361 1.00 57.13 71 TYR B N 1
ATOM 2356 C CA . TYR B 1 71 ? -22.200 -9.364 40.010 1.00 58.28 71 TYR B CA 1
ATOM 2357 C C . TYR B 1 71 ? -22.300 -10.496 38.993 1.00 57.22 71 TYR B C 1
ATOM 2358 O O . TYR B 1 71 ? -21.920 -10.335 37.832 1.00 54.61 71 TYR B O 1
ATOM 2367 N N . ALA B 1 72 ? -22.997 -11.558 39.385 1.00 58.46 72 ALA B N 1
ATOM 2368 C CA . ALA B 1 72 ? -23.122 -12.751 38.555 1.00 59.84 72 ALA B CA 1
ATOM 2369 C C . ALA B 1 72 ? -23.801 -12.422 37.229 1.00 61.75 72 ALA B C 1
ATOM 2370 O O . ALA B 1 72 ? -23.305 -12.788 36.163 1.00 60.75 72 ALA B O 1
ATOM 2372 N N . TRP B 1 73 ? -24.990 -11.833 37.306 1.00 66.34 73 TRP B N 1
ATOM 2373 C CA . TRP B 1 73 ? -25.733 -11.463 36.106 1.00 64.17 73 TRP B CA 1
ATOM 2374 C C . TRP B 1 73 ? -24.786 -10.867 35.072 1.00 65.80 73 TRP B C 1
ATOM 2375 O O . TRP B 1 73 ? -24.840 -11.214 33.892 1.00 68.83 73 TRP B O 1
ATOM 2386 N N . TYR B 1 74 ? -23.971 -9.912 35.509 1.00 59.46 74 TYR B N 1
ATOM 2387 C CA . TYR B 1 74 ? -23.082 -9.192 34.606 1.00 58.29 74 TYR B CA 1
ATOM 2388 C C . TYR B 1 74 ? -21.985 -10.112 34.082 1.00 59.15 74 TYR B C 1
ATOM 2389 O O . TYR B 1 74 ? -21.669 -10.099 32.892 1.00 57.18 74 TYR B O 1
ATOM 2398 N N . MET B 1 75 ? -21.412 -10.916 34.972 1.00 58.90 75 MET B N 1
ATOM 2399 C CA . MET B 1 75 ? -20.428 -11.914 34.572 1.00 63.33 75 MET B CA 1
ATOM 2400 C C . MET B 1 75 ? -21.004 -12.811 33.482 1.00 57.95 75 MET B C 1
ATOM 2401 O O . MET B 1 75 ? -20.308 -13.175 32.533 1.00 61.30 75 MET B O 1
ATOM 2406 N N . ASP B 1 76 ? -22.307 -13.061 33.559 1.00 53.34 76 ASP B N 1
ATOM 2407 C CA . ASP B 1 76 ? -22.999 -13.847 32.545 1.00 56.70 76 ASP B CA 1
ATOM 2408 C C . ASP B 1 76 ? -23.165 -13.039 31.262 1.00 55.46 76 ASP B C 1
ATOM 2409 O O . ASP B 1 76 ? -22.562 -13.354 30.236 1.00 53.23 76 ASP B O 1
ATOM 2414 N N . TRP B 1 77 ? -23.932 -11.958 31.349 1.00 56.96 77 TRP B N 1
ATOM 2415 C CA . TRP B 1 77 ? -24.339 -11.206 30.167 1.00 56.89 77 TRP B CA 1
ATOM 2416 C C . TRP B 1 77 ? -23.121 -10.675 29.422 1.00 56.91 77 TRP B C 1
ATOM 2417 O O . TRP B 1 77 ? -23.151 -10.503 28.203 1.00 56.44 77 TRP B O 1
ATOM 2428 N N . MET B 1 78 ? -22.064 -10.373 30.169 1.00 58.09 78 MET B N 1
ATOM 2429 C CA . MET B 1 78 ? -20.815 -9.907 29.583 1.00 60.71 78 MET B CA 1
ATOM 2430 C C . MET B 1 78 ? -20.547 -10.613 28.258 1.00 65.43 78 MET B C 1
ATOM 2431 O O . MET B 1 78 ? -20.321 -9.964 27.235 1.00 70.80 78 MET B O 1
ATOM 2436 N N . VAL B 1 79 ? -20.477 -11.941 28.299 1.00 61.54 79 VAL B N 1
ATOM 2437 C CA . VAL B 1 79 ? -20.024 -12.715 27.149 1.00 60.58 79 VAL B CA 1
ATOM 2438 C C . VAL B 1 79 ? -21.186 -13.425 26.460 1.00 61.11 79 VAL B C 1
ATOM 2439 O O . VAL B 1 79 ? -21.116 -13.728 25.268 1.00 67.27 79 VAL B O 1
ATOM 2443 N N . SER B 1 80 ? -22.280 -13.621 27.189 1.00 60.89 80 SER B N 1
ATOM 2444 C CA . SER B 1 80 ? -23.432 -14.335 26.645 1.00 56.65 80 SER B CA 1
ATOM 2445 C C . SER B 1 80 ? -24.197 -13.470 25.647 1.00 60.56 80 SER B C 1
ATOM 2446 O O . SER B 1 80 ? -24.607 -13.948 24.590 1.00 61.95 80 SER B O 1
ATOM 2449 N N . THR B 1 81 ? -24.370 -12.193 25.974 1.00 59.85 81 THR B N 1
ATOM 2450 C CA . THR B 1 81 ? -25.282 -11.334 25.224 1.00 58.65 81 THR B CA 1
ATOM 2451 C C . THR B 1 81 ? -24.634 -10.814 23.943 1.00 59.02 81 THR B C 1
ATOM 2452 O O . THR B 1 81 ? -25.330 -10.492 22.980 1.00 58.94 81 THR B O 1
ATOM 2456 N N . PRO B 1 82 ? -23.294 -10.750 23.919 1.00 62.57 82 PRO B N 1
ATOM 2457 C CA . PRO B 1 82 ? -22.635 -10.487 22.642 1.00 62.81 82 PRO B CA 1
ATOM 2458 C C . PRO B 1 82 ? -22.656 -11.703 21.723 1.00 60.60 82 PRO B C 1
ATOM 2459 O O . PRO B 1 82 ? -22.844 -11.563 20.515 1.00 60.19 82 PRO B O 1
ATOM 2463 N N . LEU B 1 83 ? -22.557 -12.890 22.312 1.00 60.52 83 LEU B N 1
ATOM 2464 C CA . LEU B 1 83 ? -22.668 -14.131 21.557 1.00 55.98 83 LEU B CA 1
ATOM 2465 C C . LEU B 1 83 ? -24.061 -14.267 20.952 1.00 56.62 83 LEU B C 1
ATOM 2466 O O . LEU B 1 83 ? -24.208 -14.600 19.776 1.00 56.92 83 LEU B O 1
ATOM 2471 N N . ILE B 1 84 ? -25.077 -13.931 21.741 1.00 54.46 84 ILE B N 1
ATOM 2472 C CA . ILE B 1 84 ? -26.442 -13.842 21.238 1.00 55.47 84 ILE B CA 1
ATOM 2473 C C . ILE B 1 84 ? -26.504 -12.953 19.999 1.00 60.22 84 ILE B C 1
ATOM 2474 O O . ILE B 1 84 ? -27.038 -13.354 18.965 1.00 59.59 84 ILE B O 1
ATOM 2479 N N . LEU B 1 85 ? -25.892 -11.777 20.088 1.00 58.63 85 LEU B N 1
ATOM 2480 C CA . LEU B 1 85 ? -25.931 -10.812 18.994 1.00 59.01 85 LEU B CA 1
ATOM 2481 C C . LEU B 1 85 ? -25.072 -11.282 17.823 1.00 57.34 85 LEU B C 1
ATOM 2482 O O . LEU B 1 85 ? -25.330 -10.928 16.673 1.00 55.85 85 LEU B O 1
ATOM 2487 N N . LEU B 1 86 ? -24.046 -12.074 18.121 1.00 60.42 86 LEU B N 1
ATOM 2488 C CA . LEU B 1 86 ? -23.204 -12.655 17.081 1.00 59.80 86 LEU B CA 1
ATOM 2489 C C . LEU B 1 86 ? -24.005 -13.632 16.226 1.00 55.78 86 LEU B C 1
ATOM 2490 O O . LEU B 1 86 ? -23.912 -13.619 14.999 1.00 55.01 86 LEU B O 1
ATOM 2495 N N . ALA B 1 87 ? -24.809 -14.460 16.883 1.00 56.60 87 ALA B N 1
ATOM 2496 C CA . ALA B 1 87 ? -25.703 -15.377 16.185 1.00 59.13 87 ALA B CA 1
ATOM 2497 C C . ALA B 1 87 ? -26.646 -14.608 15.264 1.00 59.05 87 ALA B C 1
ATOM 2498 O O . ALA B 1 87 ? -26.712 -14.871 14.063 1.00 61.43 87 ALA B O 1
ATOM 2500 N N . LEU B 1 88 ? -27.341 -13.627 15.831 1.00 58.34 88 LEU B N 1
ATOM 2501 C CA . LEU B 1 88 ? -28.281 -12.797 15.084 1.00 57.29 88 LEU B CA 1
ATOM 2502 C C . LEU B 1 88 ? -27.593 -12.142 13.888 1.00 52.55 88 LEU B C 1
ATOM 2503 O O . LEU B 1 88 ? -28.053 -12.266 12.753 1.00 52.87 88 LEU B O 1
ATOM 2508 N N . GLY B 1 89 ? -26.424 -11.559 14.133 1.00 52.87 89 GLY B N 1
ATOM 2509 C CA . GLY B 1 89 ? -25.648 -10.924 13.074 1.00 54.17 89 GLY B CA 1
ATOM 2510 C C . GLY B 1 89 ? -25.229 -11.912 12.002 1.00 55.26 89 GLY B C 1
ATOM 2511 O O . GLY B 1 89 ? -25.301 -11.616 10.810 1.00 54.64 89 GLY B O 1
ATOM 2512 N N . LEU B 1 90 ? -24.791 -13.091 12.430 1.00 56.67 90 LEU B N 1
ATOM 2513 C CA . LEU B 1 90 ? -24.282 -14.098 11.508 1.00 57.46 90 LEU B CA 1
ATOM 2514 C C . LEU B 1 90 ? -25.420 -14.722 10.712 1.00 55.04 90 LEU B C 1
ATOM 2515 O O . LEU B 1 90 ? -25.255 -15.072 9.543 1.00 53.76 90 LEU B O 1
ATOM 2520 N N . THR B 1 91 ? -26.602 -14.754 11.317 1.00 54.67 91 THR B N 1
ATOM 2521 C CA . THR B 1 91 ? -27.817 -15.130 10.608 1.00 55.49 91 THR B CA 1
ATOM 2522 C C . THR B 1 91 ? -28.091 -14.167 9.458 1.00 56.29 91 THR B C 1
ATOM 2523 O O . THR B 1 91 ? -28.504 -14.582 8.375 1.00 52.46 91 THR B O 1
ATOM 2527 N N . ALA B 1 92 ? -27.992 -12.873 9.744 1.00 57.76 92 ALA B N 1
ATOM 2528 C CA . ALA B 1 92 ? -28.185 -11.847 8.727 1.00 56.63 92 ALA B CA 1
ATOM 2529 C C . ALA B 1 92 ? -27.152 -11.999 7.615 1.00 55.85 92 ALA B C 1
ATOM 2530 O O . ALA B 1 92 ? -27.454 -11.787 6.441 1.00 57.59 92 ALA B O 1
ATOM 2532 N N . PHE B 1 93 ? -25.943 -12.402 7.991 1.00 55.21 93 PHE B N 1
ATOM 2533 C CA . PHE B 1 93 ? -24.858 -12.573 7.033 1.00 58.79 93 PHE B CA 1
ATOM 2534 C C . PHE B 1 93 ? -25.079 -13.827 6.193 1.00 61.05 93 PHE B C 1
ATOM 2535 O O . PHE B 1 93 ? -24.583 -13.929 5.071 1.00 61.47 93 PHE B O 1
ATOM 2543 N N . HIS B 1 94 ? -25.792 -14.794 6.760 1.00 62.29 94 HIS B N 1
ATOM 2544 C CA . HIS B 1 94 ? -25.714 -16.174 6.299 1.00 63.50 94 HIS B CA 1
ATOM 2545 C C . HIS B 1 94 ? -25.867 -16.241 4.784 1.00 62.95 94 HIS B C 1
ATOM 2546 O O . HIS B 1 94 ? -24.993 -16.753 4.085 1.00 74.34 94 HIS B O 1
ATOM 2553 N N . GLY B 1 95 ? -26.934 -15.632 4.278 1.00 65.26 95 GLY B N 1
ATOM 2554 C CA . GLY B 1 95 ? -27.312 -15.786 2.878 1.00 67.42 95 GLY B CA 1
ATOM 2555 C C . GLY B 1 95 ? -27.099 -14.511 2.086 1.00 69.34 95 GLY B C 1
ATOM 2556 O O . GLY B 1 95 ? -27.529 -14.405 0.937 1.00 70.90 95 GLY B O 1
ATOM 2557 N N . ALA B 1 96 ? -26.427 -13.542 2.699 1.00 67.61 96 ALA B N 1
ATOM 2558 C CA . ALA B 1 96 ? -26.266 -12.224 2.097 1.00 65.70 96 ALA B CA 1
ATOM 2559 C C . ALA B 1 96 ? -24.980 -12.157 1.281 1.00 71.02 96 ALA B C 1
ATOM 2560 O O . ALA B 1 96 ? -24.158 -13.072 1.322 1.00 70.98 96 ALA B O 1
ATOM 2562 N N . ASP B 1 97 ? -24.832 -11.084 0.512 1.00 76.32 97 ASP B N 1
ATOM 2563 C CA . ASP B 1 97 ? -23.632 -10.870 -0.288 1.00 80.60 97 ASP B CA 1
ATOM 2564 C C . ASP B 1 97 ? -22.602 -10.065 0.496 1.00 82.06 97 ASP B C 1
ATOM 2565 O O . ASP B 1 97 ? -21.465 -10.500 0.674 1.00 82.06 97 ASP B O 1
ATOM 2570 N N . THR B 1 98 ? -22.982 -8.853 0.886 1.00 81.66 98 THR B N 1
ATOM 2571 C CA . THR B 1 98 ? -22.064 -7.943 1.559 1.00 80.19 98 THR B CA 1
ATOM 2572 C C . THR B 1 98 ? -22.025 -8.231 3.055 1.00 79.37 98 THR B C 1
ATOM 2573 O O . THR B 1 98 ? -23.065 -8.290 3.713 1.00 83.60 98 THR B O 1
ATOM 2577 N N . LYS B 1 99 ? -20.829 -8.504 3.565 1.00 80.07 99 LYS B N 1
ATOM 2578 C CA . LYS B 1 99 ? -20.645 -8.786 4.983 1.00 86.81 99 LYS B CA 1
ATOM 2579 C C . LYS B 1 99 ? -19.910 -7.635 5.663 1.00 86.03 99 LYS B C 1
ATOM 2580 O O . LYS B 1 99 ? -18.826 -7.240 5.233 1.00 106.38 99 LYS B O 1
ATOM 2586 N N . ARG B 1 100 ? -20.550 -7.040 6.664 1.00 83.08 100 ARG B N 1
ATOM 2587 C CA . ARG B 1 100 ? -19.971 -5.908 7.378 1.00 76.07 100 ARG B CA 1
ATOM 2588 C C . ARG B 1 100 ? -19.514 -6.326 8.771 1.00 66.62 100 ARG B C 1
ATOM 2589 O O . ARG B 1 100 ? -20.304 -6.343 9.715 1.00 61.30 100 ARG B O 1
ATOM 2597 N N . TYR B 1 101 ? -18.226 -6.628 8.900 1.00 64.69 101 TYR B N 1
ATOM 2598 C CA . TYR B 1 101 ? -17.696 -7.209 10.127 1.00 69.59 101 TYR B CA 1
ATOM 2599 C C . TYR B 1 101 ? -17.325 -6.119 11.128 1.00 69.97 101 TYR B C 1
ATOM 2600 O O . TYR B 1 101 ? -17.268 -6.365 12.333 1.00 73.21 101 TYR B O 1
ATOM 2609 N N . ASP B 1 102 ? -17.109 -4.908 10.626 1.00 70.15 102 ASP B N 1
ATOM 2610 C CA . ASP B 1 102 ? -16.940 -3.743 11.487 1.00 72.45 102 ASP B CA 1
ATOM 2611 C C . ASP B 1 102 ? -18.244 -3.414 12.206 1.00 65.17 102 ASP B C 1
ATOM 2612 O O . ASP B 1 102 ? -18.233 -2.942 13.343 1.00 66.00 102 ASP B O 1
ATOM 2617 N N . LEU B 1 103 ? -19.363 -3.753 11.575 1.00 64.17 103 LEU B N 1
ATOM 2618 C CA . LEU B 1 103 ? -20.672 -3.575 12.193 1.00 64.00 103 LEU B CA 1
ATOM 2619 C C . LEU B 1 103 ? -20.956 -4.689 13.196 1.00 63.55 103 LEU B C 1
ATOM 2620 O O . LEU B 1 103 ? -21.558 -4.452 14.244 1.00 65.16 103 LEU B O 1
ATOM 2625 N N . LEU B 1 104 ? -20.517 -5.902 12.874 1.00 61.21 104 LEU B N 1
ATOM 2626 C CA . LEU B 1 104 ? -20.541 -7.002 13.832 1.00 63.80 104 LEU B CA 1
ATOM 2627 C C . LEU B 1 104 ? -19.802 -6.609 15.108 1.00 63.58 104 LEU B C 1
ATOM 2628 O O . LEU B 1 104 ? -20.319 -6.778 16.212 1.00 71.49 104 LEU B O 1
ATOM 2633 N N . GLY B 1 105 ? -18.620 -6.024 14.944 1.00 61.32 105 GLY B N 1
ATOM 2634 C CA . GLY B 1 105 ? -17.818 -5.586 16.079 1.00 59.78 105 GLY B CA 1
ATOM 2635 C C . GLY B 1 105 ? -18.519 -4.517 16.895 1.00 60.62 105 GLY B C 1
ATOM 2636 O O . GLY B 1 105 ? -18.558 -4.586 18.123 1.00 60.90 105 GLY B O 1
ATOM 2637 N N . ALA B 1 106 ? -19.044 -3.506 16.210 1.00 59.38 106 ALA B N 1
ATOM 2638 C CA . ALA B 1 106 ? -19.814 -2.456 16.866 1.00 67.59 106 ALA B CA 1
ATOM 2639 C C . ALA B 1 106 ? -20.982 -3.058 17.638 1.00 67.44 106 ALA B C 1
ATOM 2640 O O . ALA B 1 106 ? -21.195 -2.741 18.808 1.00 66.04 106 ALA B O 1
ATOM 2642 N N . LEU B 1 107 ? -21.733 -3.932 16.976 1.00 65.64 107 LEU B N 1
ATOM 2643 C CA . LEU B 1 107 ? -22.838 -4.631 17.617 1.00 64.16 107 LEU B CA 1
ATOM 2644 C C . LEU B 1 107 ? -22.376 -5.278 18.917 1.00 62.20 107 LEU B C 1
ATOM 2645 O O . LEU B 1 107 ? -22.884 -4.965 19.993 1.00 67.34 107 LEU B O 1
ATOM 2650 N N . LEU B 1 108 ? -21.360 -6.130 18.817 1.00 56.44 108 LEU B N 1
ATOM 2651 C CA . LEU B 1 108 ? -20.904 -6.914 19.958 1.00 55.82 108 LEU B CA 1
ATOM 2652 C C . LEU B 1 108 ? -20.243 -6.015 20.997 1.00 54.07 108 LEU B C 1
ATOM 2653 O O . LEU B 1 108 ? -20.487 -6.155 22.196 1.00 50.77 108 LEU B O 1
ATOM 2658 N N . GLY B 1 109 ? -19.468 -5.044 20.525 1.00 58.88 109 GLY B N 1
ATOM 2659 C CA . GLY B 1 109 ? -18.773 -4.120 21.413 1.00 57.16 109 GLY B CA 1
ATOM 2660 C C . GLY B 1 109 ? -19.737 -3.322 22.269 1.00 57.17 109 GLY B C 1
ATOM 2661 O O . GLY B 1 109 ? -19.513 -3.138 23.465 1.00 57.02 109 GLY B O 1
ATOM 2662 N N . ALA B 1 110 ? -20.824 -2.864 21.657 1.00 54.20 110 ALA B N 1
ATOM 2663 C CA . ALA B 1 110 ? -21.820 -2.068 22.362 1.00 56.30 110 ALA B CA 1
ATOM 2664 C C . ALA B 1 110 ? -22.444 -2.873 23.496 1.00 61.90 110 ALA B C 1
ATOM 2665 O O . ALA B 1 110 ? -22.614 -2.369 24.606 1.00 69.16 110 ALA B O 1
ATOM 2667 N N . GLU B 1 111 ? -22.767 -4.132 23.218 1.00 55.85 111 GLU B N 1
ATOM 2668 C CA . GLU B 1 111 ? -23.393 -4.994 24.213 1.00 57.21 111 GLU B CA 1
ATOM 2669 C C . GLU B 1 111 ? -22.483 -5.171 25.422 1.00 57.51 111 GLU B C 1
ATOM 2670 O O . GLU B 1 111 ? -22.919 -5.030 26.564 1.00 57.77 111 GLU B O 1
ATOM 2676 N N . PHE B 1 112 ? -21.211 -5.458 25.165 1.00 60.24 112 PHE B N 1
ATOM 2677 C CA . PHE B 1 112 ? -20.247 -5.667 26.238 1.00 60.52 112 PHE B CA 1
ATOM 2678 C C . PHE B 1 112 ? -20.144 -4.426 27.119 1.00 59.76 112 PHE B C 1
ATOM 2679 O O . PHE B 1 112 ? -20.210 -4.518 28.345 1.00 60.34 112 PHE B O 1
ATOM 2687 N N . THR B 1 113 ? -20.013 -3.263 26.487 1.00 55.55 113 THR B N 1
ATOM 2688 C CA . THR B 1 113 ? -19.925 -2.002 27.217 1.00 59.00 113 THR B CA 1
ATOM 2689 C C . THR B 1 113 ? -21.218 -1.734 27.982 1.00 55.43 113 THR B C 1
ATOM 2690 O O . THR B 1 113 ? -21.192 -1.230 29.105 1.00 57.95 113 THR B O 1
ATOM 2694 N N . LEU B 1 114 ? -22.305 -2.291 27.463 1.00 55.15 114 LEU B N 1
ATOM 2695 C CA . LEU B 1 114 ? -23.649 -1.969 27.925 1.00 58.04 114 LEU B CA 1
ATOM 2696 C C . LEU B 1 114 ? -24.000 -2.813 29.147 1.00 62.58 114 LEU B C 1
ATOM 2697 O O . LEU B 1 114 ? -24.583 -2.308 30.111 1.00 69.23 114 LEU B O 1
ATOM 2702 N N . VAL B 1 115 ? -23.379 -3.988 29.218 1.00 60.02 115 VAL B N 1
ATOM 2703 C CA . VAL B 1 115 ? -23.438 -4.819 30.414 1.00 56.73 115 VAL B CA 1
ATOM 2704 C C . VAL B 1 115 ? -22.459 -4.332 31.478 1.00 57.50 115 VAL B C 1
ATOM 2705 O O . VAL B 1 115 ? -22.712 -4.481 32.674 1.00 56.43 115 VAL B O 1
ATOM 2709 N N . ILE B 1 116 ? -21.349 -3.740 31.046 1.00 60.19 116 ILE B N 1
ATOM 2710 C CA . ILE B 1 116 ? -20.351 -3.238 31.986 1.00 58.38 116 ILE B CA 1
ATOM 2711 C C . ILE B 1 116 ? -20.823 -1.953 32.658 1.00 59.68 116 ILE B C 1
ATOM 2712 O O . ILE B 1 116 ? -20.495 -1.698 33.817 1.00 68.46 116 ILE B O 1
ATOM 2717 N N . THR B 1 117 ? -21.645 -1.176 31.958 1.00 56.84 117 THR B N 1
ATOM 2718 C CA . THR B 1 117 ? -22.309 -0.032 32.576 1.00 64.50 117 THR B CA 1
ATOM 2719 C C . THR B 1 117 ? -23.230 -0.498 33.697 1.00 65.24 117 THR B C 1
ATOM 2720 O O . THR B 1 117 ? -23.291 0.121 34.760 1.00 65.44 117 THR B O 1
ATOM 2724 N N . GLY B 1 118 ? -23.982 -1.561 33.434 1.00 63.67 118 GLY B N 1
ATOM 2725 C CA . GLY B 1 118 ? -24.815 -2.179 34.458 1.00 61.54 118 GLY B CA 1
ATOM 2726 C C . GLY B 1 118 ? -24.012 -2.557 35.687 1.00 61.72 118 GLY B C 1
ATOM 2727 O O . GLY B 1 118 ? -24.402 -2.248 36.812 1.00 62.26 118 GLY B O 1
ATOM 2728 N N . LEU B 1 119 ? -22.847 -3.158 35.465 1.00 70.09 119 LEU B N 1
ATOM 2729 C CA . LEU B 1 119 ? -21.978 -3.566 36.561 1.00 72.84 119 LEU B CA 1
ATOM 2730 C C . LEU B 1 119 ? -21.446 -2.349 37.310 1.00 65.85 119 LEU B C 1
ATOM 2731 O O . LEU B 1 119 ? -21.379 -2.346 38.539 1.00 61.32 119 LEU B O 1
ATOM 2736 N N . LEU B 1 120 ? -21.012 -1.341 36.560 1.00 64.21 120 LEU B N 1
ATOM 2737 C CA . LEU B 1 120 ? -20.523 -0.101 37.151 1.00 66.16 120 LEU B CA 1
ATOM 2738 C C . LEU B 1 120 ? -21.586 0.522 38.051 1.00 67.99 120 LEU B C 1
ATOM 2739 O O . LEU B 1 120 ? -21.283 1.002 39.143 1.00 63.40 120 LEU B O 1
ATOM 2744 N N . ALA B 1 121 ? -22.823 0.554 37.566 1.00 65.66 121 ALA B N 1
ATOM 2745 C CA . ALA B 1 121 ? -23.899 1.251 38.261 1.00 64.40 121 ALA B CA 1
ATOM 2746 C C . ALA B 1 121 ? -24.124 0.643 39.640 1.00 61.53 121 ALA B C 1
ATOM 2747 O O . ALA B 1 121 ? -24.220 1.359 40.637 1.00 64.86 121 ALA B O 1
ATOM 2749 N N . GLN B 1 122 ? -24.175 -0.684 39.695 1.00 60.58 122 GLN B N 1
ATOM 2750 C CA . GLN B 1 122 ? -24.362 -1.390 40.955 1.00 64.82 122 GLN B CA 1
ATOM 2751 C C . GLN B 1 122 ? -23.143 -1.217 41.854 1.00 66.32 122 GLN B C 1
ATOM 2752 O O . GLN B 1 122 ? -23.264 -1.177 43.079 1.00 71.52 122 GLN B O 1
ATOM 2758 N N . ALA B 1 123 ? -21.969 -1.104 41.240 1.00 63.90 123 ALA B N 1
ATOM 2759 C CA . ALA B 1 123 ? -20.714 -1.156 41.980 1.00 68.78 123 ALA B CA 1
ATOM 2760 C C . ALA B 1 123 ? -20.419 0.188 42.639 1.00 70.28 123 ALA B C 1
ATOM 2761 O O . ALA B 1 123 ? -19.841 0.241 43.724 1.00 71.27 123 ALA B O 1
ATOM 2763 N N . GLN B 1 124 ? -20.853 1.270 41.999 1.00 70.53 124 GLN B N 1
ATOM 2764 C CA . GLN B 1 124 ? -20.757 2.597 42.599 1.00 70.66 124 GLN B CA 1
ATOM 2765 C C . GLN B 1 124 ? -22.078 3.016 43.237 1.00 69.04 124 GLN B C 1
ATOM 2766 O O . GLN B 1 124 ? -22.240 4.164 43.650 1.00 78.19 124 GLN B O 1
ATOM 2772 N N . GLY B 1 125 ? -23.011 2.075 43.336 1.00 73.93 125 GLY B N 1
ATOM 2773 C CA . GLY B 1 125 ? -24.389 2.402 43.681 1.00 75.05 125 GLY B CA 1
ATOM 2774 C C . GLY B 1 125 ? -24.828 3.713 43.057 1.00 70.51 125 GLY B C 1
ATOM 2775 O O . GLY B 1 125 ? -25.298 4.615 43.750 1.00 67.03 125 GLY B O 1
ATOM 2776 N N . SER B 1 126 ? -24.610 3.840 41.752 1.00 72.14 126 SER B N 1
ATOM 2777 C CA . SER B 1 126 ? -24.862 5.094 41.053 1.00 72.55 126 SER B CA 1
ATOM 2778 C C . SER B 1 126 ? -25.545 4.838 39.715 1.00 73.99 126 SER B C 1
ATOM 2779 O O . SER B 1 126 ? -25.159 3.933 38.974 1.00 73.20 126 SER B O 1
ATOM 2782 N N . ILE B 1 127 ? -26.453 5.736 39.347 1.00 77.41 127 ILE B N 1
ATOM 2783 C CA . ILE B 1 127 ? -27.410 5.466 38.283 1.00 75.98 127 ILE B CA 1
ATOM 2784 C C . ILE B 1 127 ? -26.877 5.971 36.946 1.00 73.87 127 ILE B C 1
ATOM 2785 O O . ILE B 1 127 ? -27.312 5.519 35.886 1.00 76.95 127 ILE B O 1
ATOM 2790 N N . THR B 1 128 ? -25.825 6.783 37.006 1.00 70.03 128 THR B N 1
ATOM 2791 C CA . THR B 1 128 ? -25.365 7.522 35.835 1.00 76.10 128 THR B CA 1
ATOM 2792 C C . THR B 1 128 ? -24.980 6.574 34.702 1.00 70.67 128 THR B C 1
ATOM 2793 O O . THR B 1 128 ? -25.466 6.718 33.580 1.00 75.14 128 THR B O 1
ATOM 2797 N N . PRO B 1 129 ? -24.096 5.605 34.988 1.00 72.19 129 PRO B N 1
ATOM 2798 C CA . PRO B 1 129 ? -23.613 4.721 33.929 1.00 76.07 129 PRO B CA 1
ATOM 2799 C C . PRO B 1 129 ? -24.754 3.983 33.237 1.00 75.12 129 PRO B C 1
ATOM 2800 O O . PRO B 1 129 ? -24.719 3.786 32.023 1.00 80.45 129 PRO B O 1
ATOM 2804 N N . TYR B 1 130 ? -25.820 3.719 33.986 1.00 70.63 130 TYR B N 1
ATOM 2805 C CA . TYR B 1 130 ? -26.986 3.024 33.454 1.00 71.06 130 TYR B CA 1
ATOM 2806 C C . TYR B 1 130 ? -27.539 3.752 32.233 1.00 73.96 130 TYR B C 1
ATOM 2807 O O . TYR B 1 130 ? -27.970 3.122 31.267 1.00 78.34 130 TYR B O 1
ATOM 2816 N N . TYR B 1 131 ? -27.527 5.080 32.285 1.00 69.87 131 TYR B N 1
ATOM 2817 C CA . TYR B 1 131 ? -28.087 5.893 31.212 1.00 71.03 131 TYR B CA 1
ATOM 2818 C C . TYR B 1 131 ? -27.291 5.707 29.924 1.00 68.88 131 TYR B C 1
ATOM 2819 O O . TYR B 1 131 ? -27.861 5.638 28.836 1.00 70.28 131 TYR B O 1
ATOM 2828 N N . VAL B 1 132 ? -25.970 5.637 30.054 1.00 67.17 132 VAL B N 1
ATOM 2829 C CA . VAL B 1 132 ? -25.104 5.360 28.914 1.00 66.64 132 VAL B CA 1
ATOM 2830 C C . VAL B 1 132 ? -25.375 3.964 28.364 1.00 61.71 132 VAL B C 1
ATOM 2831 O O . VAL B 1 132 ? -25.456 3.770 27.151 1.00 60.93 132 VAL B O 1
ATOM 2835 N N . GLY B 1 133 ? -25.547 3.002 29.264 1.00 63.16 133 GLY B N 1
ATOM 2836 C CA . GLY B 1 133 ? -25.949 1.655 28.878 1.00 66.45 133 GLY B CA 1
ATOM 2837 C C . GLY B 1 133 ? -27.230 1.653 28.068 1.00 66.30 133 GLY B C 1
ATOM 2838 O O . GLY B 1 133 ? -27.371 0.890 27.113 1.00 74.98 133 GLY B O 1
ATOM 2839 N N . VAL B 1 134 ? -28.181 2.487 28.475 1.00 64.14 134 VAL B N 1
ATOM 2840 C CA . VAL B 1 134 ? -29.465 2.577 27.790 1.00 66.06 134 VAL B CA 1
ATOM 2841 C C . VAL B 1 134 ? -29.295 3.197 26.407 1.00 72.25 134 VAL B C 1
ATOM 2842 O O . VAL B 1 134 ? -29.864 2.713 25.428 1.00 80.96 134 VAL B O 1
ATOM 2846 N N . LEU B 1 135 ? -28.416 4.189 26.313 1.00 77.11 135 LEU B N 1
ATOM 2847 C CA . LEU B 1 135 ? -28.099 4.809 25.031 1.00 74.94 135 LEU B CA 1
ATOM 2848 C C . LEU B 1 135 ? -27.405 3.812 24.106 1.00 69.48 135 LEU B C 1
ATOM 2849 O O . LEU B 1 135 ? -27.751 3.704 22.930 1.00 67.74 135 LEU B O 1
ATOM 2854 N N . LEU B 1 136 ? -26.522 2.997 24.676 1.00 64.68 136 LEU B N 1
ATOM 2855 C CA . LEU B 1 136 ? -25.842 1.955 23.913 1.00 66.13 136 LEU B CA 1
ATOM 2856 C C . LEU B 1 136 ? -26.829 0.894 23.435 1.00 65.11 136 LEU B C 1
ATOM 2857 O O . LEU B 1 136 ? -26.724 0.401 22.312 1.00 60.03 136 LEU B O 1
ATOM 2862 N N . LEU B 1 137 ? -27.769 0.526 24.300 1.00 61.68 137 LEU B N 1
ATOM 2863 C CA . LEU B 1 137 ? -28.801 -0.438 23.935 1.00 65.19 137 LEU B CA 1
ATOM 2864 C C . LEU B 1 137 ? -29.545 0.024 22.686 1.00 69.87 137 LEU B C 1
ATOM 2865 O O . LEU B 1 137 ? -29.806 -0.767 21.780 1.00 77.58 137 LEU B O 1
ATOM 2870 N N . LEU B 1 138 ? -29.859 1.314 22.633 1.00 64.69 138 LEU B N 1
ATOM 2871 C CA . LEU B 1 138 ? -30.619 1.871 21.520 1.00 65.85 138 LEU B CA 1
ATOM 2872 C C . LEU B 1 138 ? -29.786 1.862 20.243 1.00 62.33 138 LEU B C 1
ATOM 2873 O O . LEU B 1 138 ? -30.315 1.679 19.147 1.00 66.21 138 LEU B O 1
ATOM 2878 N N . GLY B 1 139 ? -28.481 2.066 20.391 1.00 61.24 139 GLY B N 1
ATOM 2879 C CA . GLY B 1 139 ? -27.549 1.895 19.284 1.00 60.61 139 GLY B CA 1
ATOM 2880 C C . GLY B 1 139 ? -27.531 0.468 18.775 1.00 58.80 139 GLY B C 1
ATOM 2881 O O . GLY B 1 139 ? -27.399 0.229 17.574 1.00 57.10 139 GLY B O 1
ATOM 2882 N N . VAL B 1 140 ? -27.708 -0.483 19.687 1.00 61.11 140 VAL B N 1
ATOM 2883 C CA . VAL B 1 140 ? -27.725 -1.894 19.325 1.00 65.90 140 VAL B CA 1
ATOM 2884 C C . VAL B 1 140 ? -28.967 -2.225 18.504 1.00 69.02 140 VAL B C 1
ATOM 2885 O O . VAL B 1 140 ? -28.868 -2.820 17.431 1.00 71.92 140 VAL B O 1
ATOM 2889 N N . VAL B 1 141 ? -30.132 -1.812 18.994 1.00 68.52 141 VAL B N 1
ATOM 2890 C CA . VAL B 1 141 ? -31.386 -2.113 18.311 1.00 75.31 141 VAL B CA 1
ATOM 2891 C C . VAL B 1 141 ? -31.489 -1.350 16.993 1.00 76.10 141 VAL B C 1
ATOM 2892 O O . VAL B 1 141 ? -32.017 -1.871 16.009 1.00 81.33 141 VAL B O 1
ATOM 2896 N N . TYR B 1 142 ? -30.886 -0.166 16.943 1.00 72.35 142 TYR B N 1
ATOM 2897 C CA . TYR B 1 142 ? -30.762 0.570 15.688 1.00 71.87 142 TYR B CA 1
ATOM 2898 C C . TYR B 1 142 ? -29.927 -0.221 14.688 1.00 72.43 142 TYR B C 1
ATOM 2899 O O . TYR B 1 142 ? -30.322 -0.393 13.535 1.00 71.18 142 TYR B O 1
ATOM 2908 N N . LEU B 1 143 ? -28.718 -0.586 15.100 1.00 68.78 143 LEU B N 1
ATOM 2909 C CA . LEU B 1 143 ? -27.859 -1.436 14.286 1.00 69.45 143 LEU B CA 1
ATOM 2910 C C . LEU B 1 143 ? -28.657 -2.610 13.734 1.00 69.23 143 LEU B C 1
ATOM 2911 O O . LEU B 1 143 ? -28.607 -2.900 12.538 1.00 62.85 143 LEU B O 1
ATOM 2916 N N . LEU B 1 144 ? -29.237 -3.386 14.642 1.00 66.32 144 LEU B N 1
ATOM 2917 C CA . LEU B 1 144 ? -30.021 -4.553 14.265 1.00 73.66 144 LEU B CA 1
ATOM 2918 C C . LEU B 1 144 ? -31.122 -4.155 13.291 1.00 74.23 144 LEU B C 1
ATOM 2919 O O . LEU B 1 144 ? -31.390 -4.859 12.318 1.00 72.02 144 LEU B O 1
ATOM 2924 N N . ALA B 1 145 ? -31.781 -3.038 13.581 1.00 74.09 145 ALA B N 1
ATOM 2925 C CA . ALA B 1 145 ? -33.022 -2.691 12.902 1.00 72.50 145 ALA B CA 1
ATOM 2926 C C . ALA B 1 145 ? -32.766 -2.272 11.457 1.00 73.33 145 ALA B C 1
ATOM 2927 O O . ALA B 1 145 ? -33.613 -2.479 10.588 1.00 71.38 145 ALA B O 1
ATOM 2929 N N . LYS B 1 146 ? -31.608 -1.668 11.201 1.00 69.81 146 LYS B N 1
ATOM 2930 C CA . LYS B 1 146 ? -31.340 -1.082 9.890 1.00 69.98 146 LYS B CA 1
ATOM 2931 C C . LYS B 1 146 ? -30.213 -1.804 9.153 1.00 67.15 146 LYS B C 1
ATOM 2932 O O . LYS B 1 146 ? -30.477 -2.611 8.259 1.00 68.96 146 LYS B O 1
ATOM 2936 N N . PRO B 1 147 ? -28.957 -1.409 9.416 1.00 64.33 147 PRO B N 1
ATOM 2937 C CA . PRO B 1 147 ? -27.867 -1.920 8.586 1.00 65.59 147 PRO B CA 1
ATOM 2938 C C . PRO B 1 147 ? -27.929 -3.436 8.432 1.00 59.36 147 PRO B C 1
ATOM 2939 O O . PRO B 1 147 ? -27.730 -3.955 7.333 1.00 54.56 147 PRO B O 1
ATOM 2943 N N . PHE B 1 148 ? -28.103 -4.136 9.547 1.00 59.21 148 PHE B N 1
ATOM 2944 C CA . PHE B 1 148 ? -28.111 -5.593 9.542 1.00 69.10 148 PHE B CA 1
ATOM 2945 C C . PHE B 1 148 ? -29.355 -6.120 8.837 1.00 72.89 148 PHE B C 1
ATOM 2946 O O . PHE B 1 148 ? -29.300 -7.130 8.136 1.00 67.69 148 PHE B O 1
ATOM 2954 N N . ARG B 1 149 ? -30.458 -5.390 8.966 1.00 71.74 149 ARG B N 1
ATOM 2955 C CA . ARG B 1 149 ? -31.671 -5.710 8.225 1.00 71.67 149 ARG B CA 1
ATOM 2956 C C . ARG B 1 149 ? -31.431 -5.574 6.726 1.00 69.63 149 ARG B C 1
ATOM 2957 O O . ARG B 1 149 ? -31.829 -6.435 5.942 1.00 70.41 149 ARG B O 1
ATOM 2965 N N . GLU B 1 150 ? -30.790 -4.477 6.334 1.00 72.73 150 GLU B N 1
ATOM 2966 C CA . GLU B 1 150 ? -30.444 -4.250 4.936 1.00 73.54 150 GLU B CA 1
ATOM 2967 C C . GLU B 1 150 ? -29.676 -5.443 4.381 1.00 76.69 150 GLU B C 1
ATOM 2968 O O . GLU B 1 150 ? -29.945 -5.908 3.273 1.00 77.02 150 GLU B O 1
ATOM 2974 N N . ILE B 1 151 ? -28.632 -5.842 5.099 1.00 74.84 151 ILE B N 1
ATOM 2975 C CA . ILE B 1 151 ? -27.788 -6.953 4.680 1.00 71.75 151 ILE B CA 1
ATOM 2976 C C . ILE B 1 151 ? -28.596 -8.244 4.616 1.00 67.93 151 ILE B C 1
ATOM 2977 O O . ILE B 1 151 ? -28.490 -9.005 3.653 1.00 61.48 151 ILE B O 1
ATOM 2982 N N . ALA B 1 152 ? -29.495 -8.418 5.578 1.00 68.17 152 ALA B N 1
ATOM 2983 C CA . ALA B 1 152 ? -30.335 -9.608 5.638 1.00 72.86 152 ALA B CA 1
ATOM 2984 C C . ALA B 1 152 ? -31.193 -9.730 4.383 1.00 71.15 152 ALA B C 1
ATOM 2985 O O . ALA B 1 152 ? -31.618 -10.825 4.016 1.00 67.59 152 ALA B O 1
ATOM 2987 N N . GLU B 1 153 ? -31.490 -8.594 3.760 1.00 75.78 153 GLU B N 1
ATOM 2988 C CA . GLU B 1 153 ? -32.512 -8.537 2.721 1.00 73.27 153 GLU B CA 1
ATOM 2989 C C . GLU B 1 153 ? -31.892 -8.727 1.341 1.00 69.96 153 GLU B C 1
ATOM 2990 O O . GLU B 1 153 ? -32.596 -8.759 0.332 1.00 76.46 153 GLU B O 1
ATOM 2996 N N . GLU B 1 154 ? -30.570 -8.867 1.305 1.00 68.32 154 GLU B N 1
ATOM 2997 C CA . GLU B 1 154 ? -29.885 -9.365 0.119 1.00 70.45 154 GLU B CA 1
ATOM 2998 C C . GLU B 1 154 ? -30.119 -10.863 -0.045 1.00 71.03 154 GLU B C 1
ATOM 2999 O O . GLU B 1 154 ? -30.096 -11.387 -1.158 1.00 62.64 154 GLU B O 1
ATOM 3005 N N . SER B 1 155 ? -30.298 -11.553 1.076 1.00 67.87 155 SER B N 1
ATOM 3006 C CA . SER B 1 155 ? -30.457 -13.002 1.065 1.00 66.33 155 SER B CA 1
ATOM 3007 C C . SER B 1 155 ? -31.851 -13.385 0.581 1.00 65.23 155 SER B C 1
ATOM 3008 O O . SER B 1 155 ? -32.661 -12.519 0.249 1.00 70.85 155 SER B O 1
ATOM 3011 N N . SER B 1 156 ? -32.078 -14.685 0.427 1.00 64.16 156 SER B N 1
ATOM 3012 C CA . SER B 1 156 ? -33.398 -15.197 0.079 1.00 61.73 156 SER B CA 1
ATOM 3013 C C . SER B 1 156 ? -34.460 -14.620 1.008 1.00 61.97 156 SER B C 1
ATOM 3014 O O . SER B 1 156 ? -34.146 -14.105 2.081 1.00 60.19 156 SER B O 1
ATOM 3017 N N . ASP B 1 157 ? -35.722 -14.774 0.622 1.00 63.66 157 ASP B N 1
ATOM 3018 C CA . ASP B 1 157 ? -36.831 -14.213 1.385 1.00 66.77 157 ASP B CA 1
ATOM 3019 C C . ASP B 1 157 ? -36.938 -14.884 2.750 1.00 63.32 157 ASP B C 1
ATOM 3020 O O . ASP B 1 157 ? -37.152 -14.220 3.764 1.00 63.69 157 ASP B O 1
ATOM 3025 N N . GLY B 1 158 ? -36.760 -16.201 2.772 1.00 64.75 158 GLY B N 1
ATOM 3026 C CA . GLY B 1 158 ? -36.855 -16.967 4.009 1.00 67.10 158 GLY B CA 1
ATOM 3027 C C . GLY B 1 158 ? -35.832 -16.522 5.034 1.00 70.14 158 GLY B C 1
ATOM 3028 O O . GLY B 1 158 ? -36.146 -16.376 6.215 1.00 81.40 158 GLY B O 1
ATOM 3029 N N . LEU B 1 159 ? -34.605 -16.290 4.578 1.00 70.21 159 LEU B N 1
ATOM 3030 C CA . LEU B 1 159 ? -33.516 -15.912 5.470 1.00 68.40 159 LEU B CA 1
ATOM 3031 C C . LEU B 1 159 ? -33.686 -14.474 5.947 1.00 67.89 159 LEU B C 1
ATOM 3032 O O . LEU B 1 159 ? -33.390 -14.153 7.098 1.00 71.63 159 LEU B O 1
ATOM 3037 N N . ALA B 1 160 ? -34.225 -13.627 5.076 1.00 69.46 160 ALA B N 1
ATOM 3038 C CA . ALA B 1 160 ? -34.555 -12.255 5.445 1.00 66.47 160 ALA B CA 1
ATOM 3039 C C . ALA B 1 160 ? -35.683 -12.234 6.470 1.00 67.36 160 ALA B C 1
ATOM 3040 O O . ALA B 1 160 ? -35.620 -11.508 7.462 1.00 63.22 160 ALA B O 1
ATOM 3042 N N . ARG B 1 161 ? -36.736 -12.998 6.197 1.00 64.40 161 ARG B N 1
ATOM 3043 C CA . ARG B 1 161 ? -37.829 -13.169 7.147 1.00 68.71 161 ARG B CA 1
ATOM 3044 C C . ARG B 1 161 ? -37.304 -13.684 8.483 1.00 62.81 161 ARG B C 1
ATOM 3045 O O . ARG B 1 161 ? -37.651 -13.159 9.541 1.00 66.02 161 ARG B O 1
ATOM 3053 N N . ALA B 1 162 ? -36.427 -14.681 8.425 1.00 58.69 162 ALA B N 1
ATOM 3054 C CA . ALA B 1 162 ? -35.854 -15.269 9.629 1.00 61.06 162 ALA B CA 1
ATOM 3055 C C . ALA B 1 162 ? -35.175 -14.199 10.478 1.00 64.09 162 ALA B C 1
ATOM 3056 O O . ALA B 1 162 ? -35.506 -14.023 11.651 1.00 65.82 162 ALA B O 1
ATOM 3058 N N . TYR B 1 163 ? -34.250 -13.462 9.871 1.00 67.57 163 TYR B N 1
ATOM 3059 C CA . TYR B 1 163 ? -33.559 -12.384 10.568 1.00 65.06 163 TYR B CA 1
ATOM 3060 C C . TYR B 1 163 ? -34.561 -11.410 11.177 1.00 66.27 163 TYR B C 1
ATOM 3061 O O . TYR B 1 163 ? -34.429 -11.013 12.334 1.00 66.71 163 TYR B O 1
ATOM 3070 N N . LYS B 1 164 ? -35.562 -11.028 10.391 1.00 64.72 164 LYS B N 1
ATOM 3071 C CA . LYS B 1 164 ? -36.516 -10.009 10.813 1.00 67.19 164 LYS B CA 1
ATOM 3072 C C . LYS B 1 164 ? -37.297 -10.477 12.036 1.00 63.39 164 LYS B C 1
ATOM 3073 O O . LYS B 1 164 ? -37.519 -9.708 12.972 1.00 61.10 164 LYS B O 1
ATOM 3076 N N . ILE B 1 165 ? -37.631 -11.763 12.065 1.00 65.34 165 ILE B N 1
ATOM 3077 C CA . ILE B 1 165 ? -38.287 -12.355 13.226 1.00 69.93 165 ILE B CA 1
ATOM 3078 C C . ILE B 1 165 ? -37.365 -12.323 14.441 1.00 67.60 165 ILE B C 1
ATOM 3079 O O . ILE B 1 165 ? -37.740 -11.824 15.502 1.00 67.03 165 ILE B O 1
ATOM 3084 N N . LEU B 1 166 ? -36.154 -12.845 14.276 1.00 72.41 166 LEU B N 1
ATOM 3085 C CA . LEU B 1 166 ? -35.221 -12.978 15.389 1.00 69.26 166 LEU B CA 1
ATOM 3086 C C . LEU B 1 166 ? -34.775 -11.607 15.890 1.00 65.29 166 LEU B C 1
ATOM 3087 O O . LEU B 1 166 ? -34.536 -11.422 17.084 1.00 61.28 166 LEU B O 1
ATOM 3092 N N . ALA B 1 167 ? -34.702 -10.641 14.980 1.00 66.74 167 ALA B N 1
ATOM 3093 C CA . ALA B 1 167 ? -34.228 -9.305 15.323 1.00 67.37 167 ALA B CA 1
ATOM 3094 C C . ALA B 1 167 ? -35.239 -8.584 16.209 1.00 66.65 167 ALA B C 1
ATOM 3095 O O . ALA B 1 167 ? -34.864 -7.816 17.095 1.00 65.99 167 ALA B O 1
ATOM 3097 N N . GLY B 1 168 ? -36.521 -8.801 15.936 1.00 62.33 168 GLY B N 1
ATOM 3098 C CA . GLY B 1 168 ? -37.584 -8.284 16.790 1.00 64.20 168 GLY B CA 1
ATOM 3099 C C . GLY B 1 168 ? -37.665 -9.029 18.108 1.00 64.91 168 GLY B C 1
ATOM 3100 O O . GLY B 1 168 ? -37.821 -8.422 19.168 1.00 66.22 168 GLY B O 1
ATOM 3101 N N . TYR B 1 169 ? -37.507 -10.347 18.044 1.00 66.30 169 TYR B N 1
ATOM 3102 C CA . TYR B 1 169 ? -37.597 -11.193 19.228 1.00 66.14 169 TYR B CA 1
ATOM 3103 C C . TYR B 1 169 ? -36.556 -10.781 20.264 1.00 66.76 169 TYR B C 1
ATOM 3104 O O . TYR B 1 169 ? -36.867 -10.628 21.445 1.00 72.23 169 TYR B O 1
ATOM 3113 N N . ILE B 1 170 ? -35.330 -10.554 19.803 1.00 68.60 170 ILE B N 1
ATOM 3114 C CA . ILE B 1 170 ? -34.211 -10.289 20.700 1.00 73.48 170 ILE B CA 1
ATOM 3115 C C . ILE B 1 170 ? -34.145 -8.807 21.053 1.00 72.83 170 ILE B C 1
ATOM 3116 O O . ILE B 1 170 ? -33.810 -8.442 22.181 1.00 77.44 170 ILE B O 1
ATOM 3121 N N . GLY B 1 171 ? -34.548 -7.962 20.110 1.00 65.40 171 GLY B N 1
ATOM 3122 C CA . GLY B 1 171 ? -34.652 -6.529 20.358 1.00 73.39 171 GLY B CA 1
ATOM 3123 C C . GLY B 1 171 ? -35.626 -6.213 21.475 1.00 77.76 171 GLY B C 1
ATOM 3124 O O . GLY B 1 171 ? -35.354 -5.371 22.330 1.00 81.87 171 GLY B O 1
ATOM 3125 N N . ILE B 1 172 ? -36.782 -6.870 21.448 1.00 78.43 172 ILE B N 1
ATOM 3126 C CA . ILE B 1 172 ? -37.858 -6.564 22.383 1.00 78.27 172 ILE B CA 1
ATOM 3127 C C . ILE B 1 172 ? -37.521 -7.090 23.772 1.00 74.76 172 ILE B C 1
ATOM 3128 O O . ILE B 1 172 ? -37.563 -6.348 24.754 1.00 67.75 172 ILE B O 1
ATOM 3133 N N . PHE B 1 173 ? -37.061 -8.336 23.825 1.00 76.76 173 PHE B N 1
ATOM 3134 C CA . PHE B 1 173 ? -36.619 -8.937 25.076 1.00 77.91 173 PHE B CA 1
ATOM 3135 C C . PHE B 1 173 ? -35.468 -8.140 25.682 1.00 77.42 173 PHE B C 1
ATOM 3136 O O . PHE B 1 173 ? -35.411 -7.945 26.896 1.00 81.99 173 PHE B O 1
ATOM 3144 N N . PHE B 1 174 ? -34.572 -7.654 24.829 1.00 78.38 174 PHE B N 1
ATOM 3145 C CA . PHE B 1 174 ? -33.368 -6.978 25.296 1.00 75.47 174 PHE B CA 1
ATOM 3146 C C . PHE B 1 174 ? -33.720 -5.692 26.037 1.00 73.26 174 PHE B C 1
ATOM 3147 O O . PHE B 1 174 ? -33.051 -5.320 27.001 1.00 75.79 174 PHE B O 1
ATOM 3155 N N . LEU B 1 175 ? -34.821 -5.061 25.638 1.00 68.06 175 LEU B N 1
ATOM 3156 C CA . LEU B 1 175 ? -35.236 -3.802 26.247 1.00 69.65 175 LEU B CA 1
ATOM 3157 C C . LEU B 1 175 ? -35.935 -4.042 27.580 1.00 66.12 175 LEU B C 1
ATOM 3158 O O . LEU B 1 175 ? -36.082 -3.122 28.385 1.00 76.14 175 LEU B O 1
ATOM 3163 N N . SER B 1 176 ? -36.296 -5.294 27.844 1.00 64.47 176 SER B N 1
ATOM 3164 C CA . SER B 1 176 ? -36.991 -5.631 29.081 1.00 70.15 176 SER B CA 1
ATOM 3165 C C . SER B 1 176 ? -36.045 -5.579 30.278 1.00 65.09 176 SER B C 1
ATOM 3166 O O . SER B 1 176 ? -36.462 -5.254 31.389 1.00 63.71 176 SER B O 1
ATOM 3169 N N . TYR B 1 177 ? -34.766 -5.858 30.043 1.00 66.78 177 TYR B N 1
ATOM 3170 C CA . TYR B 1 177 ? -33.832 -6.093 31.141 1.00 66.94 177 TYR B CA 1
ATOM 3171 C C . TYR B 1 177 ? -33.509 -4.800 31.885 1.00 64.72 177 TYR B C 1
ATOM 3172 O O . TYR B 1 177 ? -33.630 -4.741 33.109 1.00 66.45 177 TYR B O 1
ATOM 3181 N N . PRO B 1 178 ? -33.124 -3.747 31.147 1.00 61.37 178 PRO B N 1
ATOM 3182 C CA . PRO B 1 178 ? -32.944 -2.444 31.785 1.00 67.12 178 PRO B CA 1
ATOM 3183 C C . PRO B 1 178 ? -34.219 -1.955 32.462 1.00 71.21 178 PRO B C 1
ATOM 3184 O O . PRO B 1 178 ? -34.154 -1.331 33.521 1.00 63.03 178 PRO B O 1
ATOM 3188 N N . THR B 1 179 ? -35.362 -2.412 31.960 1.00 72.16 179 THR B N 1
ATOM 3189 C CA . THR B 1 179 ? -36.639 -2.165 32.616 1.00 63.97 179 THR B CA 1
ATOM 3190 C C . THR B 1 179 ? -36.656 -2.778 34.013 1.00 63.54 179 THR B C 1
ATOM 3191 O O . THR B 1 179 ? -36.748 -2.063 35.011 1.00 63.83 179 THR B O 1
ATOM 3195 N N . VAL B 1 180 ? -36.582 -4.104 34.082 1.00 60.31 180 VAL B N 1
ATOM 3196 C CA . VAL B 1 180 ? -36.764 -4.809 35.347 1.00 59.80 180 VAL B CA 1
ATOM 3197 C C . VAL B 1 180 ? -35.596 -4.544 36.293 1.00 59.45 180 VAL B C 1
ATOM 3198 O O . VAL B 1 180 ? -35.745 -4.628 37.513 1.00 63.73 180 VAL B O 1
ATOM 3202 N N . TRP B 1 181 ? -34.452 -4.168 35.730 1.00 59.35 181 TRP B N 1
ATOM 3203 C CA . TRP B 1 181 ? -33.322 -3.696 36.526 1.00 60.61 181 TRP B CA 1
ATOM 3204 C C . TRP B 1 181 ? -33.687 -2.411 37.262 1.00 65.03 181 TRP B C 1
ATOM 3205 O O . TRP B 1 181 ? -33.628 -2.349 38.490 1.00 63.61 181 TRP B O 1
ATOM 3216 N N . TYR B 1 182 ? -34.014 -1.373 36.499 1.00 68.25 182 TYR B N 1
ATOM 3217 C CA . TYR B 1 182 ? -34.459 -0.108 37.072 1.00 74.65 182 TYR B CA 1
ATOM 3218 C C . TYR B 1 182 ? -35.642 -0.333 38.006 1.00 75.42 182 TYR B C 1
ATOM 3219 O O . TYR B 1 182 ? -35.725 0.265 39.079 1.00 76.25 182 TYR B O 1
ATOM 3228 N N . ILE B 1 183 ? -36.535 -1.231 37.604 1.00 80.31 183 ILE B N 1
ATOM 3229 C CA . ILE B 1 183 ? -37.782 -1.454 38.322 1.00 83.07 183 ILE B CA 1
ATOM 3230 C C . ILE B 1 183 ? -37.518 -2.101 39.678 1.00 79.44 183 ILE B C 1
ATOM 3231 O O . ILE B 1 183 ? -38.254 -1.872 40.638 1.00 78.94 183 ILE B O 1
ATOM 3236 N N . SER B 1 184 ? -36.388 -2.793 39.785 1.00 76.32 184 SER B N 1
ATOM 3237 C CA . SER B 1 184 ? -36.159 -3.723 40.886 1.00 75.43 184 SER B CA 1
ATOM 3238 C C . SER B 1 184 ? -35.973 -2.976 42.203 1.00 76.23 184 SER B C 1
ATOM 3239 O O . SER B 1 184 ? -35.339 -1.922 42.243 1.00 89.90 184 SER B O 1
ATOM 3242 N N . GLY B 1 185 ? -36.391 -3.609 43.294 1.00 77.76 185 GLY B N 1
ATOM 3243 C CA . GLY B 1 185 ? -36.357 -2.977 44.607 1.00 79.85 185 GLY B CA 1
ATOM 3244 C C . GLY B 1 185 ? -35.271 -3.552 45.494 1.00 80.87 185 GLY B C 1
ATOM 3245 O O . GLY B 1 185 ? -35.202 -3.245 46.684 1.00 88.38 185 GLY B O 1
ATOM 3246 N N . ILE B 1 186 ? -34.385 -4.346 44.901 1.00 82.26 186 ILE B N 1
ATOM 3247 C CA . ILE B 1 186 ? -33.079 -4.607 45.493 1.00 81.88 186 ILE B CA 1
ATOM 3248 C C . ILE B 1 186 ? -32.295 -3.308 45.645 1.00 85.50 186 ILE B C 1
ATOM 3249 O O . ILE B 1 186 ? -32.306 -2.458 44.755 1.00 87.47 186 ILE B O 1
ATOM 3254 N N . ASP B 1 187 ? -31.696 -3.121 46.816 1.00 87.26 187 ASP B N 1
ATOM 3255 C CA . ASP B 1 187 ? -31.181 -1.817 47.212 1.00 85.46 187 ASP B CA 1
ATOM 3256 C C . ASP B 1 187 ? -29.859 -1.533 46.506 1.00 84.02 187 ASP B C 1
ATOM 3257 O O . ASP B 1 187 ? -29.638 -0.435 45.997 1.00 91.38 187 ASP B O 1
ATOM 3262 N N . ALA B 1 188 ? -29.031 -2.566 46.388 1.00 80.18 188 ALA B N 1
ATOM 3263 C CA . ALA B 1 188 ? -27.791 -2.480 45.626 1.00 82.27 188 ALA B CA 1
ATOM 3264 C C . ALA B 1 188 ? -28.034 -1.868 44.250 1.00 85.78 188 ALA B C 1
ATOM 3265 O O . ALA B 1 188 ? -27.218 -1.087 43.758 1.00 94.14 188 ALA B O 1
ATOM 3267 N N . LEU B 1 189 ? -29.075 -2.342 43.574 1.00 88.48 189 LEU B N 1
ATOM 3268 C CA . LEU B 1 189 ? -29.468 -1.782 42.286 1.00 86.22 189 LEU B CA 1
ATOM 3269 C C . LEU B 1 189 ? -30.071 -0.394 42.470 1.00 85.56 189 LEU B C 1
ATOM 3270 O O . LEU B 1 189 ? -31.117 -0.246 43.102 1.00 94.74 189 LEU B O 1
ATOM 3275 N N . PRO B 1 190 ? -29.387 0.634 41.948 1.00 86.46 190 PRO B N 1
ATOM 3276 C CA . PRO B 1 190 ? -29.885 2.004 42.011 1.00 92.25 190 PRO B CA 1
ATOM 3277 C C . PRO B 1 190 ? -31.103 2.218 41.119 1.00 93.64 190 PRO B C 1
ATOM 3278 O O . PRO B 1 190 ? -31.714 1.252 40.663 1.00 112.32 190 PRO B O 1
ATOM 3282 N N . GLY B 1 191 ? -31.492 3.476 40.938 1.00 97.35 191 GLY B N 1
ATOM 3283 C CA . GLY B 1 191 ? -32.783 3.801 40.345 1.00 114.89 191 GLY B CA 1
ATOM 3284 C C . GLY B 1 191 ? -33.904 3.756 41.365 1.00 117.64 191 GLY B C 1
ATOM 3285 O O . GLY B 1 191 ? -33.904 2.915 42.264 1.00 129.14 191 GLY B O 1
ATOM 3286 N N . SER B 1 192 ? -34.855 4.675 41.234 1.00 118.32 192 SER B N 1
ATOM 3287 C CA . SER B 1 192 ? -35.686 5.081 42.361 1.00 112.86 192 SER B CA 1
ATOM 3288 C C . SER B 1 192 ? -36.826 4.092 42.582 1.00 103.68 192 SER B C 1
ATOM 3289 O O . SER B 1 192 ? -37.124 3.720 43.717 1.00 95.94 192 SER B O 1
ATOM 3292 N N . LEU B 1 193 ? -37.458 3.664 41.493 1.00 98.96 193 LEU B N 1
ATOM 3293 C CA . LEU B 1 193 ? -38.583 2.738 41.580 1.00 98.77 193 LEU B CA 1
ATOM 3294 C C . LEU B 1 193 ? -38.156 1.449 42.274 1.00 97.46 193 LEU B C 1
ATOM 3295 O O . LEU B 1 193 ? -37.187 0.807 41.869 1.00 95.55 193 LEU B O 1
ATOM 3300 N N . ASN B 1 194 ? -38.937 1.031 43.264 1.00 95.75 194 ASN B N 1
ATOM 3301 C CA . ASN B 1 194 ? -38.740 -0.269 43.895 1.00 89.58 194 ASN B CA 1
ATOM 3302 C C . ASN B 1 194 ? -40.002 -1.117 43.765 1.00 86.41 194 ASN B C 1
ATOM 3303 O O . ASN B 1 194 ? -40.764 -1.265 44.721 1.00 87.31 194 ASN B O 1
ATOM 3308 N N . ILE B 1 195 ? -40.312 -1.486 42.527 1.00 85.36 195 ILE B N 1
ATOM 3309 C CA . ILE B 1 195 ? -41.553 -2.182 42.207 1.00 87.59 195 ILE B CA 1
ATOM 3310 C C . ILE B 1 195 ? -41.422 -3.671 42.507 1.00 82.88 195 ILE B C 1
ATOM 3311 O O . ILE B 1 195 ? -42.373 -4.308 42.960 1.00 80.57 195 ILE B O 1
ATOM 3316 N N . LEU B 1 196 ? -40.296 -4.245 42.096 1.00 83.21 196 LEU B N 1
ATOM 3317 C CA . LEU B 1 196 ? -40.091 -5.685 42.183 1.00 82.74 196 LEU B CA 1
ATOM 3318 C C . LEU B 1 196 ? -39.307 -6.037 43.441 1.00 83.95 196 LEU B C 1
ATOM 3319 O O . LEU B 1 196 ? -38.206 -5.529 43.659 1.00 91.23 196 LEU B O 1
ATOM 3324 N N . ASP B 1 197 ? -39.806 -7.020 44.182 1.00 82.79 197 ASP B N 1
ATOM 3325 C CA . ASP B 1 197 ? -39.083 -7.560 45.325 1.00 90.38 197 ASP B CA 1
ATOM 3326 C C . ASP B 1 197 ? -38.010 -8.540 44.860 1.00 98.29 197 ASP B C 1
ATOM 3327 O O . ASP B 1 197 ? -38.061 -9.032 43.733 1.00 113.04 197 ASP B O 1
ATOM 3332 N N . PRO B 1 198 ? -36.987 -8.758 45.700 1.00 85.12 198 PRO B N 1
ATOM 3333 C CA . PRO B 1 198 ? -35.754 -9.412 45.271 1.00 86.05 198 PRO B CA 1
ATOM 3334 C C . PRO B 1 198 ? -36.011 -10.753 44.593 1.00 86.34 198 PRO B C 1
ATOM 3335 O O . PRO B 1 198 ? -35.334 -11.095 43.624 1.00 84.01 198 PRO B O 1
ATOM 3339 N N . THR B 1 199 ? -36.992 -11.497 45.093 1.00 83.76 199 THR B N 1
ATOM 3340 C CA . THR B 1 199 ? -37.336 -12.788 44.508 1.00 81.31 199 THR B CA 1
ATOM 3341 C C . THR B 1 199 ? -38.014 -12.608 43.153 1.00 80.57 199 THR B C 1
ATOM 3342 O O . THR B 1 199 ? -37.781 -13.384 42.227 1.00 70.31 199 THR B O 1
ATOM 3346 N N . GLN B 1 200 ? -38.797 -11.542 43.022 1.00 79.89 200 GLN B N 1
ATOM 3347 C CA . GLN B 1 200 ? -39.450 -11.226 41.756 1.00 84.60 200 GLN B CA 1
ATOM 3348 C C . GLN B 1 200 ? -38.422 -10.811 40.708 1.00 76.05 200 GLN B C 1
ATOM 3349 O O . GLN B 1 200 ? -38.507 -11.213 39.548 1.00 74.57 200 GLN B O 1
ATOM 3355 N N . THR B 1 201 ? -37.464 -9.987 41.120 1.00 73.48 201 THR B N 1
ATOM 3356 C CA . THR B 1 201 ? -36.349 -9.615 40.257 1.00 75.71 201 THR B CA 1
ATOM 3357 C C . THR B 1 201 ? -35.592 -10.855 39.793 1.00 67.34 201 THR B C 1
ATOM 3358 O O . THR B 1 201 ? -35.428 -11.080 38.594 1.00 62.13 201 THR B O 1
ATOM 3362 N N . SER B 1 202 ? -35.204 -11.696 40.746 1.00 64.38 202 SER B N 1
ATOM 3363 C CA . SER B 1 202 ? -34.449 -12.905 40.440 1.00 67.23 202 SER B CA 1
ATOM 3364 C C . SER B 1 202 ? -35.191 -13.765 39.421 1.00 66.97 202 SER B C 1
ATOM 3365 O O . SER B 1 202 ? -34.576 -14.366 38.540 1.00 65.75 202 SER B O 1
ATOM 3368 N N . ILE B 1 203 ? -36.512 -13.834 39.555 1.00 69.00 203 ILE B N 1
ATOM 3369 C CA . ILE B 1 203 ? -37.311 -14.757 38.757 1.00 68.35 203 ILE B CA 1
ATOM 3370 C C . ILE B 1 203 ? -37.612 -14.174 37.380 1.00 70.20 203 ILE B C 1
ATOM 3371 O O . ILE B 1 203 ? -37.644 -14.899 36.385 1.00 77.59 203 ILE B O 1
ATOM 3376 N N . ALA B 1 204 ? -37.808 -12.861 37.323 1.00 69.87 204 ALA B N 1
ATOM 3377 C CA . ALA B 1 204 ? -37.761 -12.145 36.055 1.00 71.39 204 ALA B CA 1
ATOM 3378 C C . ALA B 1 204 ? -36.440 -12.420 35.348 1.00 72.66 204 ALA B C 1
ATOM 3379 O O . ALA B 1 204 ? -36.384 -12.470 34.118 1.00 74.84 204 ALA B O 1
ATOM 3381 N N . LEU B 1 205 ? -35.387 -12.645 36.129 1.00 73.60 205 LEU B N 1
ATOM 3382 C CA . LEU B 1 205 ? -34.033 -12.636 35.591 1.00 71.32 205 LEU B CA 1
ATOM 3383 C C . LEU B 1 205 ? -33.527 -14.047 35.317 1.00 73.33 205 LEU B C 1
ATOM 3384 O O . LEU B 1 205 ? -32.394 -14.226 34.870 1.00 65.84 205 LEU B O 1
ATOM 3389 N N . VAL B 1 206 ? -34.411 -15.032 35.447 1.00 69.38 206 VAL B N 1
ATOM 3390 C CA . VAL B 1 206 ? -34.154 -16.349 34.874 1.00 72.58 206 VAL B CA 1
ATOM 3391 C C . VAL B 1 206 ? -35.207 -16.735 33.839 1.00 73.84 206 VAL B C 1
ATOM 3392 O O . VAL B 1 206 ? -34.940 -17.551 32.955 1.00 78.09 206 VAL B O 1
ATOM 3396 N N . VAL B 1 207 ? -36.345 -16.047 33.859 1.00 68.16 207 VAL B N 1
ATOM 3397 C CA . VAL B 1 207 ? -37.389 -16.286 32.867 1.00 63.00 207 VAL B CA 1
ATOM 3398 C C . VAL B 1 207 ? -37.046 -15.623 31.537 1.00 64.01 207 VAL B C 1
ATOM 3399 O O . VAL B 1 207 ? -37.072 -16.268 30.489 1.00 63.41 207 VAL B O 1
ATOM 3403 N N . LEU B 1 208 ? -36.730 -14.333 31.581 1.00 65.85 208 LEU B N 1
ATOM 3404 C CA . LEU B 1 208 ? -36.351 -13.603 30.376 1.00 67.90 208 LEU B CA 1
ATOM 3405 C C . LEU B 1 208 ? -35.148 -14.261 29.710 1.00 66.94 208 LEU B C 1
ATOM 3406 O O . LEU B 1 208 ? -35.142 -14.468 28.496 1.00 67.28 208 LEU B O 1
ATOM 3411 N N . PRO B 1 209 ? -34.148 -14.648 30.516 1.00 65.98 209 PRO B N 1
ATOM 3412 C CA . PRO B 1 209 ? -32.935 -15.256 29.977 1.00 65.90 209 PRO B CA 1
ATOM 3413 C C . PRO B 1 209 ? -33.200 -16.621 29.350 1.00 72.93 209 PRO B C 1
ATOM 3414 O O . PRO B 1 209 ? -32.598 -16.963 28.333 1.00 72.96 209 PRO B O 1
ATOM 3418 N N . PHE B 1 210 ? -34.142 -17.364 29.922 1.00 73.34 210 PHE B N 1
ATOM 3419 C CA . PHE B 1 210 ? -34.541 -18.652 29.366 1.00 65.48 210 PHE B CA 1
ATOM 3420 C C . PHE B 1 210 ? -35.113 -18.481 27.962 1.00 66.12 210 PHE B C 1
ATOM 3421 O O . PHE B 1 210 ? -34.951 -19.352 27.108 1.00 57.96 210 PHE B O 1
ATOM 3429 N N . PHE B 1 211 ? -35.748 -17.339 27.719 1.00 70.93 211 PHE B N 1
ATOM 3430 C CA . PHE B 1 211 ? -36.316 -17.050 26.406 1.00 73.98 211 PHE B CA 1
ATOM 3431 C C . PHE B 1 211 ? -35.254 -16.505 25.454 1.00 73.62 211 PHE B C 1
ATOM 3432 O O . PHE B 1 211 ? -35.325 -16.725 24.245 1.00 76.53 211 PHE B O 1
ATOM 3440 N N . CYS B 1 212 ? -34.225 -15.875 26.012 1.00 73.97 212 CYS B N 1
ATOM 3441 C CA . CYS B 1 212 ? -33.226 -15.178 25.205 1.00 74.27 212 CYS B CA 1
ATOM 3442 C C . CYS B 1 212 ? -32.104 -16.121 24.776 1.00 75.32 212 CYS B C 1
ATOM 3443 O O . CYS B 1 212 ? -31.255 -15.760 23.961 1.00 71.21 212 CYS B O 1
ATOM 3446 N N . LYS B 1 213 ? -32.051 -17.289 25.405 1.00 78.89 213 LYS B N 1
ATOM 3447 C CA . LYS B 1 213 ? -30.896 -18.177 25.294 1.00 75.08 213 LYS B CA 1
ATOM 3448 C C . LYS B 1 213 ? -31.329 -19.574 24.824 1.00 73.36 213 LYS B C 1
ATOM 3449 O O . LYS B 1 213 ? -30.913 -20.033 23.761 1.00 96.06 213 LYS B O 1
ATOM 3455 N N . GLN B 1 214 ? -32.120 -20.260 25.644 1.00 67.88 214 GLN B N 1
ATOM 3456 C CA . GLN B 1 214 ? -32.545 -21.624 25.334 1.00 71.26 214 GLN B CA 1
ATOM 3457 C C . GLN B 1 214 ? -33.532 -21.634 24.172 1.00 69.55 214 GLN B C 1
ATOM 3458 O O . GLN B 1 214 ? -33.355 -22.376 23.205 1.00 76.34 214 GLN B O 1
ATOM 3464 N N . VAL B 1 215 ? -34.654 -20.947 24.358 1.00 61.19 215 VAL B N 1
ATOM 3465 C CA . VAL B 1 215 ? -35.647 -20.800 23.301 1.00 59.78 215 VAL B CA 1
ATOM 3466 C C . VAL B 1 215 ? -35.027 -20.156 22.065 1.00 56.72 215 VA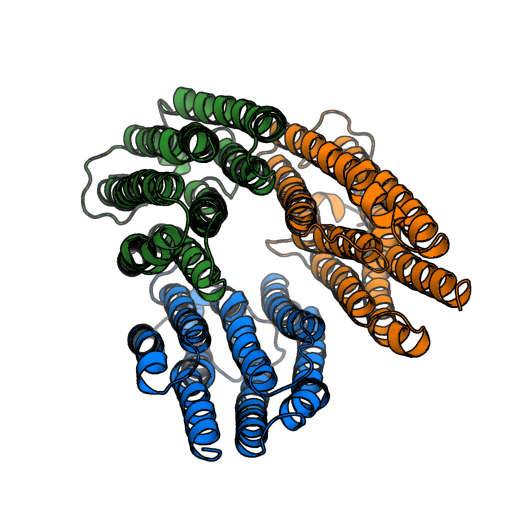L B C 1
ATOM 3467 O O . VAL B 1 215 ? -35.195 -20.648 20.949 1.00 59.59 215 VAL B O 1
ATOM 3471 N N . TYR B 1 216 ? -34.226 -19.118 22.284 1.00 61.09 216 TYR B N 1
ATOM 3472 C CA . TYR B 1 216 ? -33.586 -18.401 21.187 1.00 66.01 216 TYR B CA 1
ATOM 3473 C C . TYR B 1 216 ? -32.676 -19.333 20.393 1.00 62.59 216 TYR B C 1
ATOM 3474 O O . TYR B 1 216 ? -32.671 -19.310 19.163 1.00 66.23 216 TYR B O 1
ATOM 3483 N N . GLY B 1 217 ? -31.920 -20.162 21.105 1.00 57.47 217 GLY B N 1
ATOM 3484 C CA . GLY B 1 217 ? -31.083 -21.172 20.468 1.00 58.61 217 GLY B CA 1
ATOM 3485 C C . GLY B 1 217 ? -31.847 -21.974 19.433 1.00 60.23 217 GLY B C 1
ATOM 3486 O O . GLY B 1 217 ? -31.465 -22.019 18.264 1.00 64.49 217 GLY B O 1
ATOM 3487 N N . PHE B 1 218 ? -32.945 -22.588 19.860 1.00 57.77 218 PHE B N 1
ATOM 3488 C CA . PHE B 1 218 ? -33.762 -23.403 18.969 1.00 59.37 218 PHE B CA 1
ATOM 3489 C C . PHE B 1 218 ? -34.396 -22.541 17.882 1.00 58.80 218 PHE B C 1
ATOM 3490 O O . PHE B 1 218 ? -34.310 -22.859 16.696 1.00 62.29 218 PHE B O 1
ATOM 3498 N N . LEU B 1 219 ? -34.943 -21.400 18.286 1.00 60.14 219 LEU B N 1
ATOM 3499 C CA . LEU B 1 219 ? -35.664 -20.528 17.367 1.00 61.62 219 LEU B CA 1
ATOM 3500 C C . LEU B 1 219 ? -34.767 -20.106 16.208 1.00 58.25 219 LEU B C 1
ATOM 3501 O O . LEU B 1 219 ? -35.160 -20.191 15.044 1.00 58.23 219 LEU B O 1
ATOM 3506 N N . ASP B 1 220 ? -33.565 -19.643 16.534 1.00 60.19 220 ASP B N 1
ATOM 3507 C CA . ASP B 1 220 ? -32.583 -19.279 15.520 1.00 62.20 220 ASP B CA 1
ATOM 3508 C C . ASP B 1 220 ? -32.371 -20.429 14.541 1.00 63.64 220 ASP B C 1
ATOM 3509 O O . ASP B 1 220 ? -32.457 -20.247 13.327 1.00 66.08 220 ASP B O 1
ATOM 3514 N N . MET B 1 221 ? -32.106 -21.616 15.077 1.00 69.13 221 MET B N 1
ATOM 3515 C CA . MET B 1 221 ? -31.639 -22.732 14.263 1.00 67.48 221 MET B CA 1
ATOM 3516 C C . MET B 1 221 ? -32.776 -23.294 13.416 1.00 64.09 221 MET B C 1
ATOM 3517 O O . MET B 1 221 ? -32.556 -23.756 12.296 1.00 62.58 221 MET B O 1
ATOM 3522 N N . TYR B 1 222 ? -34.002 -23.166 13.914 1.00 69.33 222 TYR B N 1
ATOM 3523 C CA . TYR B 1 222 ? -35.165 -23.698 13.213 1.00 72.60 222 TYR B CA 1
ATOM 3524 C C . TYR B 1 222 ? -35.640 -22.739 12.126 1.00 69.90 222 TYR B C 1
ATOM 3525 O O . TYR B 1 222 ? -36.086 -23.168 11.062 1.00 71.30 222 TYR B O 1
ATOM 3534 N N . LEU B 1 223 ? -35.477 -21.442 12.370 1.00 66.26 223 LEU B N 1
ATOM 3535 C CA . LEU B 1 223 ? -35.817 -20.435 11.371 1.00 63.47 223 LEU B CA 1
ATOM 3536 C C . LEU B 1 223 ? -34.836 -20.472 10.206 1.00 58.33 223 LEU B C 1
ATOM 3537 O O . LEU B 1 223 ? -35.226 -20.315 9.049 1.00 52.56 223 LEU B O 1
ATOM 3542 N N . ILE B 1 224 ? -33.565 -20.711 10.513 1.00 61.70 224 ILE B N 1
ATOM 3543 C CA . ILE B 1 224 ? -32.546 -20.856 9.481 1.00 65.23 224 ILE B CA 1
ATOM 3544 C C . ILE B 1 224 ? -32.750 -22.153 8.704 1.00 63.73 224 ILE B C 1
ATOM 3545 O O . ILE B 1 224 ? -32.565 -22.193 7.487 1.00 62.27 224 ILE B O 1
ATOM 3550 N N . HIS B 1 225 ? -33.235 -23.180 9.396 1.00 67.31 225 HIS B N 1
ATOM 3551 C CA . HIS B 1 225 ? -33.474 -24.478 8.775 1.00 67.57 225 HIS B CA 1
ATOM 3552 C C . HIS B 1 225 ? -34.714 -24.432 7.889 1.00 66.24 225 HIS B C 1
ATOM 3553 O O . HIS B 1 225 ? -34.712 -24.955 6.775 1.00 63.90 225 HIS B O 1
ATOM 3560 N N . LYS B 1 226 ? -35.774 -23.808 8.393 1.00 63.89 226 LYS B N 1
ATOM 3561 C CA . LYS B 1 226 ? -37.040 -23.746 7.672 1.00 63.15 226 LYS B CA 1
ATOM 3562 C C . LYS B 1 226 ? -36.913 -22.861 6.436 1.00 65.77 226 LYS B C 1
ATOM 3563 O O . LYS B 1 226 ? -37.594 -23.079 5.434 1.00 63.51 226 LYS B O 1
ATOM 3565 N N . ALA B 1 227 ? -35.990 -21.907 6.489 1.00 67.71 227 ALA B N 1
ATOM 3566 C CA . ALA B 1 227 ? -35.797 -20.968 5.390 1.00 64.75 227 ALA B CA 1
ATOM 3567 C C . ALA B 1 227 ? -35.000 -21.612 4.259 1.00 64.18 227 ALA B C 1
ATOM 3568 O O . ALA B 1 227 ? -35.163 -21.254 3.093 1.00 62.32 227 ALA B O 1
ATOM 3570 N N . GLU B 1 228 ? -34.108 -22.532 4.614 1.00 67.57 228 GLU B N 1
ATOM 3571 C CA . GLU B 1 228 ? -33.253 -23.184 3.629 1.00 72.02 228 GLU B CA 1
ATOM 3572 C C . GLU B 1 228 ? -33.967 -24.370 2.988 1.00 74.86 228 GLU B C 1
ATOM 3573 O O . GLU B 1 228 ? -33.717 -24.702 1.829 1.00 80.40 228 GLU B O 1
ATOM 3579 N N . LEU B 1 229 ? -34.900 -24.965 3.724 1.00 78.85 229 LEU B N 1
ATOM 3580 C CA . LEU B 1 229 ? -35.779 -25.984 3.160 1.00 87.79 229 LEU B CA 1
ATOM 3581 C C . LEU B 1 229 ? -36.807 -25.357 2.223 1.00 89.29 229 LEU B C 1
ATOM 3582 O O . LEU B 1 229 ? -37.085 -25.890 1.150 1.00 96.17 229 LEU B O 1
ATOM 3587 N N . GLU B 1 230 ? -37.334 -24.200 2.612 1.00 83.77 230 GLU B N 1
ATOM 3588 C CA . GLU B 1 230 ? -38.323 -23.503 1.797 1.00 89.12 230 GLU B CA 1
ATOM 3589 C C . GLU B 1 230 ? -37.721 -23.073 0.463 1.00 93.75 230 GLU B C 1
ATOM 3590 O O . GLU B 1 230 ? -38.422 -22.991 -0.546 1.00 99.97 230 GLU B O 1
ATOM 3593 N N . HIS B 1 231 ? -36.413 -22.835 0.454 1.00 95.11 231 HIS B N 1
ATOM 3594 C CA . HIS B 1 231 ? -35.731 -22.359 -0.746 1.00 86.03 231 HIS B CA 1
ATOM 3595 C C . HIS B 1 231 ? -34.796 -23.426 -1.308 1.00 92.94 231 HIS B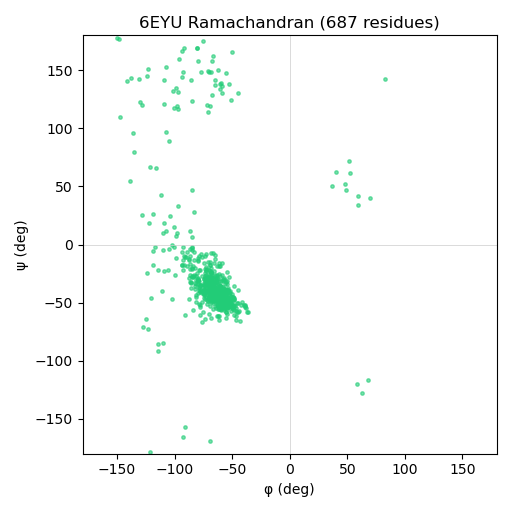 C 1
ATOM 3596 O O . HIS B 1 231 ? -33.709 -23.113 -1.795 1.00 82.55 231 HIS B O 1
ATOM 3603 N N . HIS B 1 232 ? -35.267 -24.668 -1.335 1.00 102.46 232 HIS B N 1
ATOM 3604 C CA . HIS B 1 232 ? -34.566 -25.736 -2.040 1.00 102.69 232 HIS B CA 1
ATOM 3605 C C . HIS B 1 232 ? -35.437 -26.985 -2.129 1.00 107.28 232 HIS B C 1
ATOM 3606 O O . HIS B 1 232 ? -35.916 -27.343 -3.205 1.00 108.16 232 HIS B O 1
ATOM 3613 N N . MET C 1 1 ? -3.957 1.514 46.958 1.00 74.23 1 MET C N 1
ATOM 3614 C CA . MET C 1 1 ? -4.945 2.496 47.490 1.00 74.01 1 MET C CA 1
ATOM 3615 C C . MET C 1 1 ? -4.853 3.810 46.723 1.00 74.63 1 MET C C 1
ATOM 3616 O O . MET C 1 1 ? -4.704 4.878 47.317 1.00 77.53 1 MET C O 1
ATOM 3618 N N . VAL C 1 2 ? -4.920 3.722 45.399 1.00 72.69 2 VAL C N 1
ATOM 3619 C CA . VAL C 1 2 ? -4.801 4.897 44.547 1.00 69.95 2 VAL C CA 1
ATOM 3620 C C . VAL C 1 2 ? -5.979 5.841 44.766 1.00 71.65 2 VAL C C 1
ATOM 3621 O O . VAL C 1 2 ? -5.808 7.059 44.820 1.00 67.41 2 VAL C O 1
ATOM 3625 N N . TYR C 1 3 ? -7.173 5.272 44.889 1.00 70.27 3 TYR C N 1
ATOM 3626 C CA . TYR C 1 3 ? -8.394 6.065 44.953 1.00 68.61 3 TYR C CA 1
ATOM 3627 C C . TYR C 1 3 ? -8.381 6.974 46.177 1.00 68.31 3 TYR C C 1
ATOM 3628 O O . TYR C 1 3 ? -8.613 8.178 46.069 1.00 62.54 3 TYR C O 1
ATOM 3637 N N . GLU C 1 4 ? -8.158 6.383 47.346 1.00 72.03 4 GLU C N 1
ATOM 3638 C CA . GLU C 1 4 ? -8.161 7.140 48.593 1.00 69.35 4 GLU C CA 1
ATOM 3639 C C . GLU C 1 4 ? -7.111 8.245 48.551 1.00 75.25 4 GLU C C 1
ATOM 3640 O O . GLU C 1 4 ? -7.366 9.371 48.978 1.00 74.10 4 GLU C O 1
ATOM 3643 N N . ALA C 1 5 ? -5.956 7.937 47.970 1.00 79.04 5 ALA C N 1
ATOM 3644 C CA . ALA C 1 5 ? -4.883 8.915 47.841 1.00 82.84 5 ALA C CA 1
ATOM 3645 C C . ALA C 1 5 ? -5.297 10.051 46.912 1.00 77.75 5 ALA C C 1
ATOM 3646 O O . ALA C 1 5 ? -4.911 11.202 47.116 1.00 69.39 5 ALA C O 1
ATOM 3648 N N . ILE C 1 6 ? -6.114 9.730 45.913 1.00 79.72 6 ILE C N 1
ATOM 3649 C CA . ILE C 1 6 ? -6.491 10.709 44.901 1.00 76.86 6 ILE C CA 1
ATOM 3650 C C . ILE C 1 6 ? -7.654 11.581 45.369 1.00 76.48 6 ILE C C 1
ATOM 3651 O O . ILE C 1 6 ? -7.832 12.696 44.878 1.00 86.12 6 ILE C O 1
ATOM 3656 N N . THR C 1 7 ? -8.476 11.058 46.275 1.00 65.92 7 THR C N 1
ATOM 3657 C CA . THR C 1 7 ? -9.736 11.720 46.609 1.00 66.78 7 THR C CA 1
ATOM 3658 C C . THR C 1 7 ? -9.834 12.139 48.075 1.00 64.78 7 THR C C 1
ATOM 3659 O O . THR C 1 7 ? -10.802 12.787 48.471 1.00 70.42 7 THR C O 1
ATOM 3663 N N . ALA C 1 8 ? -8.845 11.769 48.882 1.00 66.50 8 ALA C N 1
ATOM 3664 C CA . ALA C 1 8 ? -8.811 12.220 50.270 1.00 72.22 8 ALA C CA 1
ATOM 3665 C C . ALA C 1 8 ? -8.339 13.668 50.341 1.00 79.10 8 ALA C C 1
ATOM 3666 O O . ALA C 1 8 ? -7.645 14.146 49.443 1.00 85.19 8 ALA C O 1
ATOM 3668 N N . GLY C 1 9 ? -8.839 14.398 51.332 1.00 84.98 9 GLY C N 1
ATOM 3669 C CA . GLY C 1 9 ? -8.634 15.840 51.397 1.00 86.56 9 GLY C CA 1
ATOM 3670 C C . GLY C 1 9 ? -9.372 16.567 50.290 1.00 91.57 9 GLY C C 1
ATOM 3671 O O . GLY C 1 9 ? -10.596 16.483 50.188 1.00 97.06 9 GLY C O 1
ATOM 3672 N N . GLY C 1 10 ? -8.617 17.223 49.414 1.00 102.45 10 GLY C N 1
ATOM 3673 C CA . GLY C 1 10 ? -9.190 18.181 48.476 1.00 102.75 10 GLY C CA 1
ATOM 3674 C C . GLY C 1 10 ? -9.937 17.503 47.344 1.00 91.09 10 GLY C C 1
ATOM 3675 O O . GLY C 1 10 ? -10.963 18.001 46.879 1.00 95.18 10 GLY C O 1
ATOM 3676 N N . PHE C 1 11 ? -9.453 16.333 46.939 1.00 82.52 11 PHE C N 1
ATOM 3677 C CA . PHE C 1 11 ? -9.769 15.784 45.624 1.00 78.35 11 PHE C CA 1
ATOM 3678 C C . PHE C 1 11 ? -9.761 16.884 44.568 1.00 72.70 11 PHE C C 1
ATOM 3679 O O . PHE C 1 11 ? -10.779 17.156 43.932 1.00 80.07 11 PHE C O 1
ATOM 3687 N N . GLY C 1 12 ? -8.599 17.500 44.374 1.00 69.94 12 GLY C N 1
ATOM 3688 C CA . GLY C 1 12 ? -8.478 18.643 43.478 1.00 68.41 12 GLY C CA 1
ATOM 3689 C C . GLY C 1 12 ? -8.649 18.251 42.024 1.00 71.27 12 GLY C C 1
ATOM 3690 O O . GLY C 1 12 ? -8.840 19.106 41.159 1.00 66.38 12 GLY C O 1
ATOM 3691 N N . SER C 1 13 ? -8.569 16.953 41.752 1.00 67.17 13 SER C N 1
ATOM 3692 C CA . SER C 1 13 ? -8.475 16.464 40.382 1.00 65.56 13 SER C CA 1
ATOM 3693 C C . SER C 1 13 ? -9.862 16.282 39.773 1.00 63.09 13 SER C C 1
ATOM 3694 O O . SER C 1 13 ? -9.993 15.955 38.594 1.00 62.88 13 SER C O 1
ATOM 3697 N N . GLN C 1 14 ? -10.896 16.504 40.580 1.00 63.32 14 GLN C N 1
ATOM 3698 C CA . GLN C 1 14 ? -12.238 16.042 40.241 1.00 68.31 14 GLN C CA 1
ATOM 3699 C C . GLN C 1 14 ? -12.855 16.891 39.132 1.00 68.29 14 GLN C C 1
ATOM 3700 O O . GLN C 1 14 ? -13.572 16.371 38.277 1.00 72.64 14 GLN C O 1
ATOM 3706 N N . PRO C 1 15 ? -12.571 18.202 39.138 1.00 72.87 15 PRO C N 1
ATOM 3707 C CA . PRO C 1 15 ? -12.961 19.058 38.021 1.00 71.24 15 PRO C CA 1
ATOM 3708 C C . PRO C 1 15 ? -12.436 18.533 36.690 1.00 74.29 15 PRO C C 1
ATOM 3709 O O . PRO C 1 15 ? -13.140 18.584 35.681 1.00 71.00 15 PRO C O 1
ATOM 3713 N N . PHE C 1 16 ? -11.212 18.018 36.699 1.00 79.22 16 PHE C N 1
ATOM 3714 C CA . PHE C 1 16 ? -10.573 17.535 35.482 1.00 72.83 16 PHE C CA 1
ATOM 3715 C C . PHE C 1 16 ? -11.179 16.204 35.053 1.00 67.03 16 PHE C C 1
ATOM 3716 O O . PHE C 1 16 ? -11.384 15.958 33.865 1.00 61.32 16 PHE C O 1
ATOM 3724 N N . ILE C 1 17 ? -11.456 15.345 36.029 1.00 67.33 17 ILE C N 1
ATOM 3725 C CA . ILE C 1 17 ? -12.017 14.029 35.753 1.00 70.38 17 ILE C CA 1
ATOM 3726 C C . ILE C 1 17 ? -13.459 14.155 35.272 1.00 70.27 17 ILE C C 1
ATOM 3727 O O . ILE C 1 17 ? -13.849 13.526 34.288 1.00 65.44 17 ILE C O 1
ATOM 3732 N N . LEU C 1 18 ? -14.179 15.114 35.846 1.00 72.20 18 LEU C N 1
ATOM 3733 C CA . LEU C 1 18 ? -15.519 15.452 35.380 1.00 75.76 18 LEU C CA 1
ATOM 3734 C C . LEU C 1 18 ? -15.480 15.970 33.946 1.00 71.32 18 LEU C C 1
ATOM 3735 O O . LEU C 1 18 ? -16.321 15.610 33.124 1.00 68.31 18 LEU C O 1
ATOM 3740 N N . ALA C 1 19 ? -14.516 16.840 33.661 1.00 70.86 19 ALA C N 1
ATOM 3741 C CA . ALA C 1 19 ? -14.429 17.483 32.355 1.00 71.25 19 ALA C CA 1
ATOM 3742 C C . ALA C 1 19 ? -14.019 16.474 31.287 1.00 69.73 19 ALA C C 1
ATOM 3743 O O . ALA C 1 19 ? -14.639 16.394 30.227 1.00 65.63 19 ALA C O 1
ATOM 3745 N N . TYR C 1 20 ? -13.029 15.647 31.609 1.00 68.11 20 TYR C N 1
ATOM 3746 C CA . TYR C 1 20 ? -12.675 14.515 30.761 1.00 70.52 20 TYR C CA 1
ATOM 3747 C C . TYR C 1 20 ? -13.922 13.721 30.391 1.00 68.49 20 TYR C C 1
ATOM 3748 O O . TYR C 1 20 ? -14.223 13.533 29.212 1.00 66.62 20 TYR C O 1
ATOM 3757 N N . ILE C 1 21 ? -14.680 13.315 31.404 1.00 67.01 21 ILE C N 1
ATOM 3758 C CA . ILE C 1 21 ? -15.787 12.389 31.203 1.00 66.85 21 ILE C CA 1
ATOM 3759 C C . ILE C 1 21 ? -16.832 12.986 30.266 1.00 70.27 21 ILE C C 1
ATOM 3760 O O . ILE C 1 21 ? -17.366 12.293 29.401 1.00 76.21 21 ILE C O 1
ATOM 3765 N N . ILE C 1 22 ? -17.052 14.293 30.378 1.00 66.49 22 ILE C N 1
ATOM 3766 C CA . ILE C 1 22 ? -18.096 14.953 29.602 1.00 70.59 22 ILE C CA 1
ATOM 3767 C C . ILE C 1 22 ? -17.635 15.220 28.171 1.00 70.30 22 ILE C C 1
ATOM 3768 O O . ILE C 1 22 ? -18.377 14.974 27.219 1.00 67.71 22 ILE C O 1
ATOM 3773 N N . THR C 1 23 ? -16.392 15.666 28.018 1.00 67.54 23 THR C N 1
ATOM 3774 C CA . THR C 1 23 ? -15.824 15.881 26.691 1.00 71.41 23 THR C CA 1
ATOM 3775 C C . THR C 1 23 ? -15.630 14.553 25.967 1.00 72.69 23 THR C C 1
ATOM 3776 O O . THR C 1 23 ? -15.701 14.488 24.740 1.00 75.95 23 THR C O 1
ATOM 3780 N N . ALA C 1 24 ? -15.426 13.489 26.737 1.00 72.92 24 ALA C N 1
ATOM 3781 C CA . ALA C 1 24 ? -15.428 12.138 26.190 1.00 67.71 24 ALA C CA 1
ATOM 3782 C C . ALA C 1 24 ? -16.788 11.808 25.584 1.00 70.20 24 ALA C C 1
ATOM 3783 O O . ALA C 1 24 ? -16.884 11.460 24.407 1.00 71.79 24 ALA C O 1
ATOM 3785 N N . MET C 1 25 ? -17.840 11.942 26.386 1.00 67.94 25 MET C N 1
ATOM 3786 C CA . MET C 1 25 ? -19.175 11.538 25.961 1.00 72.28 25 MET C CA 1
ATOM 3787 C C . MET C 1 25 ? -19.590 12.291 24.699 1.00 72.73 25 MET C C 1
ATOM 3788 O O . MET C 1 25 ? -20.041 11.683 23.728 1.00 87.44 25 MET C O 1
ATOM 3793 N N . ILE C 1 26 ? -19.398 13.608 24.697 1.00 77.96 26 ILE C N 1
ATOM 3794 C CA . ILE C 1 26 ? -19.828 14.433 23.570 1.00 84.96 26 ILE C CA 1
ATOM 3795 C C . ILE C 1 26 ? -18.955 14.189 22.342 1.00 81.27 26 ILE C C 1
ATOM 3796 O O . ILE C 1 26 ? -19.428 14.282 21.209 1.00 87.52 26 ILE C O 1
ATOM 3801 N N . SER C 1 27 ? -17.695 13.833 22.572 1.00 81.97 27 SER C N 1
ATOM 3802 C CA . SER C 1 27 ? -16.797 13.459 21.484 1.00 81.64 27 SER C CA 1
ATOM 3803 C C . SER C 1 27 ? -17.225 12.133 20.865 1.00 78.83 27 SER C C 1
ATOM 3804 O O . SER C 1 27 ? -17.148 11.951 19.649 1.00 76.21 27 SER C O 1
ATOM 3807 N N . GLY C 1 28 ? -17.615 11.188 21.714 1.00 76.35 28 GLY C N 1
ATOM 3808 C CA . GLY C 1 28 ? -18.069 9.883 21.250 1.00 73.23 28 GLY C CA 1
ATOM 3809 C C . GLY C 1 28 ? -19.198 10.002 20.246 1.00 72.83 28 GLY C C 1
ATOM 3810 O O . GLY C 1 28 ? -19.134 9.435 19.155 1.00 70.37 28 GLY C O 1
ATOM 3811 N N . LEU C 1 29 ? -20.200 10.806 20.587 1.00 78.68 29 LEU C N 1
ATOM 3812 C CA . LEU C 1 29 ? -21.281 11.120 19.661 1.00 75.34 29 LEU C CA 1
ATOM 3813 C C . LEU C 1 29 ? -20.726 11.671 18.351 1.00 75.22 29 LEU C C 1
ATOM 3814 O O . LEU C 1 29 ? -20.976 11.118 17.280 1.00 73.50 29 LEU C O 1
ATOM 3819 N N . LEU C 1 30 ? -19.934 12.734 18.449 1.00 76.14 30 LEU C N 1
ATOM 3820 C CA . LEU C 1 30 ? -19.405 13.406 17.267 1.00 77.10 30 LEU C CA 1
ATOM 3821 C C . LEU C 1 30 ? -18.639 12.425 16.384 1.00 77.15 30 LEU C C 1
ATOM 3822 O O . LEU C 1 30 ? -18.678 12.521 15.158 1.00 80.56 30 LEU C O 1
ATOM 3827 N N . PHE C 1 31 ? -17.972 11.462 17.012 1.00 71.56 31 PHE C N 1
ATOM 3828 C CA . PHE C 1 31 ? -17.202 10.463 16.279 1.00 72.80 31 PHE C CA 1
ATOM 3829 C C . PHE C 1 31 ? -18.121 9.577 15.444 1.00 73.43 31 PHE C C 1
ATOM 3830 O O . PHE C 1 31 ? -17.795 9.223 14.311 1.00 70.71 31 PHE C O 1
ATOM 3838 N N . LEU C 1 32 ? -19.244 9.175 16.031 1.00 74.10 32 LEU C N 1
ATOM 3839 C CA . LEU C 1 32 ? -20.243 8.390 15.314 1.00 73.80 32 LEU C CA 1
ATOM 3840 C C . LEU C 1 32 ? -20.780 9.174 14.121 1.00 78.44 32 LEU C C 1
ATOM 3841 O O . LEU C 1 32 ? -20.931 8.631 13.026 1.00 78.72 32 LEU C O 1
ATOM 3846 N N . TYR C 1 33 ? -20.985 10.472 14.320 1.00 87.01 33 TYR C N 1
ATOM 3847 C CA . TYR C 1 33 ? -21.611 11.316 13.307 1.00 95.46 33 TYR C CA 1
ATOM 3848 C C . TYR C 1 33 ? -20.644 11.589 12.158 1.00 93.70 33 TYR C C 1
ATOM 3849 O O . TYR C 1 33 ? -21.058 11.720 11.007 1.00 99.88 33 TYR C O 1
ATOM 3858 N N . LEU C 1 34 ? -19.355 11.657 12.475 1.00 90.12 34 LEU C N 1
ATOM 3859 C CA . LEU C 1 34 ? -18.392 12.324 11.606 1.00 90.08 34 LEU C CA 1
ATOM 3860 C C . LEU C 1 34 ? -18.317 11.640 10.243 1.00 86.04 34 LEU C C 1
ATOM 3861 O O . LEU C 1 34 ? -18.610 12.257 9.220 1.00 98.65 34 LEU C O 1
ATOM 3866 N N . PRO C 1 35 ? -17.925 10.356 10.227 1.00 80.21 35 PRO C N 1
ATOM 3867 C CA . PRO C 1 35 ? -17.526 9.687 8.990 1.00 78.96 35 PRO C CA 1
ATOM 3868 C C . PRO C 1 35 ? -18.624 9.689 7.931 1.00 83.90 35 PRO C C 1
ATOM 3869 O O . PRO C 1 35 ? -18.343 9.492 6.749 1.00 83.43 35 PRO C O 1
ATOM 3873 N N . ARG C 1 36 ? -19.855 9.970 8.347 1.00 91.51 36 ARG C N 1
ATOM 3874 C CA . ARG C 1 36 ? -20.928 10.272 7.406 1.00 89.64 36 ARG C CA 1
ATOM 3875 C C . ARG C 1 36 ? -20.568 11.489 6.561 1.00 91.00 36 ARG C C 1
ATOM 3876 O O . ARG C 1 36 ? -20.654 11.451 5.333 1.00 92.79 36 ARG C O 1
ATOM 3878 N N . LYS C 1 37 ? -20.083 12.536 7.220 1.00 94.74 37 LYS C N 1
ATOM 3879 C CA . LYS C 1 37 ? -19.877 13.823 6.567 1.00 94.59 37 LYS C CA 1
ATOM 3880 C C . LYS C 1 37 ? -18.472 13.913 5.980 1.00 95.44 37 LYS C C 1
ATOM 3881 O O . LYS C 1 37 ? -18.153 14.856 5.256 1.00 104.16 37 LYS C O 1
ATOM 3883 N N . LEU C 1 38 ? -17.619 12.957 6.336 1.00 91.98 38 LEU C N 1
ATOM 3884 C CA . LEU C 1 38 ? -16.177 13.181 6.332 1.00 93.36 38 LEU C CA 1
ATOM 3885 C C . LEU C 1 38 ? -15.495 12.413 5.202 1.00 92.35 38 LEU C C 1
ATOM 3886 O O . LEU C 1 38 ? -14.385 12.754 4.794 1.00 94.55 38 LEU C O 1
ATOM 3891 N N . ASP C 1 39 ? -16.147 11.360 4.721 1.00 93.76 39 ASP C N 1
ATOM 3892 C CA . ASP C 1 39 ? -15.573 10.517 3.677 1.00 95.21 39 ASP C CA 1
ATOM 3893 C C . ASP C 1 39 ? -14.398 9.709 4.223 1.00 96.15 39 ASP C C 1
ATOM 3894 O O . ASP C 1 39 ? -13.357 9.595 3.576 1.00 90.66 39 ASP C O 1
ATOM 3899 N N . VAL C 1 40 ? -14.544 9.221 5.450 1.00 90.09 40 VAL C N 1
ATOM 3900 C CA . VAL C 1 40 ? -13.679 8.167 5.970 1.00 84.48 40 VAL C CA 1
ATOM 3901 C C . VAL C 1 40 ? -14.519 6.970 6.406 1.00 83.05 40 VAL C C 1
ATOM 3902 O O . VAL C 1 40 ? -15.671 7.132 6.807 1.00 81.23 40 VAL C O 1
ATOM 3906 N N . PRO C 1 41 ? -13.939 5.762 6.339 1.00 83.40 41 PRO C N 1
ATOM 3907 C CA . PRO C 1 41 ? -14.730 4.565 6.604 1.00 82.34 41 PRO C CA 1
ATOM 3908 C C . PRO C 1 41 ? -15.286 4.538 8.022 1.00 82.34 41 PRO C C 1
ATOM 3909 O O . PRO C 1 41 ? -14.632 5.007 8.954 1.00 72.96 41 PRO C O 1
ATOM 3913 N N . GLN C 1 42 ? -16.437 3.897 8.192 1.00 84.13 42 GLN C N 1
ATOM 3914 C CA . GLN C 1 42 ? -17.180 3.977 9.443 1.00 80.48 42 GLN C CA 1
ATOM 3915 C C . GLN C 1 42 ? -16.376 3.373 10.590 1.00 79.97 42 GLN C C 1
ATOM 3916 O O . GLN C 1 42 ? -16.521 3.784 11.742 1.00 73.96 42 GLN C O 1
ATOM 3922 N N . LYS C 1 43 ? -15.570 2.362 10.282 1.00 72.54 43 LYS C N 1
ATOM 3923 C CA . LYS C 1 43 ? -14.885 1.598 11.318 1.00 71.69 43 LYS C CA 1
ATOM 3924 C C . LYS C 1 43 ? -14.081 2.525 12.224 1.00 72.78 43 LYS C C 1
ATOM 3925 O O . LYS C 1 43 ? -13.917 2.252 13.414 1.00 74.78 43 LYS C O 1
ATOM 3930 N N . PHE C 1 44 ? -13.718 3.689 11.695 1.00 70.27 44 PHE C N 1
ATOM 3931 C CA . PHE C 1 44 ? -12.884 4.632 12.432 1.00 64.88 44 PHE C CA 1
ATOM 3932 C C . PHE C 1 44 ? -13.716 5.455 13.411 1.00 59.56 44 PHE C C 1
ATOM 3933 O O . PHE C 1 44 ? -13.385 5.547 14.593 1.00 56.79 44 PHE C O 1
ATOM 3941 N N . GLY C 1 45 ? -14.819 6.016 12.925 1.00 61.56 45 GLY C N 1
ATOM 3942 C CA . GLY C 1 45 ? -15.820 6.614 13.801 1.00 61.81 45 GLY C CA 1
ATOM 3943 C C . GLY C 1 45 ? -16.199 5.687 14.939 1.00 62.36 45 GLY C C 1
ATOM 3944 O O . GLY C 1 45 ? -16.177 6.078 16.107 1.00 58.37 45 GLY C O 1
ATOM 3945 N N . ILE C 1 46 ? -16.418 4.419 14.605 1.00 67.20 46 ILE C N 1
ATOM 3946 C CA . ILE C 1 46 ? -16.867 3.432 15.578 1.00 65.12 46 ILE C CA 1
ATOM 3947 C C . ILE C 1 46 ? -15.794 3.187 16.633 1.00 61.20 46 ILE C C 1
ATOM 3948 O O . ILE C 1 46 ? -16.074 3.194 17.832 1.00 60.62 46 ILE C O 1
ATOM 3953 N N . ILE C 1 47 ? -14.566 2.961 16.178 1.00 58.64 47 ILE C N 1
ATOM 3954 C CA . ILE C 1 47 ? -13.473 2.591 17.070 1.00 61.52 47 ILE C CA 1
ATOM 3955 C C . ILE C 1 47 ? -13.180 3.714 18.060 1.00 61.50 47 ILE C C 1
ATOM 3956 O O . ILE C 1 47 ? -13.010 3.471 19.255 1.00 64.60 47 ILE C O 1
ATOM 3961 N N . HIS C 1 48 ? -13.153 4.946 17.563 1.00 63.35 48 HIS C N 1
ATOM 3962 C CA . HIS C 1 48 ? -12.869 6.103 18.405 1.00 65.16 48 HIS C CA 1
ATOM 3963 C C . HIS C 1 48 ? -14.010 6.347 19.388 1.00 65.67 48 HIS C C 1
ATOM 3964 O O . HIS C 1 48 ? -13.782 6.752 20.528 1.00 72.46 48 HIS C O 1
ATOM 3971 N N . PHE C 1 49 ? -15.232 6.052 18.956 1.00 63.21 49 PHE C N 1
ATOM 3972 C CA . PHE C 1 49 ? -16.388 6.098 19.843 1.00 63.93 49 PHE C CA 1
ATOM 3973 C C . PHE C 1 49 ? -16.148 5.247 21.086 1.00 60.97 49 PHE C C 1
ATOM 3974 O O . PHE C 1 49 ? -16.366 5.700 22.210 1.00 56.01 49 PHE C O 1
ATOM 3982 N N . PHE C 1 50 ? -15.672 4.024 20.880 1.00 61.01 50 PHE C N 1
ATOM 3983 C CA . PHE C 1 50 ? -15.521 3.069 21.973 1.00 60.32 50 PHE C CA 1
ATOM 3984 C C . PHE C 1 50 ? -14.320 3.425 22.842 1.00 56.00 50 PHE C C 1
ATOM 3985 O O . PHE C 1 50 ? -14.391 3.362 24.069 1.00 52.19 50 PHE C O 1
ATOM 3993 N N . ILE C 1 51 ? -13.220 3.806 22.201 1.00 59.36 51 ILE C N 1
ATOM 3994 C CA . ILE C 1 51 ? -12.080 4.375 22.913 1.00 60.95 51 ILE C CA 1
ATOM 3995 C C . ILE C 1 51 ? -12.559 5.352 23.979 1.00 59.17 51 ILE C C 1
ATOM 3996 O O . ILE C 1 51 ? -12.185 5.249 25.147 1.00 58.22 51 ILE C O 1
ATOM 4001 N N . VAL C 1 52 ? -13.400 6.293 23.566 1.00 59.27 52 VAL C N 1
ATOM 4002 C CA . VAL C 1 52 ? -13.660 7.491 24.351 1.00 57.26 52 VAL C CA 1
ATOM 4003 C C . VAL C 1 52 ? -14.766 7.225 25.365 1.00 59.14 52 VAL C C 1
ATOM 4004 O O . VAL C 1 52 ? -14.695 7.680 26.507 1.00 60.22 52 VAL C O 1
ATOM 4008 N N . VAL C 1 53 ? -15.713 6.375 24.983 1.00 57.00 53 VAL C N 1
ATOM 4009 C CA . VAL C 1 53 ? -16.850 6.062 25.840 1.00 60.38 53 VAL C CA 1
ATOM 4010 C C . VAL C 1 53 ? -16.448 5.081 26.936 1.00 60.84 53 VAL C C 1
ATOM 4011 O O . VAL C 1 53 ? -16.791 5.271 28.104 1.00 62.69 53 VAL C O 1
ATOM 4015 N N . TRP C 1 54 ? -15.641 4.089 26.574 1.00 61.31 54 TRP C N 1
ATOM 4016 C CA . TRP C 1 54 ? -15.098 3.155 27.555 1.00 58.99 54 TRP C CA 1
ATOM 4017 C C . TRP C 1 54 ? -14.244 3.890 28.584 1.00 56.12 54 TRP C C 1
ATOM 4018 O O . TRP C 1 54 ? -14.422 3.712 29.789 1.00 52.58 54 TRP C O 1
ATOM 4029 N N . SER C 1 55 ? -13.364 4.764 28.106 1.00 53.89 55 SER C N 1
ATOM 4030 C CA . SER C 1 55 ? -12.534 5.573 28.991 1.00 54.24 55 SER C CA 1
ATOM 4031 C C . SER C 1 55 ? -13.402 6.389 29.941 1.00 55.79 55 SER C C 1
ATOM 4032 O O . SER C 1 55 ? -13.190 6.379 31.154 1.00 55.69 55 SER C O 1
ATOM 4035 N N . GLY C 1 56 ? -14.335 7.148 29.376 1.00 55.44 56 GLY C N 1
ATOM 4036 C CA . GLY C 1 56 ? -15.297 7.898 30.174 1.00 55.21 56 GLY C CA 1
ATOM 4037 C C . GLY C 1 56 ? -15.873 7.058 31.297 1.00 53.69 56 GLY C C 1
ATOM 4038 O O . GLY C 1 56 ? -15.711 7.383 32.473 1.00 52.11 56 GLY C O 1
ATOM 4039 N N . LEU C 1 57 ? -16.489 5.939 30.934 1.00 55.81 57 LEU C N 1
ATOM 4040 C CA . LEU C 1 57 ? -17.244 5.140 31.891 1.00 61.93 57 LEU C CA 1
ATOM 4041 C C . LEU C 1 57 ? -16.357 4.704 33.052 1.00 62.95 57 LEU C C 1
ATOM 4042 O O . LEU C 1 57 ? -16.768 4.761 34.212 1.00 74.26 57 LEU C O 1
ATOM 4047 N N . MET C 1 58 ? -15.115 4.343 32.744 1.00 58.69 58 MET C N 1
ATOM 4048 C CA . MET C 1 58 ? -14.204 3.824 33.758 1.00 61.35 58 MET C CA 1
ATOM 4049 C C . MET C 1 58 ? -13.825 4.915 34.755 1.00 64.54 58 MET C C 1
ATOM 4050 O O . MET C 1 58 ? -13.629 4.641 35.939 1.00 69.88 58 MET C O 1
ATOM 4055 N N . TYR C 1 59 ? -13.740 6.154 34.279 1.00 66.32 59 TYR C N 1
ATOM 4056 C CA . TYR C 1 59 ? -13.288 7.259 35.118 1.00 62.19 59 TYR C CA 1
ATOM 4057 C C . TYR C 1 59 ? -14.382 7.696 36.088 1.00 60.51 59 TYR C C 1
ATOM 4058 O O . TYR C 1 59 ? -14.110 8.389 37.069 1.00 56.24 59 TYR C O 1
ATOM 4067 N N . THR C 1 60 ? -15.595 7.196 35.874 1.00 59.40 60 THR C N 1
ATOM 4068 C CA . THR C 1 60 ? -16.692 7.432 36.807 1.00 60.53 60 THR C CA 1
ATOM 4069 C C . THR C 1 60 ? -16.414 6.764 38.150 1.00 58.60 60 THR C C 1
ATOM 4070 O O . THR C 1 60 ? -17.045 7.088 39.156 1.00 65.82 60 THR C O 1
ATOM 4074 N N . ASN C 1 61 ? -15.449 5.850 38.166 1.00 60.46 61 ASN C N 1
ATOM 4075 C CA . ASN C 1 61 ? -15.096 5.135 39.386 1.00 61.39 61 ASN C CA 1
ATOM 4076 C C . ASN C 1 61 ? -14.231 5.998 40.300 1.00 62.22 61 ASN C C 1
ATOM 4077 O O . ASN C 1 61 ? -14.003 5.653 41.459 1.00 62.01 61 ASN C O 1
ATOM 4082 N N . PHE C 1 62 ? -13.772 7.134 39.783 1.00 60.54 62 PHE C N 1
ATOM 4083 C CA . PHE C 1 62 ? -13.074 8.116 40.605 1.00 59.49 62 PHE C CA 1
ATOM 4084 C C . PHE C 1 62 ? -14.061 9.079 41.260 1.00 59.10 62 PHE C C 1
ATOM 4085 O O . PHE C 1 62 ? -13.815 9.581 42.357 1.00 57.53 62 PHE C O 1
ATOM 4093 N N . LEU C 1 63 ? -15.191 9.308 40.598 1.00 62.57 63 LEU C N 1
ATOM 4094 C CA . LEU C 1 63 ? -16.255 10.130 41.165 1.00 66.50 63 LEU C CA 1
ATOM 4095 C C . LEU C 1 63 ? -17.079 9.328 42.167 1.00 70.67 63 LEU C C 1
ATOM 4096 O O . LEU C 1 63 ? -17.661 9.892 43.094 1.0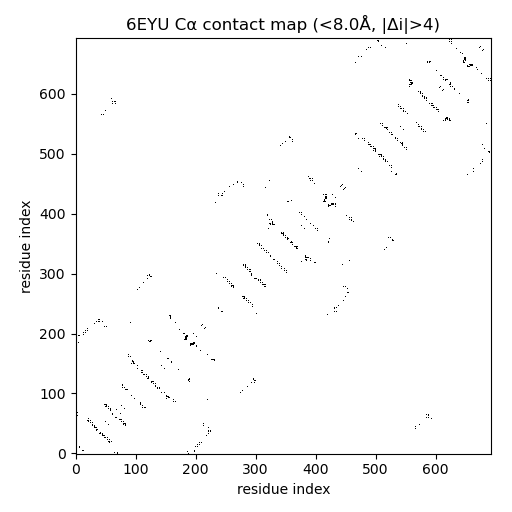0 80.18 63 LEU C O 1
ATOM 4101 N N . ASN C 1 64 ? -17.239 8.038 41.894 1.00 72.53 64 ASN C N 1
ATOM 4102 C CA . ASN C 1 64 ? -17.983 7.154 42.784 1.00 71.23 64 ASN C CA 1
ATOM 4103 C C . ASN C 1 64 ? -17.178 5.897 43.087 1.00 66.07 64 ASN C C 1
ATOM 4104 O O . ASN C 1 64 ? -16.803 5.154 42.180 1.00 69.74 64 ASN C O 1
ATOM 4109 N N . GLN C 1 65 ? -16.933 5.653 44.370 1.00 63.38 65 GLN C N 1
ATOM 4110 C CA . GLN C 1 65 ? -16.037 4.582 44.785 1.00 67.71 65 GLN C CA 1
ATOM 4111 C C . GLN C 1 65 ? -16.681 3.221 44.549 1.00 69.48 65 GLN C C 1
ATOM 4112 O O . GLN C 1 65 ? -17.772 2.944 45.046 1.00 71.68 65 GLN C O 1
ATOM 4118 N N . SER C 1 66 ? -16.032 2.405 43.726 1.00 70.48 66 SER C N 1
ATOM 4119 C CA . SER C 1 66 ? -16.372 0.992 43.621 1.00 73.76 66 SER C CA 1
ATOM 4120 C C . SER C 1 66 ? -15.158 0.132 43.954 1.00 70.66 66 SER C C 1
ATOM 4121 O O . SER C 1 66 ? -14.082 0.650 44.253 1.00 64.76 66 SER C O 1
ATOM 4124 N N . PHE C 1 67 ? -15.328 -1.183 43.868 1.00 71.82 67 PHE C N 1
ATOM 4125 C CA . PHE C 1 67 ? -14.211 -2.107 44.029 1.00 68.56 67 PHE C CA 1
ATOM 4126 C C . PHE C 1 67 ? -13.202 -1.930 42.899 1.00 69.25 67 PHE C C 1
ATOM 4127 O O . PHE C 1 67 ? -12.046 -2.337 43.021 1.00 69.71 67 PHE C O 1
ATOM 4135 N N . LEU C 1 68 ? -13.603 -1.196 41.866 1.00 73.80 68 LEU C N 1
ATOM 4136 C CA . LEU C 1 68 ? -12.775 -1.028 40.677 1.00 70.18 68 LEU C CA 1
ATOM 4137 C C . LEU C 1 68 ? -11.777 0.111 40.861 1.00 66.75 68 LEU C C 1
ATOM 4138 O O . LEU C 1 68 ? -10.801 0.219 40.118 1.00 70.16 68 LEU C O 1
ATOM 4143 N N . SER C 1 69 ? -12.064 0.999 41.808 1.00 67.89 69 SER C N 1
ATOM 4144 C CA . SER C 1 69 ? -11.651 2.394 41.700 1.00 64.10 69 SER C CA 1
ATOM 4145 C C . SER C 1 69 ? -10.130 2.517 41.721 1.00 61.47 69 SER C C 1
ATOM 4146 O O . SER C 1 69 ? -9.555 3.323 40.989 1.00 60.26 69 SER C O 1
ATOM 4149 N N . ASP C 1 70 ? -9.480 1.680 42.523 1.00 60.83 70 ASP C N 1
ATOM 4150 C CA . ASP C 1 70 ? -8.031 1.748 42.685 1.00 64.01 70 ASP C CA 1
ATOM 4151 C C . ASP C 1 70 ? -7.317 1.303 41.412 1.00 60.08 70 ASP C C 1
ATOM 4152 O O . ASP C 1 70 ? -6.141 1.608 41.212 1.00 65.88 70 ASP C O 1
ATOM 4157 N N . TYR C 1 71 ? -8.041 0.610 40.539 1.00 57.18 71 TYR C N 1
ATOM 4158 C CA . TYR C 1 71 ? -7.449 0.056 39.325 1.00 56.57 71 TYR C CA 1
ATOM 4159 C C . TYR C 1 71 ? -8.167 0.571 38.082 1.00 54.29 71 TYR C C 1
ATOM 4160 O O . TYR C 1 71 ? -7.998 0.030 36.989 1.00 49.21 71 TYR C O 1
ATOM 4169 N N . ALA C 1 72 ? -8.892 1.673 38.238 1.00 62.72 72 ALA C N 1
ATOM 4170 C CA . ALA C 1 72 ? -9.722 2.201 37.162 1.00 60.37 72 ALA C CA 1
ATOM 4171 C C . ALA C 1 72 ? -8.863 2.612 35.971 1.00 62.57 72 ALA C C 1
ATOM 4172 O O . ALA C 1 72 ? -9.317 2.582 34.827 1.00 58.71 72 ALA C O 1
ATOM 4174 N N . TRP C 1 73 ? -7.621 2.999 36.245 1.00 63.87 73 TRP C N 1
ATOM 4175 C CA . TRP C 1 73 ? -6.665 3.302 35.187 1.00 64.93 73 TRP C CA 1
ATOM 4176 C C . TRP C 1 73 ? -6.507 2.108 34.252 1.00 60.67 73 TRP C C 1
ATOM 4177 O O . TRP C 1 73 ? -6.604 2.245 33.032 1.00 58.93 73 TRP C O 1
ATOM 4188 N N . TYR C 1 74 ? -6.263 0.937 34.831 1.00 61.00 74 TYR C N 1
ATOM 4189 C CA . TYR C 1 74 ? -5.898 -0.240 34.053 1.00 61.71 74 TYR C CA 1
ATOM 4190 C C . TYR C 1 74 ? -7.135 -0.882 33.432 1.00 59.08 74 TYR C C 1
ATOM 4191 O O . TYR C 1 74 ? -7.083 -1.393 32.313 1.00 57.48 74 TYR C O 1
ATOM 4200 N N . MET C 1 75 ? -8.269 -0.746 34.111 1.00 56.12 75 MET C N 1
ATOM 4201 C CA . MET C 1 75 ? -9.554 -1.130 33.537 1.00 58.61 75 MET C CA 1
ATOM 4202 C C . MET C 1 75 ? -9.826 -0.333 32.266 1.00 58.51 75 MET C C 1
ATOM 4203 O O . MET C 1 75 ? -10.398 -0.852 31.307 1.00 56.94 75 MET C O 1
ATOM 4208 N N . ASP C 1 76 ? -9.426 0.935 32.270 1.00 57.55 76 ASP C N 1
ATOM 4209 C CA . ASP C 1 76 ? -9.663 1.817 31.134 1.00 59.37 76 ASP C CA 1
ATOM 4210 C C . ASP C 1 76 ? -8.704 1.489 29.995 1.00 64.24 76 ASP C C 1
ATOM 4211 O O . ASP C 1 76 ? -9.125 1.064 28.919 1.00 62.33 76 ASP C O 1
ATOM 4216 N N . TRP C 1 77 ? -7.409 1.574 30.282 1.00 71.25 77 TRP C N 1
ATOM 4217 C CA . TRP C 1 77 ? -6.382 1.423 29.260 1.00 65.0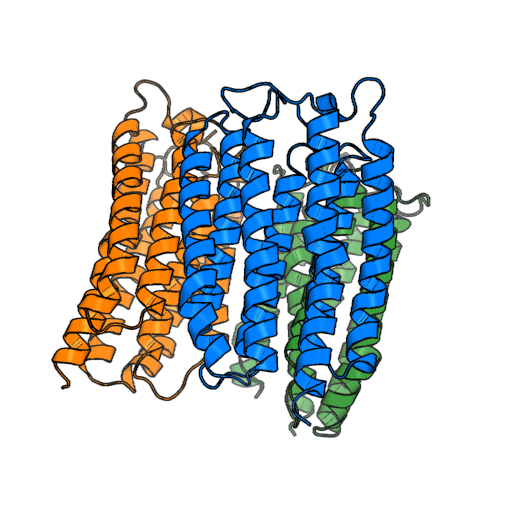1 77 TRP C CA 1
ATOM 4218 C C . TRP C 1 77 ? -6.400 0.011 28.685 1.00 62.10 77 TRP C C 1
ATOM 4219 O O . TRP C 1 77 ? -6.057 -0.203 27.522 1.00 62.12 77 TRP C O 1
ATOM 4230 N N . MET C 1 78 ? -6.869 -0.938 29.489 1.00 63.38 78 MET C N 1
ATOM 4231 C CA . MET C 1 78 ? -7.024 -2.318 29.045 1.00 66.30 78 MET C CA 1
ATOM 4232 C C . MET C 1 78 ? -7.555 -2.376 27.617 1.00 64.02 78 MET C C 1
ATOM 4233 O O . MET C 1 78 ? -7.064 -3.156 26.799 1.00 68.78 78 MET C O 1
ATOM 4238 N N . VAL C 1 79 ? -8.659 -1.678 27.370 1.00 63.41 79 VAL C N 1
ATOM 4239 C CA . VAL C 1 79 ? -9.395 -1.839 26.120 1.00 61.60 79 VAL C CA 1
ATOM 4240 C C . VAL C 1 79 ? -9.364 -0.568 25.275 1.00 61.25 79 VAL C C 1
ATOM 4241 O O . VAL C 1 79 ? -9.579 -0.618 24.061 1.00 67.52 79 VAL C O 1
ATOM 4245 N N . SER C 1 80 ? -9.121 0.572 25.914 1.00 56.72 80 SER C N 1
ATOM 4246 C CA . SER C 1 80 ? -9.031 1.839 25.194 1.00 59.29 80 SER C CA 1
ATOM 4247 C C . SER C 1 80 ? -7.776 1.879 24.328 1.00 62.09 80 SER C C 1
ATOM 4248 O O . SER C 1 80 ? -7.827 2.280 23.165 1.00 70.17 80 SER C O 1
ATOM 4251 N N . THR C 1 81 ? -6.659 1.425 24.888 1.00 58.00 81 THR C N 1
ATOM 4252 C CA . THR C 1 81 ? -5.351 1.690 24.300 1.00 60.13 81 THR C CA 1
ATOM 4253 C C . THR C 1 81 ? -5.056 0.722 23.158 1.00 60.23 81 THR C C 1
ATOM 4254 O O . THR C 1 81 ? -4.379 1.081 22.195 1.00 63.71 81 THR C O 1
ATOM 4258 N N . PRO C 1 82 ? -5.603 -0.501 23.243 1.00 58.08 82 PRO C N 1
ATOM 4259 C CA . PRO C 1 82 ? -5.543 -1.402 22.095 1.00 56.80 82 PRO C CA 1
ATOM 4260 C C . PRO C 1 82 ? -6.441 -0.943 20.951 1.00 57.75 82 PRO C C 1
ATOM 4261 O O . PRO C 1 82 ? -6.059 -1.049 19.786 1.00 58.73 82 PRO C O 1
ATOM 4265 N N . LEU C 1 83 ? -7.572 -0.333 21.292 1.00 61.81 83 LEU C N 1
ATOM 4266 C CA . LEU C 1 83 ? -8.460 0.243 20.290 1.00 64.49 83 LEU C CA 1
ATOM 4267 C C . LEU C 1 83 ? -7.786 1.418 19.587 1.00 64.03 83 LEU C C 1
ATOM 4268 O O . LEU C 1 83 ? -7.889 1.564 18.369 1.00 67.35 83 LEU C O 1
ATOM 4273 N N . ILE C 1 84 ? -7.031 2.205 20.347 1.00 57.05 84 ILE C N 1
ATOM 4274 C CA . ILE C 1 84 ? -6.223 3.276 19.771 1.00 59.85 84 ILE C CA 1
ATOM 4275 C C . ILE C 1 84 ? -5.236 2.713 18.754 1.00 59.40 84 ILE C C 1
ATOM 4276 O O . ILE C 1 84 ? -5.104 3.238 17.648 1.00 56.97 84 ILE C O 1
ATOM 4281 N N . LEU C 1 85 ? -4.551 1.639 19.132 1.00 59.90 85 LEU C N 1
ATOM 4282 C CA . LEU C 1 85 ? -3.539 1.036 18.273 1.00 61.98 85 LEU C CA 1
ATOM 4283 C C . LEU C 1 85 ? -4.186 0.301 17.104 1.00 60.25 85 LEU C C 1
ATOM 4284 O O . LEU C 1 85 ? -3.571 0.125 16.052 1.00 61.27 85 LEU C O 1
ATOM 4289 N N . LEU C 1 86 ? -5.448 -0.082 17.275 1.00 56.86 86 LEU C N 1
ATOM 4290 C CA . LEU C 1 86 ? -6.232 -0.638 16.178 1.00 60.10 86 LEU C CA 1
ATOM 4291 C C . LEU C 1 86 ? -6.585 0.445 15.164 1.00 61.01 86 LEU C C 1
ATOM 4292 O O . LEU C 1 86 ? -6.409 0.261 13.960 1.00 58.74 86 LEU C O 1
ATOM 4297 N N . ALA C 1 87 ? -7.097 1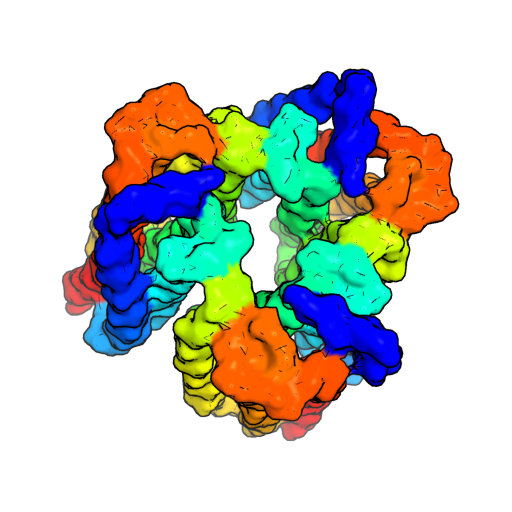.568 15.656 1.00 66.44 87 ALA C N 1
ATOM 4298 C CA . ALA C 1 87 ? -7.303 2.746 14.822 1.00 67.19 87 ALA C CA 1
ATOM 4299 C C . ALA C 1 87 ? -6.039 3.067 14.029 1.00 63.61 87 ALA C C 1
ATOM 4300 O O . ALA C 1 87 ? -6.096 3.312 12.824 1.00 66.21 87 ALA C O 1
ATOM 4302 N N . LEU C 1 88 ? -4.897 3.030 14.708 1.00 58.47 88 LEU C N 1
ATOM 4303 C CA . LEU C 1 88 ? -3.625 3.395 14.093 1.00 60.66 88 LEU C CA 1
ATOM 4304 C C . LEU C 1 88 ? -3.177 2.323 13.103 1.00 63.49 88 LEU C C 1
ATOM 4305 O O . LEU C 1 88 ? -2.613 2.632 12.054 1.00 66.11 88 LEU C O 1
ATOM 4310 N N . GLY C 1 89 ? -3.492 1.069 13.412 1.00 63.71 89 GLY C N 1
ATOM 4311 C CA . GLY C 1 89 ? -3.148 -0.045 12.537 1.00 62.17 89 GLY C CA 1
ATOM 4312 C C . GLY C 1 89 ? -3.958 -0.037 11.255 1.00 61.48 89 GLY C C 1
ATOM 4313 O O . GLY C 1 89 ? -3.447 -0.365 10.184 1.00 65.83 89 GLY C O 1
ATOM 4314 N N . LEU C 1 90 ? -5.230 0.331 11.367 1.00 60.62 90 LEU C N 1
ATOM 4315 C CA . LEU C 1 90 ? -6.163 0.223 10.251 1.00 65.63 90 LEU C CA 1
ATOM 4316 C C . LEU C 1 90 ? -6.001 1.406 9.302 1.00 70.55 90 LEU C C 1
ATOM 4317 O O . LEU C 1 90 ? -6.301 1.303 8.112 1.00 77.05 90 LEU C O 1
ATOM 4322 N N . THR C 1 91 ? -5.681 2.564 9.870 1.00 75.84 91 THR C N 1
ATOM 4323 C CA . THR C 1 91 ? -5.268 3.718 9.080 1.00 80.49 91 THR C CA 1
ATOM 4324 C C . THR C 1 91 ? -4.149 3.327 8.122 1.00 79.42 91 THR C C 1
ATOM 4325 O O . THR C 1 91 ? -4.183 3.666 6.939 1.00 85.54 91 THR C O 1
ATOM 4329 N N . ALA C 1 92 ? -3.102 2.726 8.675 1.00 74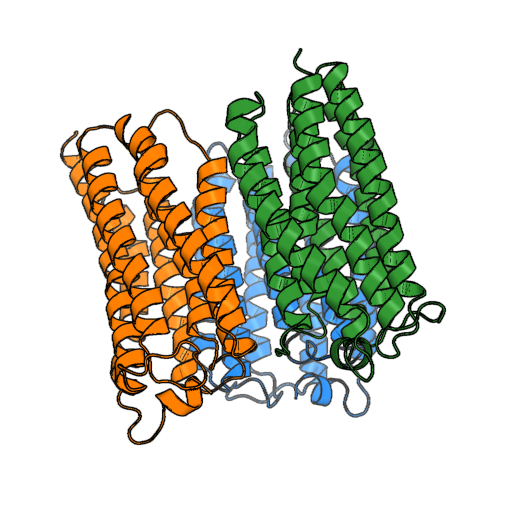.64 92 ALA C N 1
ATOM 4330 C CA . ALA C 1 92 ? -1.952 2.301 7.889 1.00 76.45 92 ALA C CA 1
ATOM 4331 C C . ALA C 1 92 ? -2.391 1.375 6.761 1.00 76.47 92 ALA C C 1
ATOM 4332 O O . ALA C 1 92 ? -1.861 1.437 5.651 1.00 78.93 92 ALA C O 1
ATOM 4334 N N . PHE C 1 93 ? -3.355 0.509 7.055 1.00 79.89 93 PHE C N 1
ATOM 4335 C CA . PHE C 1 93 ? -3.840 -0.458 6.079 1.00 85.18 93 PHE C CA 1
ATOM 4336 C C . PHE C 1 93 ? -4.598 0.244 4.957 1.00 87.48 93 PHE C C 1
ATOM 4337 O O . PHE C 1 93 ? -4.658 -0.251 3.832 1.00 91.79 93 PHE C O 1
ATOM 4345 N N . HIS C 1 94 ? -5.106 1.437 5.249 1.00 90.35 94 HIS C N 1
ATOM 4346 C CA . HIS C 1 94 ? -6.302 1.945 4.587 1.00 90.97 94 HIS C CA 1
ATOM 4347 C C . HIS C 1 94 ? -6.140 1.908 3.070 1.00 90.91 94 HIS C C 1
ATOM 4348 O O . HIS C 1 94 ? -7.029 1.448 2.353 1.00 109.20 94 HIS C O 1
ATOM 4355 N N . GLY C 1 95 ? -5.000 2.392 2.588 1.00 84.26 95 GLY C N 1
ATOM 4356 C CA . GLY C 1 95 ? -4.778 2.540 1.154 1.00 89.24 95 GLY C CA 1
ATOM 4357 C C . GLY C 1 95 ? -3.936 1.417 0.580 1.00 93.26 95 GLY C C 1
ATOM 4358 O O . GLY C 1 95 ? -3.728 1.341 -0.631 1.00 96.66 95 GLY C O 1
ATOM 4359 N N . ALA C 1 96 ? -3.489 0.515 1.448 1.00 91.47 96 ALA C N 1
ATOM 4360 C CA . ALA C 1 96 ? -2.268 -0.244 1.203 1.00 90.31 96 ALA C CA 1
ATOM 4361 C C . ALA C 1 96 ? -2.586 -1.573 0.526 1.00 89.95 96 ALA C C 1
ATOM 4362 O O . ALA C 1 96 ? -3.734 -2.017 0.516 1.00 83.29 96 ALA C O 1
ATOM 4364 N N . ASP C 1 97 ? -1.553 -2.226 0.002 1.00 93.73 97 ASP C N 1
ATOM 4365 C CA . ASP C 1 97 ? -1.731 -3.450 -0.770 1.00 94.90 97 ASP C CA 1
ATOM 4366 C C . ASP C 1 97 ? -1.835 -4.661 0.152 1.00 99.28 97 ASP C C 1
ATOM 4367 O O . ASP C 1 97 ? -2.815 -5.404 0.106 1.00 114.43 97 ASP C O 1
ATOM 4369 N N . THR C 1 98 ? -0.820 -4.856 0.988 1.00 103.89 98 THR C N 1
ATOM 4370 C CA . THR C 1 98 ? -0.764 -6.024 1.859 1.00 112.26 98 THR C CA 1
ATOM 4371 C C . THR C 1 98 ? -1.191 -5.667 3.278 1.00 104.30 98 THR C C 1
ATOM 4372 O O . THR C 1 98 ? -0.489 -4.944 3.986 1.00 103.29 98 THR C O 1
ATOM 4376 N N . LYS C 1 99 ? -2.282 -6.280 3.724 1.00 95.12 99 LYS C N 1
ATOM 4377 C CA . LYS C 1 99 ? -2.712 -6.178 5.112 1.00 94.54 99 LYS C CA 1
ATOM 4378 C C . LYS C 1 99 ? -2.157 -7.348 5.915 1.00 98.93 99 LYS C C 1
ATOM 4379 O O . LYS C 1 99 ? -1.986 -8.446 5.385 1.00 109.32 99 LYS C O 1
ATOM 4384 N N . ARG C 1 100 ? -1.796 -7.090 7.168 1.00 99.51 100 ARG C N 1
ATOM 4385 C CA . ARG C 1 100 ? -1.120 -8.094 7.979 1.00 92.10 100 ARG C CA 1
ATOM 4386 C C . ARG C 1 100 ? -1.697 -8.154 9.389 1.00 83.86 100 ARG C C 1
ATOM 4387 O O . ARG C 1 100 ? -1.203 -7.492 10.302 1.00 88.69 100 ARG C O 1
ATOM 4395 N N . TYR C 1 101 ? -2.625 -9.084 9.589 1.00 75.46 101 TYR C N 1
ATOM 4396 C CA . TYR C 1 101 ? -3.493 -9.068 10.760 1.00 74.72 101 TYR C CA 1
ATOM 4397 C C . TYR C 1 101 ? -2.835 -9.789 11.931 1.00 70.20 101 TYR C C 1
ATOM 4398 O O . TYR C 1 101 ? -3.261 -9.645 13.077 1.00 64.74 101 TYR C O 1
ATOM 4407 N N . ASP C 1 102 ? -1.814 -10.588 11.635 1.00 73.84 102 ASP C N 1
ATOM 4408 C CA . ASP C 1 102 ? -0.989 -11.185 12.678 1.00 75.87 102 ASP C CA 1
ATOM 4409 C C . ASP C 1 102 ? -0.219 -10.104 13.430 1.00 75.39 102 ASP C C 1
ATOM 4410 O O . ASP C 1 102 ? -0.047 -10.184 14.646 1.00 77.55 102 ASP C O 1
ATOM 4415 N N . LEU C 1 103 ? 0.112 -9.029 12.722 1.00 69.39 103 LEU C N 1
ATOM 4416 C CA . LEU C 1 103 ? 0.822 -7.906 13.321 1.00 67.49 103 LEU C CA 1
ATOM 4417 C C . LEU C 1 103 ? -0.130 -7.036 14.134 1.00 67.33 103 LEU C C 1
ATOM 4418 O O . LEU C 1 103 ? 0.246 -6.495 15.175 1.00 68.33 103 LEU C O 1
ATOM 4423 N N . LEU C 1 104 ? -1.335 -6.837 13.611 1.00 62.89 104 LEU C N 1
ATOM 4424 C CA . LEU C 1 104 ? -2.403 -6.196 14.370 1.00 60.05 104 LEU C CA 1
ATOM 4425 C C . LEU C 1 104 ? -2.558 -6.861 15.734 1.00 57.57 104 LEU C C 1
ATOM 4426 O O . LEU C 1 104 ? -2.522 -6.195 16.768 1.00 57.31 104 LEU C O 1
ATOM 4431 N N . GLY C 1 105 ? -2.721 -8.180 15.728 1.00 60.46 105 GLY C N 1
ATOM 4432 C CA . GLY C 1 105 ? -2.893 -8.937 16.962 1.00 58.31 105 GLY C CA 1
ATOM 4433 C C . GLY C 1 105 ? -1.734 -8.738 17.918 1.00 58.25 105 GLY C C 1
ATOM 4434 O O . GLY C 1 105 ? -1.932 -8.494 19.108 1.00 55.66 105 GLY C O 1
ATOM 4435 N N . ALA C 1 106 ? -0.517 -8.848 17.395 1.00 60.18 106 ALA C N 1
ATOM 4436 C CA . ALA C 1 106 ? 0.683 -8.575 18.177 1.00 61.93 106 ALA C CA 1
ATOM 4437 C C . ALA C 1 106 ? 0.636 -7.163 18.753 1.00 59.91 106 ALA C C 1
ATOM 4438 O O . ALA C 1 106 ? 0.850 -6.962 19.949 1.00 58.02 106 ALA C O 1
ATOM 4440 N N . LEU C 1 107 ? 0.436 -6.182 17.878 1.00 60.41 107 LEU C N 1
ATOM 4441 C CA . LEU C 1 107 ? 0.246 -4.798 18.298 1.00 62.58 107 LEU C CA 1
ATOM 4442 C C . LEU C 1 107 ? -0.713 -4.722 19.482 1.00 61.68 107 LEU C C 1
ATOM 4443 O O . LEU C 1 107 ? -0.396 -4.127 20.512 1.00 63.11 107 LEU C O 1
ATOM 4448 N N . LEU C 1 108 ? -1.916 -5.256 19.297 1.00 57.86 108 LEU C N 1
ATOM 4449 C CA . LEU C 1 108 ? -2.982 -5.105 20.281 1.00 60.17 108 LEU C CA 1
ATOM 4450 C C . LEU C 1 108 ? -2.680 -5.923 21.533 1.00 65.68 108 LEU C C 1
ATOM 4451 O O . LEU C 1 108 ? -2.872 -5.453 22.654 1.00 65.72 108 LEU C O 1
ATOM 4456 N N . GLY C 1 109 ? -2.177 -7.137 21.334 1.00 62.81 109 GLY C N 1
ATOM 4457 C CA . GLY C 1 109 ? -1.892 -8.039 22.443 1.00 57.84 109 GLY C CA 1
ATOM 4458 C C . GLY C 1 109 ? -0.850 -7.472 23.386 1.00 59.03 109 GLY C C 1
ATOM 4459 O O . GLY C 1 109 ? -0.955 -7.617 24.603 1.00 57.43 109 GLY C O 1
ATOM 4460 N N . ALA C 1 110 ? 0.173 -6.841 22.818 1.00 63.55 110 ALA C N 1
ATOM 4461 C CA . ALA C 1 110 ? 1.251 -6.261 23.610 1.00 62.21 110 ALA C CA 1
ATOM 4462 C C . ALA C 1 110 ? 0.717 -5.148 24.506 1.00 57.94 110 ALA C C 1
ATOM 4463 O O . ALA C 1 110 ? 1.048 -5.078 25.689 1.00 53.27 110 ALA C O 1
ATOM 4465 N N . GLU C 1 111 ? -0.082 -4.260 23.924 1.00 60.72 111 GLU C N 1
ATOM 4466 C CA . GLU C 1 111 ? -0.686 -3.166 24.675 1.00 62.11 111 GLU C CA 1
ATOM 4467 C C . GLU C 1 111 ? -1.444 -3.707 25.880 1.00 62.45 111 GLU C C 1
ATOM 4468 O O . GLU C 1 111 ? -1.304 -3.201 26.993 1.00 61.71 111 GLU C O 1
ATOM 4474 N N . PHE C 1 112 ? -2.353 -4.639 25.617 1.00 59.28 112 PHE C N 1
ATOM 4475 C CA . PHE C 1 112 ? -3.162 -5.244 26.666 1.00 58.84 112 PHE C CA 1
ATOM 4476 C C . PHE C 1 112 ? -2.285 -5.736 27.813 1.00 59.60 112 PHE C C 1
ATOM 4477 O O . PHE C 1 112 ? -2.483 -5.353 28.966 1.00 58.46 112 PHE C O 1
ATOM 4485 N N . THR C 1 113 ? -1.285 -6.548 27.482 1.00 59.39 113 THR C N 1
ATOM 4486 C CA . THR C 1 113 ? -0.411 -7.142 28.490 1.00 57.85 113 THR C CA 1
ATOM 4487 C C . THR C 1 113 ? 0.358 -6.051 29.231 1.00 55.14 113 THR C C 1
ATOM 4488 O O . THR C 1 113 ? 0.631 -6.169 30.425 1.00 55.17 113 THR C O 1
ATOM 4492 N N . LEU C 1 114 ? 0.940 -5.157 28.439 1.00 54.71 114 LEU C N 1
ATOM 4493 C CA . LEU C 1 114 ? 1.550 -3.926 28.927 1.00 57.90 114 LEU C CA 1
ATOM 4494 C C . LEU C 1 114 ? 0.730 -3.296 30.051 1.00 60.88 114 LEU C C 1
ATOM 4495 O O . LEU C 1 114 ? 1.217 -3.136 31.171 1.00 68.61 114 LEU C O 1
ATOM 4500 N N . VAL C 1 115 ? -0.555 -3.086 29.787 1.00 60.80 115 VAL C N 1
ATOM 4501 C CA . VAL C 1 115 ? -1.435 -2.418 30.738 1.00 54.95 115 VAL C CA 1
ATOM 4502 C C . VAL C 1 115 ? -1.712 -3.307 31.945 1.00 57.06 115 VAL C C 1
ATOM 4503 O O . VAL C 1 115 ? -1.920 -2.813 33.053 1.00 57.94 115 VAL C O 1
ATOM 4507 N N . ILE C 1 116 ? -1.692 -4.620 31.735 1.00 53.40 116 ILE C N 1
ATOM 4508 C CA . ILE C 1 116 ? -1.915 -5.559 32.829 1.00 54.88 116 ILE C CA 1
ATOM 4509 C C . ILE C 1 116 ? -0.717 -5.591 33.774 1.00 52.13 116 ILE C C 1
ATOM 4510 O O . ILE C 1 116 ? -0.869 -5.854 34.966 1.00 51.57 116 ILE C O 1
ATOM 4515 N N . THR C 1 117 ? 0.471 -5.309 33.245 1.00 51.34 117 THR C N 1
ATOM 4516 C CA . THR C 1 117 ? 1.672 -5.249 34.074 1.00 54.56 117 THR C CA 1
ATOM 4517 C C . THR C 1 117 ? 1.600 -4.078 35.046 1.00 56.34 117 THR C C 1
ATOM 4518 O O . THR C 1 117 ? 2.044 -4.184 36.189 1.00 53.50 117 THR C O 1
ATOM 4522 N N . GLY C 1 118 ? 1.156 -2.928 34.550 1.00 59.92 118 GLY C N 1
ATOM 4523 C CA . GLY C 1 118 ? 0.793 -1.816 35.420 1.00 59.12 118 GLY C CA 1
ATOM 4524 C C . GLY C 1 118 ? -0.110 -2.271 36.551 1.00 57.77 118 GLY C C 1
ATOM 4525 O O . GLY C 1 118 ? 0.218 -2.112 37.727 1.00 54.68 118 GLY C O 1
ATOM 4526 N N . LEU C 1 119 ? -1.272 -2.803 36.185 1.00 62.14 119 LEU C N 1
ATOM 4527 C CA . LEU C 1 119 ? -2.156 -3.482 37.128 1.00 63.92 119 LEU C CA 1
ATOM 4528 C C . LEU C 1 119 ? -1.365 -4.321 38.131 1.00 57.90 119 LEU C C 1
ATOM 4529 O O . LEU C 1 119 ? -1.518 -4.159 39.342 1.00 59.65 119 LEU C O 1
ATOM 4534 N N . LEU C 1 120 ? -0.482 -5.176 37.623 1.00 54.48 120 LEU C N 1
ATOM 4535 C CA . LEU C 1 120 ? 0.265 -6.099 38.473 1.00 57.11 120 LEU C CA 1
ATOM 4536 C C . LEU C 1 120 ? 1.272 -5.347 39.339 1.00 53.18 120 LEU C C 1
ATOM 4537 O O . LEU C 1 120 ? 1.412 -5.628 40.529 1.00 54.19 120 LEU C O 1
ATOM 4542 N N . ALA C 1 121 ? 2.001 -4.420 38.726 1.00 53.70 121 ALA C N 1
ATOM 4543 C CA . ALA C 1 121 ? 2.946 -3.583 39.457 1.00 56.19 121 ALA C CA 1
ATOM 4544 C C . ALA C 1 121 ? 2.295 -3.023 40.717 1.00 56.26 121 ALA C C 1
ATOM 4545 O O . ALA C 1 121 ? 2.803 -3.206 41.824 1.00 55.78 121 ALA C O 1
ATOM 4547 N N . GLN C 1 122 ? 1.136 -2.395 40.548 1.00 57.91 122 GLN C N 1
ATOM 4548 C CA . GLN C 1 122 ? 0.479 -1.691 41.643 1.00 61.00 122 GLN C CA 1
ATOM 4549 C C . GLN C 1 122 ? -0.060 -2.674 42.678 1.00 59.65 122 GLN C C 1
ATOM 4550 O O . GLN C 1 122 ? 0.097 -2.468 43.882 1.00 61.47 122 GLN C O 1
ATOM 4556 N N . ALA C 1 123 ? -0.723 -3.725 42.206 1.00 59.18 123 ALA C N 1
ATOM 4557 C CA . ALA C 1 123 ? -1.343 -4.700 43.097 1.00 60.50 123 ALA C CA 1
ATOM 4558 C C . ALA C 1 123 ? -0.285 -5.410 43.934 1.00 61.86 123 ALA C C 1
ATOM 4559 O O . ALA C 1 123 ? -0.479 -5.647 45.126 1.00 65.43 123 ALA C O 1
ATOM 4561 N N . GLN C 1 124 ? 0.846 -5.722 43.309 1.00 62.23 124 GLN C N 1
ATOM 4562 C CA . GLN C 1 124 ? 1.924 -6.433 43.985 1.00 67.18 124 GLN C CA 1
ATOM 4563 C C . GLN C 1 124 ? 2.716 -5.484 44.878 1.00 66.74 124 GLN C C 1
ATOM 4564 O O . GLN C 1 124 ? 3.387 -5.915 45.817 1.00 63.66 124 GLN C O 1
ATOM 4570 N N . GLY C 1 125 ? 2.641 -4.193 44.575 1.00 69.73 125 GLY C N 1
ATOM 4571 C CA . GLY C 1 125 ? 3.597 -3.226 45.101 1.00 63.71 125 GLY C CA 1
ATOM 4572 C C . GLY C 1 125 ? 5.021 -3.564 44.707 1.00 63.81 125 GLY C C 1
ATOM 4573 O O . GLY C 1 125 ? 5.934 -3.503 45.530 1.00 68.03 125 GLY C O 1
ATOM 4574 N N . SER C 1 126 ? 5.201 -3.973 43.456 1.00 60.30 126 SER C N 1
ATOM 4575 C CA . SER C 1 126 ? 6.504 -4.413 42.972 1.00 62.97 126 SER C CA 1
ATOM 4576 C C . SER C 1 126 ? 6.733 -3.931 41.544 1.00 64.46 126 SER C C 1
ATOM 4577 O O . SER C 1 126 ? 5.803 -3.886 40.738 1.00 66.59 126 SER C O 1
ATOM 4580 N N . ILE C 1 127 ? 7.962 -3.516 41.253 1.00 64.82 127 ILE C N 1
ATOM 4581 C CA . ILE C 1 127 ? 8.256 -2.825 40.003 1.00 63.89 127 ILE C CA 1
ATOM 4582 C C . ILE C 1 127 ? 8.585 -3.818 38.892 1.00 66.00 127 ILE C C 1
ATOM 4583 O O . ILE C 1 127 ? 8.627 -3.453 37.717 1.00 68.29 127 ILE C O 1
ATOM 4588 N N . THR C 1 128 ? 8.799 -5.075 39.265 1.00 65.07 128 THR C N 1
ATOM 4589 C CA . THR C 1 128 ? 9.309 -6.070 38.328 1.00 63.69 128 THR C CA 1
ATOM 4590 C C . THR C 1 128 ? 8.418 -6.160 37.094 1.00 61.95 128 THR C C 1
ATOM 4591 O O . THR C 1 128 ? 8.920 -6.247 35.962 1.00 64.61 128 THR C O 1
ATOM 4595 N N . PRO C 1 129 ? 7.093 -6.217 37.299 1.00 62.23 129 PRO C N 1
ATOM 4596 C CA . PRO C 1 129 ? 6.215 -6.282 36.137 1.00 61.10 129 PRO C CA 1
ATOM 4597 C C . PRO C 1 129 ? 6.303 -5.020 35.286 1.00 57.75 129 PRO C C 1
ATOM 4598 O O . PRO C 1 129 ? 6.322 -5.104 34.058 1.00 54.26 129 PRO C O 1
ATOM 4602 N N . TYR C 1 130 ? 6.514 -3.883 35.940 1.00 62.03 130 TYR C N 1
ATOM 4603 C CA . TYR C 1 130 ? 6.577 -2.601 35.249 1.00 63.17 130 TYR C CA 1
ATOM 4604 C C . TYR C 1 130 ? 7.665 -2.620 34.180 1.00 66.37 130 TYR C C 1
ATOM 4605 O O . TYR C 1 130 ? 7.470 -2.114 33.075 1.00 66.03 130 TYR C O 1
ATOM 4614 N N . TYR C 1 131 ? 8.782 -3.270 34.491 1.00 65.79 131 TYR C N 1
ATOM 4615 C CA . TYR C 1 131 ? 9.901 -3.358 33.560 1.00 68.48 131 TYR C CA 1
ATOM 4616 C C . TYR C 1 131 ? 9.519 -4.177 32.333 1.00 68.36 131 TYR C C 1
ATOM 4617 O O . TYR C 1 131 ? 9.878 -3.829 31.208 1.00 75.01 131 TYR C O 1
ATOM 4626 N N . VAL C 1 132 ? 8.849 -5.302 32.562 1.00 67.83 132 VAL C N 1
ATOM 4627 C CA . VAL C 1 132 ? 8.325 -6.111 31.469 1.00 68.35 132 VAL C CA 1
ATOM 4628 C C . VAL C 1 132 ? 7.381 -5.284 30.603 1.00 62.54 132 VAL C C 1
ATOM 4629 O O . VAL C 1 132 ? 7.458 -5.323 29.375 1.00 60.81 132 VAL C O 1
ATOM 4633 N N . GLY C 1 133 ? 6.569 -4.455 31.250 1.00 60.69 133 GLY C N 1
ATOM 4634 C CA . GLY C 1 133 ? 5.663 -3.560 30.541 1.00 62.78 133 GLY C CA 1
ATOM 4635 C C . GLY C 1 133 ? 6.401 -2.626 29.604 1.00 60.29 133 GLY C C 1
ATOM 4636 O O . GLY C 1 133 ? 5.983 -2.416 28.465 1.00 59.75 133 GLY C O 1
ATOM 4637 N N . VAL C 1 134 ? 7.480 -2.029 30.099 1.00 61.35 134 VAL C N 1
ATOM 4638 C CA . VAL C 1 134 ? 8.226 -1.037 29.334 1.00 62.21 134 VAL C CA 1
ATOM 4639 C C . VAL C 1 134 ? 8.898 -1.684 28.128 1.00 58.66 134 VAL C C 1
ATOM 4640 O O . VAL C 1 134 ? 8.900 -1.123 27.032 1.00 59.28 134 VAL C O 1
ATOM 4644 N N . LEU C 1 135 ? 9.383 -2.907 28.314 1.00 61.13 135 LEU C N 1
ATOM 4645 C CA . LEU C 1 135 ? 9.953 -3.680 27.217 1.00 64.53 135 LEU C CA 1
ATOM 4646 C C . LEU C 1 135 ? 8.906 -3.941 26.137 1.00 63.45 135 LEU C C 1
ATOM 4647 O O . LEU C 1 135 ? 9.199 -3.858 24.944 1.00 60.18 135 LEU C O 1
ATOM 4652 N N . LEU C 1 136 ? 7.676 -4.218 26.560 1.00 64.75 136 LEU C N 1
ATOM 4653 C CA . LEU C 1 136 ? 6.581 -4.458 25.626 1.00 63.63 136 LEU C CA 1
ATOM 4654 C C . LEU C 1 136 ? 6.234 -3.184 24.861 1.00 61.96 136 LEU C C 1
ATOM 4655 O O . LEU C 1 136 ? 5.905 -3.233 23.675 1.00 60.43 136 LEU C O 1
ATOM 4660 N N . LEU C 1 137 ? 6.217 -2.059 25.570 1.00 62.36 137 LEU C N 1
ATOM 4661 C CA . LEU C 1 137 ? 5.892 -0.774 24.961 1.00 62.09 137 LEU C CA 1
ATOM 4662 C C . LEU C 1 137 ? 6.910 -0.423 23.882 1.00 61.95 137 LEU C C 1
ATOM 4663 O O . LEU C 1 137 ? 6.547 0.026 22.795 1.00 59.75 137 LEU C O 1
ATOM 4668 N N . LEU C 1 138 ? 8.180 -0.689 24.168 1.00 64.39 138 LEU C N 1
ATOM 4669 C CA . LEU C 1 138 ? 9.231 -0.566 23.167 1.00 71.64 138 LEU C CA 1
ATOM 4670 C C . LEU C 1 138 ? 8.936 -1.460 21.970 1.00 71.17 138 LEU C C 1
ATOM 4671 O O . LEU C 1 138 ? 9.090 -1.046 20.821 1.00 66.94 138 LEU C O 1
ATOM 4676 N N . GLY C 1 139 ? 8.424 -2.655 22.245 1.00 74.50 139 GLY C N 1
ATOM 4677 C CA . GLY C 1 139 ? 8.019 -3.576 21.191 1.00 70.27 139 GLY C CA 1
ATOM 4678 C C . GLY C 1 139 ? 6.891 -3.012 20.350 1.00 69.32 139 GLY C C 1
ATOM 4679 O O . GLY C 1 139 ? 6.918 -3.094 19.122 1.00 69.37 139 GLY C O 1
ATOM 4680 N N . VAL C 1 140 ? 5.899 -2.430 21.015 1.00 65.94 140 VAL C N 1
ATOM 4681 C CA . VAL C 1 140 ? 4.823 -1.728 20.326 1.00 69.43 140 VAL C CA 1
ATOM 4682 C C . VAL C 1 140 ? 5.393 -0.642 19.423 1.00 68.86 140 VAL C C 1
ATOM 4683 O O . VAL C 1 140 ? 4.960 -0.479 18.282 1.00 69.99 140 VAL C O 1
ATOM 4687 N N . VAL C 1 141 ? 6.252 0.192 19.996 1.00 66.29 141 VAL C N 1
ATOM 4688 C CA . VAL C 1 141 ? 6.833 1.313 19.272 1.00 69.12 141 VAL C CA 1
ATOM 4689 C C . VAL C 1 141 ? 7.604 0.821 18.052 1.00 69.52 141 VAL C C 1
ATOM 4690 O O . VAL C 1 141 ? 7.425 1.334 16.947 1.00 73.14 141 VAL C O 1
ATOM 4694 N N . TYR C 1 142 ? 8.408 -0.220 18.243 1.00 65.76 142 TYR C N 1
ATOM 4695 C CA . TYR C 1 142 ? 9.101 -0.859 17.130 1.00 66.96 142 TYR C CA 1
ATOM 4696 C C . TYR C 1 142 ? 8.104 -1.245 16.046 1.00 64.49 142 TYR C C 1
ATOM 4697 O O . TYR C 1 142 ? 8.298 -0.941 14.869 1.00 61.51 142 TYR C O 1
ATOM 4706 N N . LEU C 1 143 ? 7.043 -1.934 16.452 1.00 67.48 143 LEU C N 1
ATOM 4707 C CA . LEU C 1 143 ? 6.020 -2.389 15.522 1.00 67.44 143 LEU C CA 1
ATOM 4708 C C . LEU C 1 143 ? 5.479 -1.222 14.707 1.00 71.96 143 LEU C C 1
ATOM 4709 O O . LEU C 1 143 ? 5.181 -1.369 13.521 1.00 76.95 143 LEU C O 1
ATOM 4714 N N . LEU C 1 144 ? 5.188 -0.123 15.394 1.00 72.98 144 LEU C N 1
ATOM 4715 C CA . LEU C 1 144 ? 4.635 1.060 14.748 1.00 75.24 144 LEU C CA 1
ATOM 4716 C C . LEU C 1 144 ? 5.666 1.688 13.821 1.00 78.09 144 LEU C C 1
ATOM 4717 O O . LEU C 1 144 ? 5.320 2.224 12.768 1.00 78.36 144 LEU C O 1
ATOM 4722 N N . ALA C 1 145 ? 6.900 1.783 14.307 1.00 75.99 145 ALA C N 1
ATOM 4723 C CA . ALA C 1 145 ? 7.922 2.578 13.639 1.00 73.50 145 ALA C CA 1
ATOM 4724 C C . ALA C 1 145 ? 8.355 1.922 12.332 1.00 75.71 145 ALA C C 1
ATOM 4725 O O . ALA C 1 145 ? 8.721 2.609 11.378 1.00 76.70 145 ALA C O 1
ATOM 4727 N N . LYS C 1 146 ? 8.337 0.593 12.298 1.00 78.87 146 LYS C N 1
ATOM 4728 C CA . LYS C 1 146 ? 8.851 -0.139 11.145 1.00 77.76 146 LYS C CA 1
ATOM 4729 C C . LYS C 1 146 ? 7.729 -0.815 10.360 1.00 78.28 146 LYS C C 1
ATOM 4730 O O . LYS C 1 146 ? 7.306 -0.308 9.320 1.00 72.80 146 LYS C O 1
ATOM 4734 N N . PRO C 1 147 ? 7.327 -2.021 10.790 1.00 85.80 147 PRO C N 1
ATOM 4735 C CA . PRO C 1 147 ? 6.467 -2.868 9.971 1.00 85.21 147 PRO C CA 1
ATOM 4736 C C . PRO C 1 147 ? 5.217 -2.140 9.490 1.00 79.23 147 PRO C C 1
ATOM 4737 O O . PRO C 1 147 ? 4.813 -2.303 8.339 1.00 76.25 147 PRO C O 1
ATOM 4741 N N . PHE C 1 148 ? 4.552 -1.436 10.399 1.00 77.04 148 PHE C N 1
ATOM 4742 C CA . PHE C 1 148 ? 3.310 -0.750 10.067 1.00 81.98 148 PHE C CA 1
ATOM 4743 C C . PHE C 1 148 ? 3.582 0.477 9.205 1.00 86.40 148 PHE C C 1
ATOM 4744 O O . PHE C 1 148 ? 2.815 0.783 8.291 1.00 81.93 148 PHE C O 1
ATOM 4752 N N . ARG C 1 149 ? 4.732 1.107 9.420 1.00 89.30 149 ARG C N 1
ATOM 4753 C CA . ARG C 1 149 ? 5.162 2.210 8.569 1.00 85.13 149 ARG C CA 1
ATOM 4754 C C . ARG C 1 149 ? 5.293 1.742 7.125 1.00 80.88 149 ARG C C 1
ATOM 4755 O O . ARG C 1 149 ? 4.752 2.361 6.209 1.00 78.58 149 ARG C O 1
ATOM 4763 N N . GLU C 1 150 ? 6.007 0.638 6.931 1.00 83.30 150 GLU C N 1
ATOM 4764 C CA . GLU C 1 150 ? 6.214 0.086 5.599 1.00 83.40 150 GLU C CA 1
ATOM 4765 C C . GLU C 1 150 ? 4.877 -0.171 4.917 1.00 79.73 150 GLU C C 1
ATOM 4766 O O . GLU C 1 150 ? 4.693 0.162 3.746 1.00 76.99 150 GLU C O 1
ATOM 4772 N N . ILE C 1 151 ? 3.987 -0.863 5.620 1.00 81.66 151 ILE C N 1
ATOM 4773 C CA . ILE C 1 151 ? 2.663 -1.158 5.092 1.00 87.92 151 ILE C CA 1
ATOM 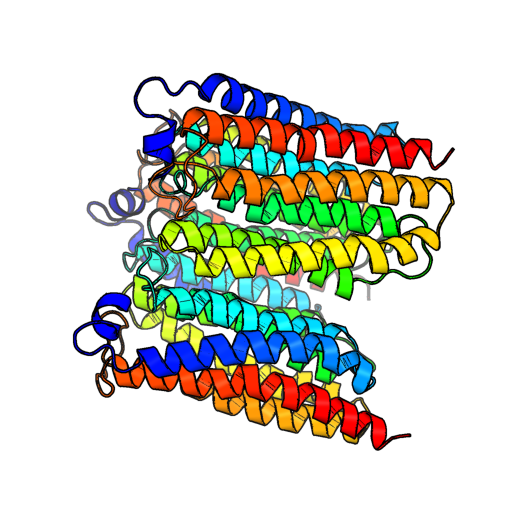4774 C C . ILE C 1 151 ? 1.959 0.130 4.680 1.00 87.53 151 ILE C C 1
ATOM 4775 O O . ILE C 1 151 ? 1.327 0.192 3.626 1.00 97.62 151 ILE C O 1
ATOM 4780 N N . ALA C 1 152 ? 2.143 1.177 5.477 1.00 85.80 152 ALA C N 1
ATOM 4781 C CA . ALA C 1 152 ? 1.513 2.463 5.207 1.00 84.37 152 ALA C CA 1
ATOM 4782 C C . ALA C 1 152 ? 2.123 3.114 3.969 1.00 84.84 152 ALA C C 1
ATOM 4783 O O . ALA C 1 152 ? 1.453 3.860 3.255 1.00 86.26 152 ALA C O 1
ATOM 4785 N N . GLU C 1 153 ? 3.384 2.792 3.696 1.00 90.02 153 GLU C N 1
ATOM 4786 C CA . GLU C 1 153 ? 4.106 3.402 2.585 1.00 92.17 153 GLU C CA 1
ATOM 4787 C C . GLU C 1 153 ? 3.722 2.737 1.268 1.00 94.26 153 GLU C C 1
ATOM 4788 O O . GLU C 1 153 ? 3.999 3.264 0.190 1.00 96.23 153 GLU C O 1
ATOM 4794 N N . GLU C 1 154 ? 3.078 1.579 1.365 1.00 102.04 154 GLU C N 1
ATOM 4795 C CA . GLU C 1 154 ? 2.545 0.897 0.193 1.00 103.74 154 GLU C CA 1
ATOM 4796 C C . GLU C 1 154 ? 1.454 1.735 -0.461 1.00 101.98 154 GLU C C 1
ATOM 4797 O O . GLU C 1 154 ? 1.282 1.709 -1.679 1.00 102.78 154 GLU C O 1
ATOM 4803 N N . SER C 1 155 ? 0.727 2.489 0.357 1.00 100.93 155 SER C N 1
ATOM 4804 C CA . SER C 1 155 ? -0.451 3.208 -0.110 1.00 104.25 155 SER C CA 1
ATOM 4805 C C . SER C 1 155 ? -0.079 4.611 -0.573 1.00 105.93 155 SER C C 1
ATOM 4806 O O . SER C 1 155 ? 1.088 4.901 -0.835 1.00 118.31 155 SER C O 1
ATOM 4809 N N . SER C 1 156 ? -1.064 5.503 -0.563 1.00 101.76 156 SER C N 1
ATOM 4810 C CA . SER C 1 156 ? -0.893 6.842 -1.109 1.00 97.64 156 SER C CA 1
ATOM 4811 C C . SER C 1 156 ? 0.081 7.648 -0.259 1.00 96.57 156 SER C C 1
ATOM 4812 O O . SER C 1 156 ? 0.212 7.414 0.943 1.00 93.98 156 SER C O 1
ATOM 4815 N N . ASP C 1 157 ? 0.672 8.673 -0.864 1.00 98.94 157 ASP C N 1
ATOM 4816 C CA . ASP C 1 157 ? 1.680 9.481 -0.190 1.00 100.93 157 ASP C CA 1
ATOM 4817 C C . ASP C 1 157 ? 1.068 10.260 0.970 1.00 96.63 157 ASP C C 1
ATOM 4818 O O . ASP C 1 157 ? 1.711 10.460 2.001 1.00 94.11 157 ASP C O 1
ATOM 4823 N N . GLY C 1 158 ? -0.176 10.694 0.799 1.00 92.92 158 GLY C N 1
ATOM 4824 C CA . GLY C 1 158 ? -0.881 11.424 1.847 1.00 94.63 158 GLY C CA 1
ATOM 4825 C C . GLY C 1 158 ? -1.119 10.568 3.075 1.00 100.81 158 GLY C C 1
ATOM 4826 O O . GLY C 1 158 ? -0.834 10.982 4.198 1.00 104.63 158 GLY C O 1
ATOM 4827 N N . LEU C 1 159 ? -1.628 9.361 2.855 1.00 104.29 159 LEU C N 1
ATOM 4828 C CA . LEU C 1 159 ? -1.985 8.467 3.949 1.00 96.42 159 LEU C CA 1
ATOM 4829 C C . LEU C 1 159 ? -0.745 8.044 4.726 1.00 86.29 159 LEU C C 1
ATOM 4830 O O . LEU C 1 159 ? -0.761 7.977 5.955 1.00 86.72 159 LEU C O 1
ATOM 4835 N N . ALA C 1 160 ? 0.322 7.738 3.996 1.00 79.38 160 ALA C N 1
ATOM 4836 C CA . ALA C 1 160 ? 1.580 7.333 4.609 1.00 80.48 160 ALA C CA 1
ATOM 4837 C C . ALA C 1 160 ? 2.122 8.439 5.509 1.00 86.73 160 ALA C C 1
ATOM 4838 O O . ALA C 1 160 ? 2.717 8.166 6.552 1.00 82.98 160 ALA C O 1
ATOM 4840 N N . ARG C 1 161 ? 1.969 9.684 5.069 1.00 92.38 161 ARG C N 1
ATOM 4841 C CA . ARG C 1 161 ? 2.305 10.836 5.899 1.00 85.88 161 ARG C CA 1
ATOM 4842 C C . ARG C 1 161 ? 1.373 10.918 7.102 1.00 80.84 161 ARG C C 1
ATOM 4843 O O . ARG C 1 161 ? 1.808 11.198 8.219 1.00 82.35 161 ARG C O 1
ATOM 4851 N N . ALA C 1 162 ? 0.092 10.648 6.871 1.00 69.68 162 ALA C N 1
ATOM 4852 C CA . ALA C 1 162 ? -0.896 10.650 7.942 1.00 65.66 162 ALA C CA 1
ATOM 4853 C C . ALA C 1 162 ? -0.518 9.640 9.019 1.00 69.42 162 ALA C C 1
ATOM 4854 O O . ALA C 1 162 ? -0.544 9.951 10.210 1.00 67.41 162 ALA C O 1
ATOM 4856 N N . TYR C 1 163 ? -0.142 8.438 8.593 1.00 73.06 163 TYR C N 1
ATOM 4857 C CA . TYR C 1 163 ? 0.273 7.396 9.524 1.00 69.60 163 TYR C CA 1
ATOM 4858 C C . TYR C 1 163 ? 1.472 7.857 10.345 1.00 66.17 163 TYR C C 1
ATOM 4859 O O . TYR C 1 163 ? 1.455 7.794 11.574 1.00 64.37 163 TYR C O 1
ATOM 4868 N N . LYS C 1 164 ? 2.522 8.297 9.659 1.00 68.22 164 LYS C N 1
ATOM 4869 C CA . LYS C 1 164 ? 3.722 8.780 10.330 1.00 75.97 164 LYS C CA 1
ATOM 4870 C C . LYS C 1 164 ? 3.361 9.811 11.394 1.00 72.53 164 LYS C C 1
ATOM 4871 O O . LYS C 1 164 ? 3.843 9.745 12.524 1.00 74.70 164 LYS C O 1
ATOM 4877 N N . ILE C 1 165 ? 2.486 10.744 11.034 1.00 66.60 165 ILE C N 1
ATOM 4878 C CA . ILE C 1 165 ? 2.084 11.806 11.950 1.00 70.69 165 ILE C CA 1
ATOM 4879 C C . ILE C 1 165 ? 1.385 11.217 13.169 1.00 67.73 165 ILE C C 1
ATOM 4880 O O . ILE C 1 165 ? 1.824 11.414 14.303 1.00 67.68 165 ILE C O 1
ATOM 4885 N N . LEU C 1 166 ? 0.378 10.387 12.918 1.00 69.22 166 LEU C N 1
ATOM 4886 C CA . LEU C 1 166 ? -0.378 9.751 13.990 1.00 70.55 166 LEU C CA 1
ATOM 4887 C C . LEU C 1 166 ? 0.523 8.859 14.838 1.00 70.40 166 LEU C C 1
ATOM 4888 O O . LEU C 1 166 ? 0.426 8.852 16.065 1.00 78.78 166 LEU C O 1
ATOM 4893 N N . ALA C 1 167 ? 1.434 8.146 14.183 1.00 63.48 167 ALA C N 1
ATOM 4894 C CA . ALA C 1 167 ? 2.229 7.123 14.852 1.00 67.60 167 ALA C CA 1
ATOM 4895 C C . ALA C 1 167 ? 3.209 7.755 15.836 1.00 66.12 167 ALA C C 1
ATOM 4896 O O . ALA C 1 167 ? 3.370 7.275 16.959 1.00 69.36 167 ALA C O 1
ATOM 4898 N N . GLY C 1 168 ? 3.903 8.797 15.390 1.00 68.38 168 GLY C N 1
ATOM 4899 C CA . GLY C 1 168 ? 4.829 9.524 16.251 1.00 66.30 168 GLY C CA 1
ATOM 4900 C C . GLY C 1 168 ? 4.110 10.236 17.379 1.00 64.58 168 GLY C C 1
ATOM 4901 O O . GLY C 1 168 ? 4.569 10.234 18.521 1.00 63.24 168 GLY C O 1
ATOM 4902 N N . TYR C 1 169 ? 2.990 10.871 17.049 1.00 63.54 169 TYR C N 1
ATOM 4903 C CA . TYR C 1 169 ? 2.063 11.373 18.055 1.00 67.92 169 TYR C CA 1
ATOM 4904 C C . TYR C 1 169 ? 1.791 10.313 19.119 1.00 71.34 169 TYR C C 1
ATOM 4905 O O . TYR C 1 169 ? 2.150 10.484 20.284 1.00 74.16 169 TYR C O 1
ATOM 4914 N N . ILE C 1 170 ? 1.163 9.216 18.709 1.00 69.60 170 ILE C N 1
ATOM 4915 C CA . ILE C 1 170 ? 0.743 8.178 19.643 1.00 66.58 170 ILE C CA 1
ATOM 4916 C C . ILE C 1 170 ? 1.954 7.531 20.310 1.00 63.52 170 ILE C C 1
ATOM 4917 O O . ILE C 1 170 ? 1.967 7.322 21.523 1.00 61.14 170 ILE C O 1
ATOM 4922 N N . GLY C 1 171 ? 2.998 7.293 19.524 1.00 63.81 171 GLY C N 1
ATOM 4923 C CA . GLY C 1 171 ? 4.261 6.796 20.057 1.00 67.83 171 GLY C CA 1
ATOM 4924 C C . GLY C 1 171 ? 4.705 7.563 21.286 1.00 69.54 171 GLY C C 1
ATOM 4925 O O . GLY C 1 171 ? 4.957 6.976 22.338 1.00 69.67 171 GLY C O 1
ATOM 4926 N N . ILE C 1 172 ? 4.853 8.876 21.138 1.00 67.24 172 ILE C N 1
ATOM 4927 C CA . ILE C 1 172 ? 5.549 9.685 22.131 1.00 71.55 172 ILE C CA 1
ATOM 4928 C C . ILE C 1 172 ? 4.655 9.940 23.340 1.00 67.74 172 ILE C C 1
ATOM 4929 O O . ILE C 1 172 ? 5.125 9.956 24.478 1.00 68.51 172 ILE C O 1
ATOM 4934 N N . PHE C 1 173 ? 3.360 10.095 23.089 1.00 71.23 173 PHE C N 1
ATOM 4935 C CA . PHE C 1 173 ? 2.382 10.215 24.164 1.00 74.08 173 PHE C CA 1
ATOM 4936 C C . PHE C 1 173 ? 2.344 8.940 25.000 1.00 71.62 173 PHE C C 1
ATOM 4937 O O . PHE C 1 173 ? 2.217 8.993 26.224 1.00 77.55 173 PHE C O 1
ATOM 4945 N N . PHE C 1 174 ? 2.463 7.796 24.334 1.00 66.51 174 PHE C N 1
ATOM 4946 C CA . PHE C 1 174 ? 2.458 6.509 25.020 1.00 67.98 174 PHE C CA 1
ATOM 4947 C C . PHE C 1 174 ? 3.635 6.409 25.984 1.00 64.75 174 PHE C C 1
ATOM 4948 O O . PHE C 1 174 ? 3.512 5.842 27.069 1.00 60.49 174 PHE C O 1
ATOM 4956 N N . LEU C 1 175 ? 4.783 6.937 25.570 1.00 66.64 175 LEU C N 1
ATOM 4957 C CA . LEU C 1 175 ? 6.009 6.797 26.348 1.00 66.30 175 LEU C CA 1
ATOM 4958 C C . LEU C 1 175 ? 5.983 7.703 27.575 1.00 65.45 175 LEU C C 1
ATOM 4959 O O . LEU C 1 175 ? 6.700 7.463 28.547 1.00 58.95 175 LEU C O 1
ATOM 4964 N N . SER C 1 176 ? 5.068 8.668 27.576 1.00 65.90 176 SER C N 1
ATOM 4965 C CA . SER C 1 176 ? 4.904 9.561 28.717 1.00 66.38 176 SER C CA 1
ATOM 4966 C C . SER C 1 176 ? 4.242 8.838 29.888 1.00 64.80 176 SER C C 1
ATOM 4967 O O . SER C 1 176 ? 4.477 9.177 31.048 1.00 62.52 176 SER C O 1
ATOM 4970 N N . TYR C 1 177 ? 3.461 7.807 29.582 1.00 63.69 177 TYR C N 1
ATOM 4971 C CA . TYR C 1 177 ? 2.570 7.208 30.570 1.00 61.90 177 TYR C CA 1
ATOM 4972 C C . TYR C 1 177 ? 3.354 6.462 31.648 1.00 61.53 177 TYR C C 1
ATOM 4973 O O . TYR C 1 177 ? 3.154 6.700 32.839 1.00 56.31 177 TYR C O 1
ATOM 4982 N N . PRO C 1 178 ? 4.248 5.551 31.233 1.00 65.52 178 PRO C N 1
ATOM 4983 C CA . PRO C 1 178 ? 5.122 4.879 32.191 1.00 65.66 178 PRO C CA 1
ATOM 4984 C C . PRO C 1 178 ? 6.066 5.848 32.893 1.00 62.78 178 PRO C C 1
ATOM 4985 O O . PRO C 1 178 ? 6.671 5.497 33.906 1.00 62.37 178 PRO C O 1
ATOM 4989 N N . THR C 1 179 ? 6.248 7.029 32.310 1.00 62.24 179 THR C N 1
ATOM 4990 C CA . THR C 1 179 ? 7.018 8.083 32.959 1.00 64.32 179 THR C CA 1
ATOM 4991 C C . THR C 1 179 ? 6.290 8.610 34.193 1.00 61.38 179 THR C C 1
ATOM 4992 O O . THR C 1 179 ? 6.764 8.442 35.316 1.00 57.50 179 THR C O 1
ATOM 4996 N N . VAL C 1 180 ? 5.118 9.206 33.990 1.00 62.68 180 VAL C N 1
ATOM 4997 C CA . VAL C 1 180 ? 4.381 9.810 35.097 1.00 64.79 180 VAL C CA 1
ATOM 4998 C C . VAL C 1 180 ? 3.913 8.745 36.085 1.00 66.91 180 VAL C C 1
ATOM 4999 O O . VAL C 1 180 ? 3.694 9.035 37.262 1.00 76.04 180 VAL C O 1
ATOM 5003 N N . TRP C 1 181 ? 3.796 7.507 35.614 1.00 66.86 181 TRP C N 1
ATOM 5004 C CA . TRP C 1 181 ? 3.485 6.385 36.494 1.00 66.10 181 TRP C CA 1
ATOM 5005 C C . TRP C 1 181 ? 4.651 6.100 37.435 1.00 68.05 181 TRP C C 1
ATOM 5006 O O . TRP C 1 181 ? 4.454 5.885 38.631 1.00 68.45 181 TRP C O 1
ATOM 5017 N N . TYR C 1 182 ? 5.866 6.126 36.896 1.00 72.78 182 TYR C N 1
ATOM 5018 C CA . TYR C 1 182 ? 7.054 5.838 37.691 1.00 72.38 182 TYR C CA 1
ATOM 5019 C C . TYR C 1 182 ? 7.326 6.962 38.688 1.00 66.76 182 TYR C C 1
ATOM 5020 O O . TYR C 1 182 ? 7.594 6.705 39.861 1.00 62.99 182 TYR C O 1
ATOM 5029 N N . ILE C 1 183 ? 7.250 8.205 38.222 1.00 64.90 183 ILE C N 1
ATOM 5030 C CA . ILE C 1 183 ? 7.672 9.342 39.036 1.00 68.88 183 ILE C CA 1
ATOM 5031 C C . ILE C 1 183 ? 6.574 9.791 39.996 1.00 65.87 183 ILE C C 1
ATOM 5032 O O . ILE C 1 183 ? 6.813 10.619 40.875 1.00 69.36 183 ILE C O 1
ATOM 5037 N N . SER C 1 184 ? 5.392 9.197 39.870 1.00 64.37 184 SER C N 1
ATOM 5038 C CA . SER C 1 184 ? 4.327 9.420 40.841 1.00 65.08 184 SER C CA 1
ATOM 5039 C C . SER C 1 184 ? 4.773 8.972 42.228 1.00 62.57 184 SER C C 1
ATOM 5040 O O . SER C 1 184 ? 5.489 7.981 42.369 1.00 87.09 184 SER C O 1
ATOM 5043 N N . GLY C 1 185 ? 4.433 9.768 43.237 1.00 62.13 185 GLY C N 1
ATOM 5044 C CA . GLY C 1 185 ? 4.792 9.453 44.614 1.00 62.28 185 GLY C CA 1
ATOM 5045 C C . GLY C 1 185 ? 3.586 9.040 45.434 1.00 64.96 185 GLY C C 1
ATOM 5046 O O . GLY C 1 185 ? 3.626 9.057 46.664 1.00 64.82 185 GLY C O 1
ATOM 5047 N N . ILE C 1 186 ? 2.512 8.661 44.749 1.00 67.34 186 ILE C N 1
ATOM 5048 C CA . ILE C 1 186 ? 1.494 7.801 45.340 1.00 68.38 186 ILE C CA 1
ATOM 5049 C C . ILE C 1 186 ? 2.139 6.566 45.960 1.00 65.34 186 ILE C C 1
ATOM 5050 O O . ILE C 1 186 ? 2.973 5.912 45.334 1.00 72.75 186 ILE C O 1
ATOM 5055 N N . ASP C 1 187 ? 1.869 6.351 47.243 1.00 67.93 187 ASP C N 1
ATOM 5056 C CA . ASP C 1 187 ? 2.574 5.335 48.015 1.00 69.47 187 ASP C CA 1
ATOM 5057 C C . ASP C 1 187 ? 2.367 3.955 47.399 1.00 70.23 187 ASP C C 1
ATOM 5058 O O . ASP C 1 187 ? 3.311 3.176 47.265 1.00 68.74 187 ASP C O 1
ATOM 5063 N N . ALA C 1 188 ? 1.142 3.690 46.956 1.00 68.97 188 ALA C N 1
ATOM 5064 C CA . ALA C 1 188 ? 0.802 2.405 46.357 1.00 70.99 188 ALA C CA 1
ATOM 5065 C C . ALA C 1 188 ? 1.778 2.059 45.237 1.00 79.37 188 ALA C C 1
ATOM 5066 O O . ALA C 1 188 ? 2.293 0.943 45.174 1.00 83.48 188 ALA C O 1
ATOM 5068 N N . LEU C 1 189 ? 1.952 2.989 44.303 1.00 71.22 189 LEU C N 1
ATOM 5069 C CA . LEU C 1 189 ? 2.762 2.739 43.116 1.00 70.09 189 LEU C CA 1
ATOM 5070 C C . LEU C 1 189 ? 4.230 2.575 43.493 1.00 70.29 189 LEU C C 1
ATOM 5071 O O . LEU C 1 189 ? 4.791 3.409 44.204 1.00 72.28 189 LEU C O 1
ATOM 5076 N N . PRO C 1 190 ? 4.854 1.485 43.021 1.00 72.67 190 PRO C N 1
ATOM 5077 C CA . PRO C 1 190 ? 6.184 1.094 43.482 1.00 75.11 190 PRO C CA 1
ATOM 5078 C C . PRO C 1 190 ? 7.305 1.806 42.731 1.00 76.89 190 PRO C C 1
ATOM 5079 O O . PRO C 1 190 ? 8.474 1.452 42.884 1.00 87.81 190 PRO C O 1
ATOM 5083 N N . GLY C 1 191 ? 6.941 2.760 41.879 1.00 84.78 191 GLY C N 1
ATOM 5084 C CA . GLY C 1 191 ? 7.886 3.767 41.411 1.00 107.76 191 GLY C CA 1
ATOM 5085 C C . GLY C 1 191 ? 8.721 4.333 42.543 1.00 113.77 191 GLY C C 1
ATOM 5086 O O . GLY C 1 191 ? 8.188 4.741 43.575 1.00 118.73 191 GLY C O 1
ATOM 5087 N N . SER C 1 192 ? 10.036 4.364 42.348 1.00 111.34 192 SER C N 1
ATOM 5088 C CA . SER C 1 192 ? 10.965 4.671 43.430 1.00 103.35 192 SER C CA 1
ATOM 5089 C C . SER C 1 192 ? 11.471 6.106 43.320 1.00 96.43 192 SER C C 1
ATOM 5090 O O . SER C 1 192 ? 12.342 6.524 44.082 1.00 91.37 192 SER C O 1
ATOM 5093 N N . LEU C 1 193 ? 11.005 6.814 42.297 1.00 95.11 193 LEU C N 1
ATOM 5094 C CA . LEU C 1 193 ? 10.973 8.272 42.326 1.00 87.23 193 LEU C CA 1
ATOM 5095 C C . LEU C 1 193 ? 9.625 8.759 42.847 1.00 81.82 193 LEU C C 1
ATOM 5096 O O . LEU C 1 193 ? 8.593 8.133 42.603 1.00 93.58 193 LEU C O 1
ATOM 5101 N N . ASN C 1 194 ? 9.632 9.905 43.520 1.00 78.92 194 ASN C N 1
ATOM 5102 C CA . ASN C 1 194 ? 8.419 10.439 44.127 1.00 75.72 194 ASN C CA 1
ATOM 5103 C C . ASN C 1 194 ? 8.291 11.933 43.853 1.00 77.00 194 ASN C C 1
ATOM 5104 O O . ASN C 1 194 ? 8.526 12.760 44.734 1.00 85.36 194 ASN C O 1
ATOM 5109 N N . ILE C 1 195 ? 7.833 12.265 42.650 1.00 74.86 195 ILE C N 1
ATOM 5110 C CA . ILE C 1 195 ? 7.921 13.628 42.141 1.00 77.56 195 ILE C CA 1
ATOM 5111 C C . ILE C 1 195 ? 6.530 14.246 42.043 1.00 83.25 195 ILE C C 1
ATOM 5112 O O . ILE C 1 195 ? 6.317 15.388 42.450 1.00 94.51 195 ILE C O 1
ATOM 5117 N N . LEU C 1 196 ? 5.565 13.440 41.610 1.00 76.02 196 LEU C N 1
ATOM 5118 C CA . LEU C 1 196 ? 4.185 13.894 41.481 1.00 79.73 196 LEU C CA 1
ATOM 5119 C C . LEU C 1 196 ? 3.349 13.412 42.663 1.00 78.21 196 LEU C C 1
ATOM 5120 O O . LEU C 1 196 ? 3.402 12.240 43.035 1.00 74.78 196 LEU C O 1
ATOM 5125 N N . ASP C 1 197 ? 2.580 14.324 43.250 1.00 78.62 197 ASP C N 1
ATOM 5126 C CA . ASP C 1 197 ? 1.620 13.964 44.289 1.00 73.56 197 ASP C CA 1
ATOM 5127 C C . ASP C 1 197 ? 0.343 13.416 43.661 1.00 69.78 197 ASP C C 1
ATOM 5128 O O . ASP C 1 197 ? 0.175 13.469 42.442 1.00 69.94 197 ASP C O 1
ATOM 5133 N N . PRO C 1 198 ? -0.544 12.842 44.490 1.00 64.00 198 PRO C N 1
ATOM 5134 C CA . PRO C 1 198 ? -1.647 12.050 43.955 1.00 67.75 198 PRO C CA 1
ATOM 5135 C C . PRO C 1 198 ? -2.522 12.850 42.996 1.00 68.56 198 PRO C C 1
ATOM 5136 O O . PRO C 1 198 ? -3.051 12.295 42.033 1.00 63.24 198 PRO C O 1
ATOM 5140 N N . THR C 1 199 ? -2.784 14.104 43.346 1.00 72.74 199 THR C N 1
ATOM 5141 C CA . THR C 1 199 ? -3.655 14.958 42.547 1.00 66.72 199 THR C CA 1
ATOM 5142 C C . THR C 1 199 ? -2.986 15.321 41.225 1.00 64.17 199 THR C C 1
ATOM 5143 O O . THR C 1 199 ? -3.612 15.271 40.167 1.00 61.38 199 THR C O 1
ATOM 5147 N N . GLN C 1 200 ? -1.711 15.689 41.295 1.00 62.91 200 GLN C N 1
ATOM 5148 C CA . GLN C 1 200 ? -0.906 15.901 40.098 1.00 64.12 200 GLN C CA 1
ATOM 5149 C C . GLN C 1 200 ? -0.927 14.661 39.209 1.00 69.18 200 GLN C C 1
ATOM 5150 O O . GLN C 1 200 ? -1.371 14.716 38.062 1.00 68.04 200 GLN C O 1
ATOM 5156 N N . THR C 1 201 ? -0.396 13.560 39.729 1.00 68.59 201 THR C N 1
ATOM 5157 C CA . THR C 1 201 ? -0.474 12.274 39.045 1.00 63.96 201 THR C CA 1
ATOM 5158 C C . THR C 1 201 ? -1.827 12.110 38.360 1.00 63.14 201 THR C C 1
ATOM 5159 O O . THR C 1 201 ? -1.897 11.886 37.151 1.00 61.11 201 THR C O 1
ATOM 5163 N N . SER C 1 202 ? -2.898 12.259 39.132 1.00 62.09 202 SER C N 1
ATOM 5164 C CA . SER C 1 202 ? -4.247 12.054 38.618 1.00 63.84 202 SER C CA 1
ATOM 5165 C C . SER C 1 202 ? -4.523 12.988 37.444 1.00 62.65 202 SER C C 1
ATOM 5166 O O . SER C 1 202 ? -5.154 12.595 36.463 1.00 76.34 202 SER C O 1
ATOM 5169 N N . ILE C 1 203 ? -4.051 14.225 37.552 1.00 66.20 203 ILE C N 1
ATOM 5170 C CA . ILE C 1 203 ? -4.370 15.253 36.567 1.00 65.68 203 ILE C CA 1
ATOM 5171 C C . ILE C 1 203 ? -3.583 15.035 35.279 1.00 64.62 203 ILE C C 1
ATOM 5172 O O . ILE C 1 203 ? -4.115 15.202 34.182 1.00 65.41 203 ILE C O 1
ATOM 5177 N N . ALA C 1 204 ? -2.325 14.628 35.418 1.00 64.58 204 ALA C N 1
ATOM 5178 C CA . ALA C 1 204 ? -1.536 14.185 34.274 1.00 72.64 204 ALA C CA 1
ATOM 5179 C C . ALA C 1 204 ? -2.283 13.104 33.501 1.00 75.05 204 ALA C C 1
ATOM 5180 O O . ALA C 1 204 ? -2.478 13.216 32.291 1.00 81.48 204 ALA C O 1
ATOM 5182 N N . LEU C 1 205 ? -2.757 12.093 34.220 1.00 70.79 205 LEU C N 1
ATOM 5183 C CA . LEU C 1 205 ? -3.460 10.975 33.602 1.00 70.16 205 LEU C CA 1
ATOM 5184 C C . LEU C 1 205 ? -4.926 11.327 33.386 1.00 69.14 205 LEU C C 1
ATOM 5185 O O . LEU C 1 205 ? -5.799 10.460 33.434 1.00 65.07 205 LEU C O 1
ATOM 5190 N N . VAL C 1 206 ? -5.193 12.617 33.211 1.00 80.02 206 VAL C N 1
ATOM 5191 C CA . VAL C 1 206 ? -6.420 13.070 32.571 1.00 78.15 206 VAL C CA 1
ATOM 5192 C C . VAL C 1 206 ? -6.104 13.885 31.321 1.00 78.92 206 VAL C C 1
ATOM 5193 O O . VAL C 1 206 ? -6.644 13.622 30.247 1.00 78.16 206 VAL C O 1
ATOM 5197 N N . VAL C 1 207 ? -5.160 14.813 31.445 1.00 72.05 207 VAL C N 1
ATOM 5198 C CA . VAL C 1 207 ? -4.748 15.633 30.312 1.00 76.02 207 VAL C CA 1
ATOM 5199 C C . VAL C 1 207 ? -4.124 14.774 29.216 1.00 71.53 207 VAL C C 1
ATOM 5200 O O . VAL C 1 207 ? -4.507 14.870 28.050 1.00 69.04 207 VAL C O 1
ATOM 5204 N N . LEU C 1 208 ? -3.241 13.861 29.611 1.00 62.76 208 LEU C N 1
ATOM 5205 C CA . LEU C 1 208 ? -2.558 12.994 28.654 1.00 64.56 208 LEU C CA 1
ATOM 5206 C C . LEU C 1 208 ? -3.569 12.183 27.845 1.00 63.29 208 LEU C C 1
ATOM 5207 O O . LEU C 1 208 ? -3.547 12.210 26.614 1.00 61.95 208 LEU C O 1
ATOM 5212 N N . PRO C 1 209 ? -4.480 11.481 28.538 1.00 62.68 209 PRO C N 1
ATOM 5213 C CA . PRO C 1 209 ? -5.548 10.744 27.870 1.00 66.40 209 PRO C CA 1
ATOM 5214 C C . PRO C 1 209 ? -6.356 11.618 26.917 1.00 72.50 209 PRO C C 1
ATOM 5215 O O . PRO C 1 209 ? -6.857 11.127 25.905 1.00 68.50 209 PRO C O 1
ATOM 5219 N N . PHE C 1 210 ? -6.618 12.854 27.329 1.00 71.42 210 PHE C N 1
ATOM 5220 C CA . PHE C 1 210 ? -7.406 13.779 26.523 1.00 70.52 210 PHE C CA 1
ATOM 5221 C C . PHE C 1 210 ? -6.797 13.930 25.133 1.00 69.83 210 PHE C C 1
ATOM 5222 O O . PHE C 1 210 ? -7.513 13.982 24.133 1.00 67.45 210 PHE C O 1
ATOM 5230 N N . PHE C 1 211 ? -5.470 13.990 25.078 1.00 74.07 211 PHE C N 1
ATOM 5231 C CA . PHE C 1 211 ? -4.764 14.151 23.812 1.00 76.18 211 PHE C CA 1
ATOM 5232 C C . PHE C 1 211 ? -4.735 12.837 23.039 1.00 72.87 211 PHE C C 1
ATOM 5233 O O . PHE C 1 211 ? -4.666 12.832 21.810 1.00 73.91 211 PHE C O 1
ATOM 5241 N N . CYS C 1 212 ? -4.804 11.724 23.763 1.00 76.28 212 CYS C N 1
ATOM 5242 C CA . CYS C 1 212 ? -4.577 10.409 23.169 1.00 77.25 212 CYS C CA 1
ATOM 5243 C C . CYS C 1 212 ? -5.886 9.803 22.668 1.00 80.10 212 CYS C C 1
ATOM 5244 O O . CYS C 1 212 ? -5.892 8.737 22.054 1.00 73.65 212 CYS C O 1
ATOM 5247 N N . LYS C 1 213 ? -6.997 10.430 23.039 1.00 71.37 213 LYS C N 1
ATOM 5248 C CA . LYS C 1 213 ? -8.321 9.888 22.760 1.00 69.32 213 LYS C CA 1
ATOM 5249 C C . LYS C 1 213 ? -9.184 10.940 22.055 1.00 67.24 213 LYS C C 1
ATOM 5250 O O . LYS C 1 213 ? -9.454 10.827 20.859 1.00 66.75 213 LYS C O 1
ATOM 5256 N N . GLN C 1 214 ? -9.581 11.976 22.787 1.00 71.27 214 GLN C N 1
ATOM 5257 C CA . GLN C 1 214 ? -10.482 12.988 22.242 1.00 67.42 214 GLN C CA 1
ATOM 5258 C C . GLN C 1 214 ? -9.877 13.647 21.008 1.00 62.56 214 GLN C C 1
ATOM 5259 O O . GLN C 1 214 ? -10.545 13.792 19.984 1.00 69.74 214 GLN C O 1
ATOM 5265 N N . VAL C 1 215 ? -8.643 14.123 21.138 1.00 58.38 215 VAL C N 1
ATOM 5266 C CA . VAL C 1 215 ? -7.945 14.737 20.015 1.00 64.83 215 VAL C CA 1
ATOM 5267 C C . VAL C 1 215 ? -7.586 13.689 18.966 1.00 66.65 215 VAL C C 1
ATOM 5268 O O . VAL C 1 215 ? -7.866 13.865 17.781 1.00 71.54 215 VAL C O 1
ATOM 5272 N N . TYR C 1 216 ? -6.994 12.586 19.414 1.00 67.26 216 TYR C N 1
ATOM 5273 C CA . TYR C 1 216 ? -6.584 11.518 18.509 1.00 62.15 216 TYR C CA 1
ATOM 5274 C C . TYR C 1 216 ? -7.696 11.199 17.515 1.00 57.20 216 TYR C C 1
ATOM 5275 O O . TYR C 1 216 ? -7.458 11.110 16.310 1.00 56.51 216 TYR C O 1
ATOM 5284 N N . GLY C 1 217 ? -8.903 10.989 18.031 1.00 57.69 217 GLY C N 1
ATOM 5285 C CA . GLY C 1 217 ? -10.041 10.627 17.195 1.00 60.62 217 GLY C CA 1
ATOM 5286 C C . GLY C 1 217 ? -10.231 11.594 16.042 1.00 63.25 217 GLY C C 1
ATOM 5287 O O . GLY C 1 217 ? -10.299 11.186 14.883 1.00 63.92 217 GLY C O 1
ATOM 5288 N N . PHE C 1 218 ? -10.315 12.881 16.364 1.00 69.13 218 PHE C N 1
ATOM 5289 C CA . PHE C 1 218 ? -10.436 13.919 15.347 1.00 69.38 218 PHE C CA 1
ATOM 5290 C C . PHE C 1 218 ? -9.194 13.951 14.463 1.00 71.67 218 PHE C C 1
ATOM 5291 O O . PHE C 1 218 ? -9.293 14.010 13.238 1.00 74.47 218 PHE C O 1
ATOM 5299 N N . LEU C 1 219 ? -8.025 13.907 15.094 1.00 70.36 219 LEU C N 1
ATOM 5300 C CA . LEU C 1 219 ? -6.761 13.932 14.369 1.00 76.03 219 LEU C CA 1
ATOM 5301 C C . LEU C 1 219 ? -6.703 12.799 13.349 1.00 81.24 219 LEU C C 1
ATOM 5302 O O . LEU C 1 219 ? -6.312 13.005 12.201 1.00 81.06 219 LEU C O 1
ATOM 5307 N N . ASP C 1 220 ? -7.076 11.600 13.783 1.00 80.40 220 ASP C N 1
ATOM 5308 C CA . ASP C 1 220 ? -7.044 10.430 12.913 1.00 77.68 220 ASP C CA 1
ATOM 5309 C C . ASP C 1 220 ? -7.962 10.628 11.712 1.00 79.74 220 ASP C C 1
ATOM 5310 O O . ASP C 1 220 ? -7.584 10.335 10.578 1.00 81.37 220 ASP C O 1
ATOM 5315 N N . MET C 1 221 ? -9.168 11.125 11.966 1.00 76.53 221 MET C N 1
ATOM 5316 C CA . MET C 1 221 ? -10.247 11.036 10.988 1.00 73.86 221 MET C CA 1
ATOM 5317 C C . MET C 1 221 ? -10.206 12.209 10.013 1.00 78.84 221 MET C C 1
ATOM 5318 O O . MET C 1 221 ? -10.538 12.058 8.837 1.00 80.92 221 MET C O 1
ATOM 5323 N N . TYR C 1 222 ? -9.755 13.364 10.492 1.00 79.92 222 TYR C N 1
ATOM 5324 C CA . TYR C 1 222 ? -9.526 14.509 9.618 1.00 78.74 222 TYR C CA 1
ATOM 5325 C C . TYR C 1 222 ? -8.320 14.266 8.717 1.00 77.83 222 TYR C C 1
ATOM 5326 O O . TYR C 1 222 ? -8.335 14.624 7.539 1.00 80.32 222 TYR C O 1
ATOM 5335 N N . LEU C 1 223 ? -7.324 13.560 9.243 1.00 73.65 223 LEU C N 1
ATOM 5336 C CA . LEU C 1 223 ? -6.079 13.338 8.515 1.00 74.17 223 LEU C CA 1
ATOM 5337 C C . LEU C 1 223 ? -6.279 12.351 7.368 1.00 79.57 223 LEU C C 1
ATOM 5338 O O . LEU C 1 223 ? -5.542 12.381 6.382 1.00 82.49 223 LEU C O 1
ATOM 5343 N N . ILE C 1 224 ? -7.218 11.425 7.537 1.00 79.28 224 ILE C N 1
ATOM 5344 C CA . ILE C 1 224 ? -7.525 10.457 6.489 1.00 79.29 224 ILE C CA 1
ATOM 5345 C C . ILE C 1 224 ? -8.396 11.087 5.407 1.00 82.23 224 ILE C C 1
ATOM 5346 O O . ILE C 1 224 ? -8.203 10.833 4.218 1.00 92.47 224 ILE C O 1
ATOM 5351 N N . HIS C 1 225 ? -9.339 11.927 5.822 1.00 79.48 225 HIS C N 1
ATOM 5352 C CA . HIS C 1 225 ? -10.128 12.714 4.881 1.00 84.62 225 HIS C CA 1
ATOM 5353 C C . HIS C 1 225 ? -9.223 13.615 4.047 1.00 92.07 225 HIS C C 1
ATOM 5354 O O . HIS C 1 225 ? -9.295 13.618 2.819 1.00 95.28 225 HIS C O 1
ATOM 5361 N N . LYS C 1 226 ? -8.327 14.330 4.720 1.00 98.22 226 LYS C N 1
ATOM 5362 C CA . LYS C 1 226 ? -7.522 15.358 4.071 1.00 105.40 226 LYS C CA 1
ATOM 5363 C C . LYS C 1 226 ? -6.462 14.728 3.174 1.00 112.43 226 LYS C C 1
ATOM 5364 O O . LYS C 1 226 ? -5.905 15.389 2.297 1.00 139.48 226 LYS C O 1
ATOM 5367 N N . ALA C 1 227 ? -6.170 13.453 3.413 1.00 96.74 227 ALA C N 1
ATOM 5368 C CA . ALA C 1 227 ? -5.308 12.686 2.523 1.00 99.12 227 ALA C CA 1
ATOM 5369 C C . ALA C 1 227 ? -6.034 12.367 1.221 1.00 100.81 227 ALA C C 1
ATOM 5370 O O . ALA C 1 227 ? -5.487 12.548 0.133 1.00 108.08 227 ALA C O 1
ATOM 5372 N N . GLU C 1 228 ? -7.286 11.938 1.337 1.00 104.77 228 GLU C N 1
ATOM 5373 C CA . GLU C 1 228 ? -8.034 11.438 0.190 1.00 107.33 228 GLU C CA 1
ATOM 5374 C C . GLU C 1 228 ? -8.684 12.587 -0.573 1.00 114.07 228 GLU C C 1
ATOM 5375 O O . GLU C 1 228 ? -9.843 12.497 -0.979 1.00 100.70 228 GLU C O 1
ATOM 5381 N N . LEU C 1 229 ? -7.907 13.633 -0.831 1.00 115.68 229 LEU C N 1
ATOM 5382 C CA . LEU C 1 229 ? -8.360 14.738 -1.668 1.00 111.20 229 LEU C CA 1
ATOM 5383 C C . LEU C 1 229 ? -7.419 14.934 -2.851 1.00 105.75 229 LEU C C 1
ATOM 5384 O O . LEU C 1 229 ? -6.507 14.137 -3.071 1.00 93.84 229 LEU C O 1
#

Solvent-accessible surface area: 25528 Å² total; per-residue (Å²): 93,0,32,74,21,0,26,65,81,79,27,41,0,79,80,93,0,81,55,3,18,90,48,0,42,90,8,0,113,73,0,61,146,14,3,89,55,16,124,6,39,55,68,0,0,22,15,0,18,22,0,0,6,13,0,0,0,2,1,4,0,1,46,55,106,10,115,24,0,43,42,1,3,2,48,0,25,38,40,0,15,12,37,0,0,38,0,0,0,23,1,1,5,48,35,5,121,68,88,92,141,32,12,12,40,9,0,46,19,8,4,64,3,28,6,17,2,11,17,0,0,13,18,17,52,19,41,73,0,28,116,26,4,47,122,13,10,94,31,1,44,121,22,5,59,84,24,0,106,98,12,0,74,86,18,38,98,3,14,9,122,3,2,81,89,0,14,28,51,0,8,123,42,14,73,34,28,30,77,10,12,47,40,1,12,1,115,22,5,30,15,90,73,110,112,32,69,28,39,99,0,2,38,21,2,8,67,32,0,68,78,1,3,3,44,0,0,59,46,0,0,104,35,0,38,64,4,72,120,112,86,134,79,0,34,84,28,1,34,61,84,78,27,39,0,65,78,104,0,74,54,6,15,94,43,0,45,96,8,0,110,77,0,72,151,21,4,88,66,14,120,9,38,47,71,0,0,16,13,0,20,20,0,0,5,9,0,0,3,2,0,11,0,3,52,53,116,13,126,22,2,46,44,0,4,2,47,0,23,38,37,0,15,12,41,1,0,36,0,0,0,26,1,0,6,53,35,11,116,69,94,89,137,44,16,14,41,9,0,42,24,7,3,74,4,29,6,14,2,12,18,0,0,12,16,15,53,16,36,79,0,28,114,25,6,44,112,10,6,82,32,0,34,123,22,3,56,86,25,0,116,131,10,0,91,86,11,42,104,1,9,9,133,3,1,44,79,0,16,34,46,0,6,121,42,13,72,30,27,27,70,11,11,57,38,0,18,2,129,24,3,20,19,85,90,96,108,37,67,36,36,92,0,3,47,24,2,7,60,30,0,71,77,1,3,2,44,0,0,58,50,0,0,108,36,0,38,48,4,68,112,99,90,201,80,0,31,78,38,1,26,67,85,75,30,39,0,68,77,91,0,72,52,4,18,93,46,0,43,91,5,0,108,81,0,79,157,20,9,85,82,10,112,7,45,70,48,0,0,18,15,0,19,21,0,0,4,9,0,0,1,4,1,9,0,2,60,59,120,13,122,20,2,43,44,0,2,2,44,0,22,40,38,0,16,13,39,1,0,32,0,0,0,26,1,2,4,50,44,14,86,69,91,89,136,38,14,13,39,8,0,45,23,8,3,75,3,29,6,17,2,13,14,0,0,11,18,16,46,15,37,75,0,29,115,24,5,40,120,14,2,88,32,0,41,128,26,6,59,64,25,0,91,97,8,1,74,80,18,54,134,22,5,9,138,3,2,80,81,0,11,32,47,0,9,128,43,11,74,30,31,24,71,14,10,51,40,0,29,3,140,29,4,29,6,83,84,108,107,38,64,37,43,87,0,2,44,20,0,8,56,28,0,74,80,2,2,4,46,0,0,54,42,0,0,120,34,0,50,70,20,91,164